Protein AF-0000000077863233 (afdb_homodimer)

Foldseek 3Di:
DPPPDDPQADDDFPQWDWDDFLNFTKIKHKDFAPPPDPPDDFDAAEEEEEAAFWFLCLAQPGPVPADRLQHQCVQLSPVGHIYMGMGGDFAAPGHHDDLQPLQQALLNVLQRSLVVLVVVCVVVVRPALEYEYEYAALRQLNQLSNLVNNVVVVHHDQEYEYQLYDHLDAPPDDDDPAWFADQSGFIDRVVVLVLVVVQQQVVCVVQPNDRRADSVCCRGPTGGTHNPNSNRHQWHGPPGGDIDGHPDHSCNRSVRVVLCSGHQYFYEFECDVSAVVRNPPVLVRRLVSNLVNVVVVQDPVLVVVCPPHCLVVVLVVLSVCCSVQRYYYQYGHSSQCGHNVSSNVVSVVVVVSVVSSVVSVVVNVVSD/DPPPDDPQADDDFPQWDWDDFLNFTKIKHKDFAPPPDPPDDFDAAEEEEEAAFWFLCLAQPGPVPADRLQHQCVQLSPVGHIYMGMGGQFAAPGHHDDLQPLQQALLNVLQRSLVVLVVVCVVVVRPALEYEYEYAALRQLNQLSNLVNNVVVVHHDQEYEYQLYDHLDAPPDDDDPAWFADQSGFIDRVVVLVLVVVQQQVVCVVQPNDHRADSVCCRGPTGGTHNPNSNRHQWHGPPGGDIDGHPDHSCNRSVRVVLCSGHQYFYEFECDVSAVVRNPPVLVRRLVSNLVNVVVVQDPVLVVVCPPHCLVVVLVVLSVCCSVQRYYYAYGHSSQCGHNVSSNVVSVVVVVSVVSSVVSVVVNVVSD

InterPro domains:
  IPR029058 Alpha/Beta hydrolase fold [SSF53474] (41-173)

Nearest PDB structures (foldseek):
  5hdf-assembly1_B  TM=5.251E-01  e=1.450E-06  Streptomyces albus
  5hdp-assembly6_F  TM=5.085E-01  e=5.646E-06  Streptomyces albus
  6fvj-assembly2_B  TM=5.022E-01  e=2.727E-03  Mycobacterium tuberculosis
  6fvj-assembly1_A  TM=4.806E-01  e=1.882E-03  Mycobacterium tuberculosis
  6fvj-assembly7_G  TM=5.075E-01  e=8.825E-03  Mycobacterium tuberculosis

Organism: Aspergillus terreus (NCBI:txid33178)

pLDDT: mean 93.37, std 10.96, range [22.31, 98.94]

Secondary structure (DSSP, 8-state):
--TT--TTSPPPPTTEEEEEETTEEEEEEEE------TTSPPPPEEEEE--TTB-THHHH--STT--GGGSHHHHHHHTT--EEEEE---B-SS-SS----TT--HHHHHHHHHHHHHHHHHHTT-S--EEEEEEEGGGGGGHHHHHHHHHHTT-EEEEEEEESPPPS-TTSSPPPS--EE-TTS-EE-HHHHHHHHHHHHHHHHHTTS--SS-HHHIIIIIB-BB-GGGSSSSEEE-SSS-EEE-SS-HHHHH-TT-GGGSPPEEEEEE--GGGHHHHHHHHHHHHHHHHHHHHHHS-HHHHHHHTTSHHHHHHHHHHHHHHHHHEEEESSSTTTT-SHHHHHHHHHHHHHHHHHHHHHHHHHHHH-/--TT--TTPPPPPTTEEEEEETTEEEEEEEE------TTSPPPPEEEEE--TTB-THHHH--STT--GGGSHHHHHHHTT--EEEEE---B-SS-SS----TT--HHHHHHHHHHHHHHHHHHTT-S--EEEEEEEGGGGGGHHHHHHHHHHTT-EEEEEEEESPPPS-TTSSPPPS--EE-TTS-EE-HHHHHHHHHHHHHHHHHTTS--SS-HHHIIIIIB-BB-GGGTSSSEEE-SSS-EEE-SS-HHHHH-TT-GGGSPPEEEEEE--GGGHHHHHHHHHHHHHHHHHHHHHHS-HHHHHHHTTSHHHHHHHHHHHHHHHHHEEEESSSTTTT-SHHHHHHHHHHHHHHHHHHHHHHHHHHHH-

Structure (mmCIF, N/CA/C/O backbone):
data_AF-0000000077863233-model_v1
#
loop_
_entity.id
_entity.type
_entity.pdbx_description
1 polymer 'Thioesterase domain protein'
#
loop_
_atom_site.group_PDB
_atom_site.id
_atom_site.type_symbol
_atom_site.label_atom_id
_atom_site.label_alt_id
_atom_site.label_comp_id
_atom_site.label_asym_id
_atom_site.label_entity_id
_atom_site.label_seq_id
_atom_site.pdbx_PDB_ins_code
_atom_site.Cartn_x
_atom_site.Cartn_y
_atom_site.Cartn_z
_atom_site.occupancy
_atom_site.B_iso_or_equiv
_atom_site.auth_seq_id
_atom_site.auth_comp_id
_atom_site.auth_asym_id
_atom_site.auth_atom_id
_atom_site.pdbx_PDB_model_num
ATOM 1 N N . MET A 1 1 ? -1.17 -41.438 -34.5 1 22.31 1 MET A N 1
ATOM 2 C CA . MET A 1 1 ? -0.092 -40.469 -34.375 1 22.31 1 MET A CA 1
ATOM 3 C C . MET A 1 1 ? -0.628 -39.031 -34.469 1 22.31 1 MET A C 1
ATOM 5 O O . MET A 1 1 ? -1.22 -38.656 -35.469 1 22.31 1 MET A O 1
ATOM 9 N N . ASP A 1 2 ? -1.14 -38.312 -33.438 1 28.92 2 ASP A N 1
ATOM 10 C CA . ASP A 1 2 ? -1.93 -37.094 -33.625 1 28.92 2 ASP A CA 1
ATOM 11 C C . ASP A 1 2 ? -1.118 -36.031 -34.344 1 28.92 2 ASP A C 1
ATOM 13 O O . ASP A 1 2 ? 0.023 -35.75 -34 1 28.92 2 ASP A O 1
ATOM 17 N N . PRO A 1 3 ? -1.259 -35.656 -35.594 1 36.41 3 PRO A N 1
ATOM 18 C CA . PRO A 1 3 ? -0.544 -34.906 -36.625 1 36.41 3 PRO A CA 1
ATOM 19 C C . PRO A 1 3 ? -0.089 -33.531 -36.156 1 36.41 3 PRO A C 1
ATOM 21 O O . PRO A 1 3 ? 0.496 -32.781 -36.906 1 36.41 3 PRO A O 1
ATOM 24 N N . ALA A 1 4 ? -0.637 -33.094 -35.094 1 38.16 4 ALA A N 1
ATOM 25 C CA . ALA A 1 4 ? -0.487 -31.641 -34.875 1 38.16 4 ALA A CA 1
ATOM 26 C C . ALA A 1 4 ? 0.959 -31.281 -34.562 1 38.16 4 ALA A C 1
ATOM 28 O O . ALA A 1 4 ? 1.26 -30.141 -34.219 1 38.16 4 ALA A O 1
ATOM 29 N N . HIS A 1 5 ? 1.879 -32.156 -33.906 1 43.25 5 HIS A N 1
ATOM 30 C CA . HIS A 1 5 ? 3.158 -31.625 -33.438 1 43.25 5 HIS A CA 1
ATOM 31 C C . HIS A 1 5 ? 4.148 -31.484 -34.594 1 43.25 5 HIS A C 1
ATOM 33 O O . HIS A 1 5 ? 4.453 -32.469 -35.281 1 43.25 5 HIS A O 1
ATOM 39 N N . ALA A 1 6 ? 4.359 -30.328 -35.094 1 42.66 6 ALA A N 1
ATOM 40 C CA . ALA A 1 6 ? 5.395 -30.109 -36.094 1 42.66 6 ALA A CA 1
ATOM 41 C C . ALA A 1 6 ? 6.746 -30.625 -35.625 1 42.66 6 ALA A C 1
ATOM 43 O O . ALA A 1 6 ? 7.008 -30.656 -34.406 1 42.66 6 ALA A O 1
ATOM 44 N N . PRO A 1 7 ? 7.648 -31.062 -36.312 1 43.84 7 PRO A N 1
ATOM 45 C CA . PRO A 1 7 ? 9.062 -31.375 -36.062 1 43.84 7 PRO A CA 1
ATOM 46 C C . PRO A 1 7 ? 9.852 -30.188 -35.531 1 43.84 7 PRO A C 1
ATOM 48 O O . PRO A 1 7 ? 9.719 -29.062 -36.031 1 43.84 7 PRO A O 1
ATOM 51 N N . GLY A 1 8 ? 10.375 -30.109 -34.094 1 52.66 8 GLY A N 1
ATOM 52 C CA . GLY A 1 8 ? 11.172 -29.109 -33.375 1 52.66 8 GLY A CA 1
ATOM 53 C C . GLY A 1 8 ? 10.477 -28.547 -32.156 1 52.66 8 GLY A C 1
ATOM 54 O O . GLY A 1 8 ? 10.977 -27.609 -31.531 1 52.66 8 GLY A O 1
ATOM 55 N N . THR A 1 9 ? 9.234 -28.828 -32.031 1 63.28 9 THR A N 1
ATOM 56 C CA . THR A 1 9 ? 8.461 -28.297 -30.906 1 63.28 9 THR A CA 1
ATOM 57 C C . THR A 1 9 ? 8.562 -29.219 -29.688 1 63.28 9 THR A C 1
ATOM 59 O O . THR A 1 9 ? 8.781 -30.422 -29.828 1 63.28 9 THR A O 1
ATOM 62 N N . THR A 1 10 ? 8.93 -28.656 -28.547 1 71.81 10 THR A N 1
ATOM 63 C CA . THR A 1 10 ? 8.891 -29.391 -27.281 1 71.81 10 THR A CA 1
ATOM 64 C C . THR A 1 10 ? 7.496 -29.969 -27.047 1 71.81 10 THR A C 1
ATOM 66 O O . THR A 1 10 ? 6.496 -29.266 -27.172 1 71.81 10 THR A O 1
ATOM 69 N N . PRO A 1 11 ? 7.531 -31.25 -26.906 1 84.88 11 PRO A N 1
ATOM 70 C CA . PRO A 1 11 ? 6.234 -31.891 -26.688 1 84.88 11 PRO A CA 1
ATOM 71 C C . PRO A 1 11 ? 5.516 -31.359 -25.453 1 84.88 11 PRO A C 1
ATOM 73 O O . PRO A 1 11 ? 6.16 -30.969 -24.469 1 84.88 11 PRO A O 1
ATOM 76 N N . LEU A 1 12 ? 4.254 -31.297 -25.609 1 95.31 12 LEU A N 1
ATOM 77 C CA . LEU A 1 12 ? 3.412 -31 -24.453 1 95.31 12 LEU A CA 1
ATOM 78 C C . LEU A 1 12 ? 3.477 -32.125 -23.422 1 95.31 12 LEU A C 1
ATOM 80 O O . LEU A 1 12 ? 3.609 -33.281 -23.781 1 95.31 12 LEU A O 1
ATOM 84 N N . TYR A 1 13 ? 3.523 -31.734 -22.172 1 96.31 13 TYR A N 1
ATOM 85 C CA . TYR A 1 13 ? 3.4 -32.75 -21.125 1 96.31 13 TYR A CA 1
ATOM 86 C C . TYR A 1 13 ? 2.01 -33.375 -21.125 1 96.31 13 TYR A C 1
ATOM 88 O O . TYR A 1 13 ? 1.064 -32.781 -21.672 1 96.31 13 TYR A O 1
ATOM 96 N N . ALA A 1 14 ? 1.953 -34.594 -20.562 1 94.56 14 ALA A N 1
ATOM 97 C CA . ALA A 1 14 ? 0.651 -35.219 -20.438 1 94.56 14 ALA A CA 1
ATOM 98 C C . ALA A 1 14 ? -0.347 -34.312 -19.734 1 94.56 14 ALA A C 1
ATOM 100 O O . ALA A 1 14 ? -0.046 -33.75 -18.672 1 94.56 14 ALA A O 1
ATOM 101 N N . GLY A 1 15 ? -1.576 -34.094 -20.344 1 95 15 GLY A N 1
ATOM 102 C CA . GLY A 1 15 ? -2.627 -33.281 -19.719 1 95 15 GLY A CA 1
ATOM 103 C C . GLY A 1 15 ? -2.576 -31.828 -20.125 1 95 15 GLY A C 1
ATOM 104 O O . GLY A 1 15 ? -3.51 -31.062 -19.844 1 95 15 GLY A O 1
ATOM 105 N N . GLU A 1 16 ? -1.533 -31.438 -20.781 1 97.94 16 GLU A N 1
ATOM 106 C CA . GLU A 1 16 ? -1.439 -30.062 -21.266 1 97.94 16 GLU A CA 1
ATOM 107 C C . GLU A 1 16 ? -2.291 -29.859 -22.516 1 97.94 16 GLU A C 1
ATOM 109 O O . GLU A 1 16 ? -2.412 -30.75 -23.344 1 97.94 16 GLU A O 1
ATOM 114 N N . VAL A 1 17 ? -2.822 -28.734 -22.594 1 98.06 17 VAL A N 1
ATOM 115 C CA . VAL A 1 17 ? -3.553 -28.312 -23.781 1 98.06 17 VAL A CA 1
ATOM 116 C C . VAL A 1 17 ? -2.986 -27 -24.297 1 98.06 17 VAL A C 1
ATOM 118 O O . VAL A 1 17 ? -2.916 -26.016 -23.562 1 98.06 17 VAL A O 1
ATOM 121 N N . LEU A 1 18 ? -2.498 -27.016 -25.484 1 97.81 18 LEU A N 1
ATOM 122 C CA . LEU A 1 18 ? -2.115 -25.797 -26.188 1 97.81 18 LEU A CA 1
ATOM 123 C C . LEU A 1 18 ? -3.252 -25.312 -27.078 1 97.81 18 LEU A C 1
ATOM 125 O O . LEU A 1 18 ? -3.771 -26.047 -27.906 1 97.81 18 LEU A O 1
ATOM 129 N N . THR A 1 19 ? -3.662 -24.141 -26.875 1 97.69 19 THR A N 1
ATOM 130 C CA . THR A 1 19 ? -4.754 -23.578 -27.656 1 97.69 19 THR A CA 1
ATOM 131 C C . THR A 1 19 ? -4.676 -22.062 -27.672 1 97.69 19 THR A C 1
ATOM 133 O O . THR A 1 19 ? -3.742 -21.469 -27.109 1 97.69 19 THR A O 1
ATOM 136 N N . THR A 1 20 ? -5.555 -21.453 -28.422 1 98.12 20 THR A N 1
ATOM 137 C CA . THR A 1 20 ? -5.699 -20 -28.453 1 98.12 20 THR A CA 1
ATOM 138 C C . THR A 1 20 ? -6.969 -19.562 -27.734 1 98.12 20 THR A C 1
ATOM 140 O O . THR A 1 20 ? -8.07 -20 -28.078 1 98.12 20 THR A O 1
ATOM 143 N N . ILE A 1 21 ? -6.801 -18.797 -26.719 1 98.31 21 ILE A N 1
ATOM 144 C CA . ILE A 1 21 ? -7.914 -18.25 -25.969 1 98.31 21 ILE A CA 1
ATOM 145 C C . ILE A 1 21 ? -7.754 -16.734 -25.859 1 98.31 21 ILE A C 1
ATOM 147 O O . ILE A 1 21 ? -6.664 -16.234 -25.578 1 98.31 21 ILE A O 1
ATOM 151 N N . ALA A 1 22 ? -8.844 -15.992 -26.078 1 97.44 22 ALA A N 1
ATOM 152 C CA . ALA A 1 22 ? -8.828 -14.531 -26.078 1 97.44 22 ALA A CA 1
ATOM 153 C C . ALA A 1 22 ? -7.754 -14 -27.031 1 97.44 22 ALA A C 1
ATOM 155 O O . ALA A 1 22 ? -7.004 -13.086 -26.672 1 97.44 22 ALA A O 1
ATOM 156 N N . SER A 1 23 ? -7.562 -14.672 -28.125 1 97.12 23 SER A N 1
ATOM 157 C CA . SER A 1 23 ? -6.754 -14.258 -29.266 1 97.12 23 SER A CA 1
ATOM 158 C C . SER A 1 23 ? -5.27 -14.484 -29 1 97.12 23 SER A C 1
ATOM 160 O O . SER A 1 23 ? -4.422 -14.031 -29.781 1 97.12 23 SER A O 1
ATOM 162 N N . PHE A 1 24 ? -4.914 -15.18 -27.891 1 98.5 24 PHE A N 1
ATOM 163 C CA . PHE A 1 24 ? -3.512 -15.414 -27.562 1 98.5 24 PHE A CA 1
ATOM 164 C C . PHE A 1 24 ? -3.266 -16.891 -27.266 1 98.5 24 PHE A C 1
ATOM 166 O O . PHE A 1 24 ? -4.148 -17.578 -26.75 1 98.5 24 PHE A O 1
ATOM 173 N N . PRO A 1 25 ? -2.053 -17.359 -27.609 1 98.06 25 PRO A N 1
ATOM 174 C CA . PRO A 1 25 ? -1.733 -18.75 -27.266 1 98.06 25 PRO A CA 1
ATOM 175 C C . PRO A 1 25 ? -1.62 -18.969 -25.75 1 98.06 25 PRO A C 1
ATOM 177 O O . PRO A 1 25 ? -1.208 -18.062 -25.031 1 98.06 25 PRO A O 1
ATOM 180 N N . THR A 1 26 ? -2.023 -20.078 -25.312 1 98.25 26 THR A N 1
ATOM 181 C CA . THR A 1 26 ? -1.911 -20.453 -23.906 1 98.25 26 THR A CA 1
ATOM 182 C C . THR A 1 26 ? -1.773 -21.969 -23.766 1 98.25 26 THR A C 1
ATOM 184 O O . THR A 1 26 ? -2.195 -22.719 -24.641 1 98.25 26 THR A O 1
ATOM 187 N N . ILE A 1 27 ? -1.046 -22.375 -22.781 1 98.25 27 ILE A N 1
ATOM 188 C CA . ILE A 1 27 ? -1.022 -23.766 -22.328 1 98.25 27 ILE A CA 1
ATOM 189 C C . ILE A 1 27 ? -1.672 -23.875 -20.953 1 98.25 27 ILE A C 1
ATOM 191 O O . ILE A 1 27 ? -1.398 -23.062 -20.062 1 98.25 27 ILE A O 1
ATOM 195 N N . TYR A 1 28 ? -2.586 -24.766 -20.812 1 98.69 28 TYR A N 1
ATOM 196 C CA . TYR A 1 28 ? -3.121 -25.016 -19.484 1 98.69 28 TYR A CA 1
ATOM 197 C C . TYR A 1 28 ? -3.121 -26.5 -19.172 1 98.69 28 TYR A C 1
ATOM 199 O O . TYR A 1 28 ? -3.023 -27.344 -20.078 1 98.69 28 TYR A O 1
ATOM 207 N N . HIS A 1 29 ? -3.047 -26.844 -17.953 1 98.75 29 HIS A N 1
ATOM 208 C CA . HIS A 1 29 ? -3.098 -28.188 -17.375 1 98.75 29 HIS A CA 1
ATOM 209 C C . HIS A 1 29 ? -4.141 -28.281 -16.266 1 98.75 29 HIS A C 1
ATOM 211 O O . HIS A 1 29 ? -4.16 -27.453 -15.359 1 98.75 29 HIS A O 1
ATOM 217 N N . TYR A 1 30 ? -5.055 -29.219 -16.391 1 98.62 30 TYR A N 1
ATOM 218 C CA . TYR A 1 30 ? -6.07 -29.438 -15.367 1 98.62 30 TYR A CA 1
ATOM 219 C C . TYR A 1 30 ? -5.883 -30.797 -14.695 1 98.62 30 TYR A C 1
ATOM 221 O O . TYR A 1 30 ? -5.773 -31.812 -15.375 1 98.62 30 TYR A O 1
ATOM 229 N N . GLN A 1 31 ? -5.73 -30.781 -13.422 1 97.94 31 GLN A N 1
ATOM 230 C CA . GLN A 1 31 ? -5.668 -32 -12.602 1 97.94 31 GLN A CA 1
ATOM 231 C C . GLN A 1 31 ? -6.906 -32.125 -11.719 1 97.94 31 GLN A C 1
ATOM 233 O O . GLN A 1 31 ? -7.109 -31.312 -10.805 1 97.94 31 GLN A O 1
ATOM 238 N N . PRO A 1 32 ? -7.727 -33.125 -11.969 1 95.88 32 PRO A N 1
ATOM 239 C CA . PRO A 1 32 ? -8.906 -33.312 -11.117 1 95.88 32 PRO A CA 1
ATOM 240 C C . PRO A 1 32 ? -8.547 -33.625 -9.672 1 95.88 32 PRO A C 1
ATOM 242 O O . PRO A 1 32 ? -7.504 -34.25 -9.406 1 95.88 32 PRO A O 1
ATOM 245 N N . GLY A 1 33 ? -9.422 -33.219 -8.781 1 94.38 33 GLY A N 1
ATOM 246 C CA . GLY A 1 33 ? -9.281 -33.625 -7.395 1 94.38 33 GLY A CA 1
ATOM 247 C C . GLY A 1 33 ? -9.602 -35.094 -7.168 1 94.38 33 GLY A C 1
ATOM 248 O O . GLY A 1 33 ? -10.484 -35.656 -7.82 1 94.38 33 GLY A O 1
ATOM 249 N N . ILE A 1 34 ? -8.82 -35.562 -6.391 1 86.94 34 ILE A N 1
ATOM 250 C CA . ILE A 1 34 ? -9.07 -36.969 -6.066 1 86.94 34 ILE A CA 1
ATOM 251 C C . ILE A 1 34 ? -10.031 -37.062 -4.883 1 86.94 34 ILE A C 1
ATOM 253 O O . ILE A 1 34 ? -9.695 -36.625 -3.771 1 86.94 34 ILE A O 1
ATOM 257 N N . ASN A 1 35 ? -11.305 -36.531 -5.148 1 69.25 35 ASN A N 1
ATOM 258 C CA . ASN A 1 35 ? -12.305 -36.531 -4.086 1 69.25 35 ASN A CA 1
ATOM 259 C C . ASN A 1 35 ? -12.688 -37.938 -3.658 1 69.25 35 ASN A C 1
ATOM 261 O O . ASN A 1 35 ? -13.25 -38.719 -4.449 1 69.25 35 ASN A O 1
ATOM 265 N N . LEU A 1 36 ? -12.07 -38.312 -2.549 1 58 36 LEU A N 1
ATOM 266 C CA . LEU A 1 36 ? -12.289 -39.656 -2.061 1 58 36 LEU A CA 1
ATOM 267 C C . LEU A 1 36 ? -13.68 -39.781 -1.448 1 58 36 LEU A C 1
ATOM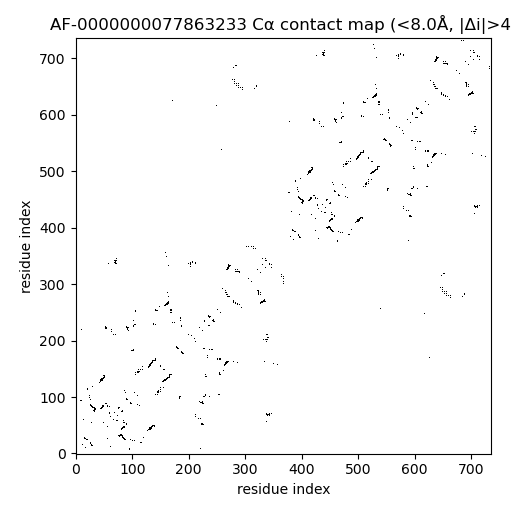 269 O O . LEU A 1 36 ? -14.164 -40.906 -1.245 1 58 36 LEU A O 1
ATOM 273 N N . ASP A 1 37 ? -14.281 -38.5 -1.048 1 59.69 37 ASP A N 1
ATOM 274 C CA . ASP A 1 37 ? -15.555 -38.594 -0.349 1 59.69 37 ASP A CA 1
ATOM 275 C C . ASP A 1 37 ? -16.656 -37.906 -1.131 1 59.69 37 ASP A C 1
ATOM 277 O O . ASP A 1 37 ? -16.641 -36.688 -1.298 1 59.69 37 ASP A O 1
ATOM 281 N N . THR A 1 38 ? -17.5 -38.656 -1.81 1 60.28 38 THR A N 1
ATOM 282 C CA . THR A 1 38 ? -18.594 -38.219 -2.666 1 60.28 38 THR A CA 1
ATOM 283 C C . THR A 1 38 ? -19.578 -37.344 -1.886 1 60.28 38 THR A C 1
ATOM 285 O O . THR A 1 38 ? -20.391 -36.625 -2.479 1 60.28 38 THR A O 1
ATOM 288 N N . ASN A 1 39 ? -19.562 -37.281 -0.569 1 58.56 39 ASN A N 1
ATOM 289 C CA . ASN A 1 39 ? -20.531 -36.562 0.227 1 58.56 39 ASN A CA 1
ATOM 290 C C . ASN A 1 39 ? -20.047 -35.156 0.567 1 58.56 39 ASN A C 1
ATOM 292 O O . ASN A 1 39 ? -20.781 -34.375 1.167 1 58.56 39 ASN A O 1
ATOM 296 N N . GLU A 1 40 ? -18.984 -34.75 0.132 1 67.25 40 GLU A N 1
ATOM 297 C CA . GLU A 1 40 ? -18.438 -33.438 0.494 1 67.25 40 GLU A CA 1
ATOM 298 C C . GLU A 1 40 ? -18.797 -32.375 -0.55 1 67.25 40 GLU A C 1
ATOM 300 O O . GLU A 1 40 ? -18.938 -32.688 -1.733 1 67.25 40 GLU A O 1
ATOM 305 N N . ALA A 1 41 ? -19.141 -31.266 0.039 1 72.19 41 ALA A N 1
ATOM 306 C CA . ALA A 1 41 ? -19.375 -30.125 -0.836 1 72.19 41 ALA A CA 1
ATOM 307 C C . ALA A 1 41 ? -18.234 -29.953 -1.829 1 72.19 41 ALA A C 1
ATOM 309 O O . ALA A 1 41 ? -17.062 -30.156 -1.484 1 72.19 41 ALA A O 1
ATOM 310 N N . ALA A 1 42 ? -18.688 -29.703 -2.996 1 84.25 42 ALA A N 1
ATOM 311 C CA . ALA A 1 42 ? -17.719 -29.516 -4.062 1 84.25 42 ALA A CA 1
ATOM 312 C C . ALA A 1 42 ? -16.719 -28.422 -3.699 1 84.25 42 ALA A C 1
ATOM 314 O O . ALA A 1 42 ? -17.094 -27.328 -3.262 1 84.25 42 ALA A O 1
ATOM 315 N N . LYS A 1 43 ? -15.492 -28.766 -3.725 1 93.12 43 LYS A N 1
ATOM 316 C CA . LYS A 1 43 ? -14.43 -27.812 -3.453 1 93.12 43 LYS A CA 1
ATOM 317 C C . LYS A 1 43 ? -14.25 -26.844 -4.625 1 93.12 43 LYS A C 1
ATOM 319 O O . LYS A 1 43 ? -14.5 -27.219 -5.777 1 93.12 43 LYS A O 1
ATOM 324 N N . PRO A 1 44 ? -13.906 -25.625 -4.293 1 96.44 44 PRO A N 1
ATOM 325 C CA . PRO A 1 44 ? -13.625 -24.703 -5.387 1 96.44 44 PRO A CA 1
ATOM 326 C C . PRO A 1 44 ? -12.461 -25.156 -6.262 1 96.44 44 PRO A C 1
ATOM 328 O O . PRO A 1 44 ? -11.57 -25.875 -5.793 1 96.44 44 PRO A O 1
ATOM 331 N N . LEU A 1 45 ? -12.539 -24.75 -7.508 1 98.19 45 LEU A N 1
ATOM 332 C CA . LEU A 1 45 ? -11.398 -24.953 -8.398 1 98.19 45 LEU A CA 1
ATOM 333 C C . LEU A 1 45 ? -10.25 -24.031 -8.016 1 98.19 45 LEU A C 1
ATOM 335 O O . LEU A 1 45 ? -10.453 -22.828 -7.789 1 98.19 45 LEU A O 1
ATOM 339 N N . ILE A 1 46 ? -9.086 -24.594 -7.871 1 98.81 46 ILE A N 1
ATOM 340 C CA . ILE A 1 46 ? -7.91 -23.766 -7.664 1 98.81 46 ILE A CA 1
ATOM 341 C C . ILE A 1 46 ? -7.27 -23.438 -9.008 1 98.81 46 ILE A C 1
ATOM 343 O O . ILE A 1 46 ? -6.98 -24.328 -9.805 1 98.81 46 ILE A O 1
ATOM 347 N N . VAL A 1 47 ? -7.102 -22.188 -9.297 1 98.94 47 VAL A N 1
ATOM 348 C CA . VAL A 1 47 ? -6.449 -21.703 -10.508 1 98.94 47 VAL A CA 1
ATOM 349 C C . VAL A 1 47 ? -5.07 -21.141 -10.164 1 98.94 47 VAL A C 1
ATOM 351 O O . VAL A 1 47 ? -4.961 -20.188 -9.383 1 98.94 47 VAL A O 1
ATOM 354 N N . CYS A 1 48 ? -4.02 -21.719 -10.734 1 98.94 48 CYS A N 1
ATOM 355 C CA . CYS A 1 48 ? -2.643 -21.297 -10.484 1 98.94 48 CYS A CA 1
ATOM 356 C C . CYS A 1 48 ? -2.076 -20.547 -11.688 1 98.94 48 CYS A C 1
ATOM 358 O O . CYS A 1 48 ? -2.121 -21.062 -12.812 1 98.94 48 CYS A O 1
ATOM 360 N N . VAL A 1 49 ? -1.542 -19.406 -11.453 1 98.88 49 VAL A N 1
ATOM 361 C CA . VAL A 1 49 ? -0.95 -18.578 -12.492 1 98.88 49 VAL A CA 1
ATOM 362 C C . VAL A 1 49 ? 0.497 -18.25 -12.133 1 98.88 49 VAL A C 1
ATOM 364 O O . VAL A 1 49 ? 0.771 -17.734 -11.047 1 98.88 49 VAL A O 1
ATOM 367 N N . PRO A 1 50 ? 1.456 -18.516 -12.992 1 98.31 50 PRO A N 1
ATOM 368 C CA . PRO A 1 50 ? 2.875 -18.328 -12.68 1 98.31 50 PRO A CA 1
ATOM 369 C C . PRO A 1 50 ? 3.332 -16.875 -12.828 1 98.31 50 PRO A C 1
ATOM 371 O O . PRO A 1 50 ? 2.537 -16.016 -13.211 1 98.31 50 PRO A O 1
ATOM 374 N N . GLY A 1 51 ? 4.633 -16.672 -12.484 1 94.62 51 GLY A N 1
ATOM 375 C CA . GLY A 1 51 ? 5.25 -15.352 -12.562 1 94.62 51 GLY A CA 1
ATOM 376 C C . GLY A 1 51 ? 6.133 -15.172 -13.781 1 94.62 51 GLY A C 1
ATOM 377 O O . GLY A 1 51 ? 5.988 -15.898 -14.766 1 94.62 51 GLY A O 1
ATOM 378 N N . GLY A 1 52 ? 6.977 -14.188 -13.719 1 91.81 52 GLY A N 1
ATOM 379 C CA . GLY A 1 52 ? 7.816 -13.812 -14.844 1 91.81 52 GLY A CA 1
ATOM 380 C C . GLY A 1 52 ? 8.688 -14.945 -15.344 1 91.81 52 GLY A C 1
ATOM 381 O O . GLY A 1 52 ? 9.336 -15.633 -14.555 1 91.81 52 GLY A O 1
ATOM 382 N N . MET A 1 53 ? 8.578 -15.227 -16.625 1 94.06 53 MET A N 1
ATOM 383 C CA . MET A 1 53 ? 9.469 -16.094 -17.391 1 94.06 53 MET A CA 1
ATOM 384 C C . MET A 1 53 ? 9.102 -17.562 -17.188 1 94.06 53 MET A C 1
ATOM 386 O O . MET A 1 53 ? 9.766 -18.453 -17.719 1 94.06 53 MET A O 1
ATOM 390 N N . HIS A 1 54 ? 8.062 -17.828 -16.406 1 96.94 54 HIS A N 1
ATOM 391 C CA . HIS A 1 54 ? 7.785 -19.219 -16.094 1 96.94 54 HIS A CA 1
ATOM 392 C C . HIS A 1 54 ? 6.488 -19.703 -16.734 1 96.94 54 HIS A C 1
ATOM 394 O O . HIS A 1 54 ? 5.523 -18.938 -16.844 1 96.94 54 HIS A O 1
ATOM 400 N N . LEU A 1 55 ? 6.527 -20.906 -17.109 1 97.75 55 LEU A N 1
ATOM 401 C CA . LEU A 1 55 ? 5.309 -21.625 -17.484 1 97.75 55 LEU A CA 1
ATOM 402 C C . LEU A 1 55 ? 4.617 -22.188 -16.234 1 97.75 55 LEU A C 1
ATOM 404 O O . LEU A 1 55 ? 5.258 -22.391 -15.203 1 97.75 55 LEU A O 1
ATOM 408 N N . GLY A 1 56 ? 3.293 -22.5 -16.453 1 98.56 56 GLY A N 1
ATOM 409 C CA . GLY A 1 56 ? 2.541 -23.125 -15.375 1 98.56 56 GLY A CA 1
ATOM 410 C C . GLY A 1 56 ? 3.121 -24.469 -14.938 1 98.56 56 GLY A C 1
ATOM 411 O O . GLY A 1 56 ? 2.779 -24.969 -13.867 1 98.56 56 GLY A O 1
ATOM 412 N N . ARG A 1 57 ? 4.109 -24.969 -15.664 1 98.56 57 ARG A N 1
ATOM 413 C CA . ARG A 1 57 ? 4.75 -26.25 -15.391 1 98.56 57 ARG A CA 1
ATOM 414 C C . ARG A 1 57 ? 5.398 -26.25 -14.008 1 98.56 57 ARG A C 1
ATOM 416 O O . ARG A 1 57 ? 5.582 -27.312 -13.406 1 98.56 57 ARG A O 1
ATOM 423 N N . ILE A 1 58 ? 5.652 -25.094 -13.508 1 98.69 58 ILE A N 1
ATOM 424 C CA . ILE A 1 58 ? 6.316 -24.969 -12.219 1 98.69 58 ILE A CA 1
ATOM 425 C C . ILE A 1 58 ? 5.391 -25.484 -11.117 1 98.69 58 ILE A C 1
ATOM 427 O O . ILE A 1 58 ? 5.852 -25.844 -10.031 1 98.69 58 ILE A O 1
ATOM 431 N N . PHE A 1 59 ? 4.102 -25.562 -11.359 1 98.88 59 PHE A N 1
ATOM 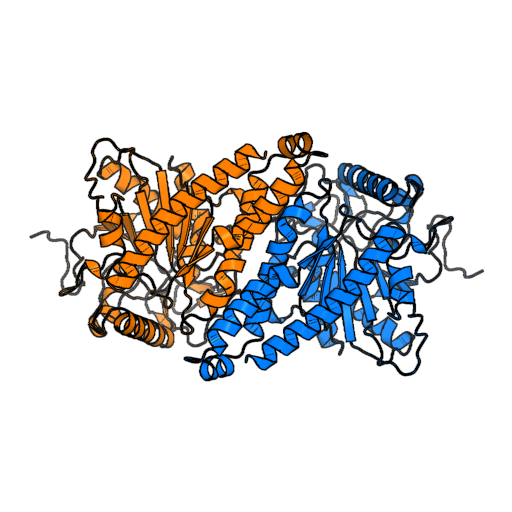432 C CA . PHE A 1 59 ? 3.141 -25.984 -10.344 1 98.88 59 PHE A CA 1
ATOM 433 C C . PHE A 1 59 ? 2.934 -27.5 -10.406 1 98.88 59 PHE A C 1
ATOM 435 O O . PHE A 1 59 ? 2.613 -28.125 -9.391 1 98.88 59 PHE A O 1
ATOM 442 N N . TYR A 1 60 ? 3.094 -28.094 -11.625 1 98.69 60 TYR A N 1
ATOM 443 C CA . TYR A 1 60 ? 2.627 -29.469 -11.742 1 98.69 60 TYR A CA 1
ATOM 444 C C . TYR A 1 60 ? 3.736 -30.375 -12.258 1 98.69 60 TYR A C 1
ATOM 446 O O . TYR A 1 60 ? 3.615 -31.609 -12.211 1 98.69 60 TYR A O 1
ATOM 454 N N . GLY A 1 61 ? 4.797 -29.844 -12.688 1 98.25 61 GLY A N 1
ATOM 455 C CA . GLY A 1 61 ? 5.84 -30.688 -13.258 1 98.25 61 GLY A CA 1
ATOM 456 C C . GLY A 1 61 ? 5.379 -31.469 -14.477 1 98.25 61 GLY A C 1
ATOM 457 O O . GLY A 1 61 ? 4.516 -31 -15.227 1 98.25 61 GLY A O 1
ATOM 458 N N . GLY A 1 62 ? 6.145 -32.562 -14.781 1 96.5 62 GLY A N 1
ATOM 459 C CA . GLY A 1 62 ? 5.715 -33.406 -15.875 1 96.5 62 GLY A CA 1
ATOM 460 C C . GLY A 1 62 ? 6.828 -33.719 -16.859 1 96.5 62 GLY A C 1
ATOM 461 O O . GLY A 1 62 ? 6.633 -34.5 -17.812 1 96.5 62 GLY A O 1
ATOM 462 N N . HIS A 1 63 ? 7.965 -33.125 -16.641 1 96.5 63 HIS A N 1
ATOM 463 C CA . HIS A 1 63 ? 9.078 -33.469 -17.516 1 96.5 63 HIS A CA 1
ATOM 464 C C . HIS A 1 63 ? 9.508 -34.906 -17.328 1 96.5 63 HIS A C 1
ATOM 466 O O . HIS A 1 63 ? 9.141 -35.562 -16.328 1 96.5 63 HIS A O 1
ATOM 472 N N . GLU A 1 64 ? 10.266 -35.406 -18.266 1 95.25 64 GLU A N 1
ATOM 473 C CA . GLU A 1 64 ? 10.734 -36.781 -18.188 1 95.25 64 GLU A CA 1
ATOM 474 C C . GLU A 1 64 ? 11.539 -37.031 -16.906 1 95.25 64 GLU A C 1
ATOM 476 O O . GLU A 1 64 ? 12.477 -36.281 -16.609 1 95.25 64 GLU A O 1
ATOM 481 N N . GLY A 1 65 ? 11.133 -37.938 -16.156 1 95 65 GLY A N 1
ATOM 482 C CA . GLY A 1 65 ? 11.844 -38.281 -14.938 1 95 65 GLY A CA 1
ATOM 483 C C . GLY A 1 65 ? 11.352 -37.5 -13.727 1 95 65 GLY A C 1
ATOM 484 O O . GLY A 1 65 ? 11.836 -37.719 -12.609 1 95 65 GLY A O 1
ATOM 485 N N . SER A 1 66 ? 10.359 -36.688 -13.969 1 96.94 66 SER A N 1
ATOM 486 C CA . SER A 1 66 ? 9.867 -35.875 -12.867 1 96.94 66 SER A CA 1
ATOM 487 C C . SER A 1 66 ? 9.133 -36.719 -11.836 1 96.94 66 SER A C 1
ATOM 489 O O . SER A 1 66 ? 8.5 -37.719 -12.18 1 96.94 66 SER A O 1
ATOM 491 N N . ASN A 1 67 ? 9.312 -36.375 -10.609 1 97.94 67 ASN A N 1
ATOM 492 C CA . ASN A 1 67 ? 8.5 -36.906 -9.508 1 97.94 67 ASN A CA 1
ATOM 493 C C . ASN A 1 67 ? 7.309 -36 -9.219 1 97.94 67 ASN A C 1
ATOM 495 O O . ASN A 1 67 ? 7.48 -34.875 -8.719 1 97.94 67 ASN A O 1
ATOM 499 N N . PRO A 1 68 ? 6.094 -36.469 -9.492 1 97.94 68 PRO A N 1
ATOM 500 C CA . PRO A 1 68 ? 4.922 -35.594 -9.281 1 97.94 68 PRO A CA 1
ATOM 501 C C . PRO A 1 68 ? 4.848 -35.062 -7.859 1 97.94 68 PRO A C 1
ATOM 503 O O . PRO A 1 68 ? 4.328 -33.969 -7.645 1 97.94 68 PRO A O 1
ATOM 506 N N . LYS A 1 69 ? 5.363 -35.719 -6.867 1 98.38 69 LYS A N 1
ATOM 507 C CA . LYS A 1 69 ? 5.273 -35.312 -5.469 1 98.38 69 LYS A CA 1
ATOM 508 C C . LYS A 1 69 ? 6.082 -34.031 -5.211 1 98.38 69 LYS A C 1
ATOM 510 O O . LYS A 1 69 ? 5.922 -33.406 -4.172 1 98.38 69 LYS A O 1
ATOM 515 N N . ASP A 1 70 ? 6.938 -33.688 -6.125 1 98.75 70 ASP A N 1
ATOM 516 C CA . ASP A 1 70 ? 7.773 -32.5 -5.961 1 98.75 70 ASP A CA 1
ATOM 517 C C . ASP A 1 70 ? 6.996 -31.234 -6.293 1 98.75 70 ASP A C 1
ATOM 519 O O . ASP A 1 70 ? 7.516 -30.125 -6.141 1 98.75 70 ASP A O 1
ATOM 523 N N . PHE A 1 71 ? 5.781 -31.406 -6.723 1 98.88 71 PHE A N 1
ATOM 524 C CA . PHE A 1 71 ? 5.055 -30.25 -7.246 1 98.88 71 PHE A CA 1
ATOM 525 C C . PHE A 1 71 ? 3.719 -30.078 -6.535 1 98.88 71 PHE A C 1
ATOM 527 O O . PHE A 1 71 ? 3.098 -31.062 -6.129 1 98.88 71 PHE A O 1
ATOM 534 N N . LEU A 1 72 ? 3.268 -28.875 -6.422 1 98.88 72 LEU A N 1
ATOM 535 C CA . LEU A 1 72 ? 2.139 -28.438 -5.609 1 98.88 72 LEU A CA 1
ATOM 536 C C . LEU A 1 72 ? 0.849 -29.125 -6.062 1 98.88 72 LEU A C 1
ATOM 538 O O . LEU A 1 72 ? 0.048 -29.562 -5.234 1 98.88 72 LEU A O 1
ATOM 542 N N . VAL A 1 73 ? 0.626 -29.234 -7.352 1 98.75 73 VAL A N 1
ATOM 543 C CA . VAL A 1 73 ? -0.627 -29.703 -7.938 1 98.75 73 VAL A CA 1
ATOM 544 C C . VAL A 1 73 ? -0.924 -31.109 -7.457 1 98.75 73 VAL A C 1
ATOM 546 O O . VAL A 1 73 ? -2.076 -31.453 -7.168 1 98.75 73 VAL A O 1
ATOM 549 N N . TYR A 1 74 ? 0.122 -31.938 -7.348 1 98.44 74 TYR A N 1
ATOM 550 C CA . TYR A 1 74 ? -0.038 -33.312 -6.859 1 98.44 74 TYR A CA 1
ATOM 551 C C . TYR A 1 74 ? -0.694 -33.312 -5.484 1 98.44 74 TYR A C 1
ATOM 553 O O . TYR A 1 74 ? -1.655 -34.062 -5.258 1 98.44 74 TYR A O 1
ATOM 561 N N . HIS A 1 75 ? -0.24 -32.531 -4.633 1 98.62 75 HIS A N 1
ATOM 562 C CA . HIS A 1 75 ? -0.686 -32.531 -3.244 1 98.62 75 HIS A CA 1
ATOM 563 C C . HIS A 1 75 ? -2.074 -31.922 -3.117 1 98.62 75 HIS A C 1
ATOM 565 O O . HIS A 1 75 ? -2.916 -32.406 -2.371 1 98.62 75 HIS A O 1
ATOM 571 N N . LEU A 1 76 ? -2.342 -30.828 -3.816 1 98.5 76 LEU A N 1
ATOM 572 C CA . LEU A 1 76 ? -3.652 -30.203 -3.764 1 98.5 76 LEU A CA 1
ATOM 573 C C . LEU A 1 76 ? -4.73 -31.125 -4.32 1 98.5 76 LEU A C 1
ATOM 575 O O . LEU A 1 76 ? -5.836 -31.188 -3.777 1 98.5 76 LEU A O 1
ATOM 579 N N . SER A 1 77 ? -4.359 -31.797 -5.395 1 97.5 77 SER A N 1
ATOM 580 C CA . SER A 1 77 ? -5.297 -32.75 -5.977 1 97.5 77 SER A CA 1
ATOM 581 C C . SER A 1 77 ? -5.645 -33.875 -4.98 1 97.5 77 SER A C 1
ATOM 583 O O . SER A 1 77 ? -6.809 -34.25 -4.875 1 97.5 77 SER A O 1
ATOM 585 N N . ARG A 1 78 ? -4.707 -34.312 -4.281 1 96.25 78 ARG A N 1
ATOM 586 C CA . ARG A 1 78 ? -4.902 -35.375 -3.307 1 96.25 78 ARG A CA 1
ATOM 587 C C . ARG A 1 78 ? -5.734 -34.906 -2.121 1 96.25 78 ARG A C 1
ATOM 589 O O . ARG A 1 78 ? -6.348 -35.688 -1.419 1 96.25 78 ARG A O 1
ATOM 596 N N . LEU A 1 79 ? -5.715 -33.625 -1.927 1 96.06 79 LEU A N 1
ATOM 597 C CA . LEU A 1 79 ? -6.535 -33.031 -0.877 1 96.06 79 LEU A CA 1
ATOM 598 C C . LEU A 1 79 ? -7.941 -32.75 -1.391 1 96.06 79 LEU A C 1
ATOM 600 O O . LEU A 1 79 ? -8.75 -32.156 -0.682 1 96.06 79 LEU A O 1
ATOM 604 N N . GLY A 1 80 ? -8.195 -33.094 -2.684 1 94.81 80 GLY A N 1
ATOM 605 C CA . GLY A 1 80 ? -9.555 -33.062 -3.217 1 94.81 80 GLY A CA 1
ATOM 606 C C . GLY A 1 80 ? -9.82 -31.875 -4.105 1 94.81 80 GLY A C 1
ATOM 607 O O . GLY A 1 80 ? -10.938 -31.703 -4.605 1 94.81 80 GLY A O 1
ATOM 608 N N . PHE A 1 81 ? -8.883 -31.047 -4.344 1 96.81 81 PHE A N 1
ATOM 609 C CA . PHE A 1 81 ? -9.086 -29.859 -5.164 1 96.81 81 PHE A CA 1
ATOM 610 C C . PHE A 1 81 ? -8.773 -30.156 -6.629 1 96.81 81 PHE A C 1
ATOM 612 O O . PHE A 1 81 ? -7.766 -30.781 -6.941 1 96.81 81 PHE A O 1
ATOM 619 N N . GLY A 1 82 ? -9.719 -29.797 -7.523 1 97.25 82 GLY A N 1
ATOM 620 C CA . GLY A 1 82 ? -9.266 -29.609 -8.891 1 97.25 82 GLY A CA 1
ATOM 621 C C . GLY A 1 82 ? -8.32 -28.422 -9.047 1 97.25 82 GLY A C 1
ATOM 622 O O . GLY A 1 82 ? -8.508 -27.391 -8.406 1 97.25 82 GLY A O 1
ATOM 623 N N . VAL A 1 83 ? -7.266 -28.641 -9.875 1 98.62 83 VAL A N 1
ATOM 624 C CA . VAL A 1 83 ? -6.277 -27.578 -10.016 1 98.62 83 VAL A CA 1
ATOM 625 C C . VAL A 1 83 ? -6.047 -27.281 -11.5 1 98.62 83 VAL A C 1
ATOM 627 O O . VAL A 1 83 ? -5.766 -28.188 -12.281 1 98.62 83 VAL A O 1
ATOM 630 N N . LEU A 1 84 ? -6.246 -26.047 -11.836 1 98.88 84 LEU A N 1
ATOM 631 C CA . LEU A 1 84 ? -5.953 -25.531 -13.172 1 98.88 84 LEU A CA 1
ATOM 632 C C . LEU A 1 84 ? -4.695 -24.672 -13.156 1 98.88 84 LEU A C 1
ATOM 634 O O . LEU A 1 84 ? -4.621 -23.672 -12.422 1 98.88 84 LEU A O 1
ATOM 638 N N . SER A 1 85 ? -3.684 -25.062 -13.898 1 98.88 85 SER A N 1
ATOM 639 C CA . SER A 1 85 ? -2.455 -24.297 -14.047 1 98.88 85 SER A CA 1
ATOM 640 C C . SER A 1 85 ? -2.371 -23.656 -15.43 1 98.88 85 SER A C 1
ATOM 642 O O . SER A 1 85 ? -2.529 -24.344 -16.453 1 98.88 85 SER A O 1
ATOM 644 N N . LEU A 1 86 ? -2.094 -22.406 -15.422 1 98.75 86 LEU A N 1
ATOM 645 C CA . LEU A 1 86 ? -2.154 -21.656 -16.672 1 98.75 86 L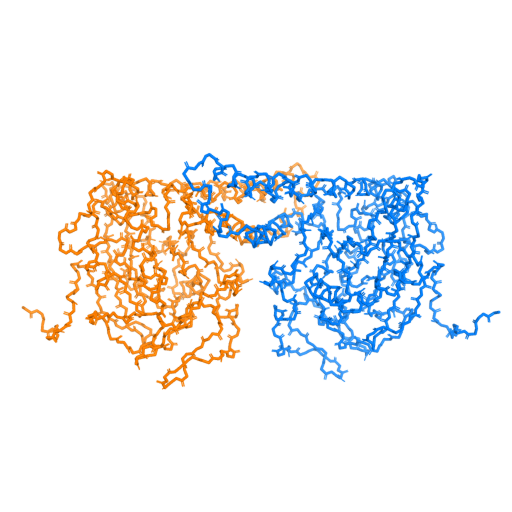EU A CA 1
ATOM 646 C C . LEU A 1 86 ? -0.785 -21.094 -17.031 1 98.75 86 LEU A C 1
ATOM 648 O O . LEU A 1 86 ? -0.047 -20.625 -16.156 1 98.75 86 LEU A O 1
ATOM 652 N N . SER A 1 87 ? -0.46 -21.125 -18.281 1 98.62 87 SER A N 1
ATOM 653 C CA . SER A 1 87 ? 0.707 -20.438 -18.828 1 98.62 87 SER A CA 1
ATOM 654 C C . SER A 1 87 ? 0.296 -19.328 -19.797 1 98.62 87 SER A C 1
ATOM 656 O O . SER A 1 87 ? -0.463 -19.562 -20.734 1 98.62 87 SER A O 1
ATOM 658 N N . TYR A 1 88 ? 0.754 -18.156 -19.5 1 98.19 88 TYR A N 1
ATOM 659 C CA . TYR A 1 88 ? 0.57 -17.062 -20.438 1 98.19 88 TYR A CA 1
ATOM 660 C C . TYR A 1 88 ? 1.538 -17.172 -21.609 1 98.19 88 TYR A C 1
ATOM 662 O O . TYR A 1 88 ? 2.432 -18.031 -21.609 1 98.19 88 TYR A O 1
ATOM 670 N N . PRO A 1 89 ? 1.323 -16.391 -22.656 1 97.81 89 PRO A N 1
ATOM 671 C CA . PRO A 1 89 ? 2.213 -16.516 -23.812 1 97.81 89 PRO A CA 1
ATOM 672 C C . PRO A 1 89 ? 3.684 -16.312 -23.453 1 97.81 89 PRO A C 1
ATOM 674 O O . PRO A 1 89 ? 4.055 -15.258 -22.938 1 97.81 89 PRO A O 1
ATOM 677 N N . THR A 1 90 ? 4.406 -17.312 -23.719 1 96.88 90 THR A N 1
ATOM 678 C CA . THR A 1 90 ? 5.82 -17.344 -23.375 1 96.88 90 THR A CA 1
ATOM 679 C C . THR A 1 90 ? 6.656 -17.844 -24.547 1 96.88 90 THR A C 1
ATOM 681 O O . THR A 1 90 ? 6.301 -18.828 -25.188 1 96.88 90 THR A O 1
ATOM 684 N N . GLU A 1 91 ? 7.754 -17.109 -24.797 1 96.56 91 GLU A N 1
ATOM 685 C CA . GLU A 1 91 ? 8.703 -17.562 -25.812 1 96.56 91 GLU A CA 1
ATOM 686 C C . GLU A 1 91 ? 9.797 -18.438 -25.188 1 96.56 91 GLU A C 1
ATOM 688 O O . GLU A 1 91 ? 10.602 -17.953 -24.391 1 96.56 91 GLU A O 1
ATOM 693 N N . THR A 1 92 ? 9.805 -19.672 -25.578 1 94.56 92 THR A N 1
ATOM 694 C CA . THR A 1 92 ? 10.82 -20.578 -25.062 1 94.56 92 THR A CA 1
ATOM 695 C C . THR A 1 92 ? 11.883 -20.859 -26.109 1 94.56 92 THR A C 1
ATOM 697 O O . THR A 1 92 ? 11.672 -20.594 -27.297 1 94.56 92 THR A O 1
ATOM 700 N N . ASP A 1 93 ? 13.055 -21.312 -25.625 1 89.56 93 ASP A N 1
ATOM 701 C CA . ASP A 1 93 ? 14.141 -21.609 -26.562 1 89.56 93 ASP A CA 1
ATOM 702 C C . ASP A 1 93 ? 13.703 -22.672 -27.578 1 89.56 93 ASP A C 1
ATOM 704 O O . ASP A 1 93 ? 13.938 -22.516 -28.766 1 89.56 93 ASP A O 1
ATOM 708 N N . THR A 1 94 ? 13.227 -23.734 -26.969 1 90.31 94 THR A N 1
ATOM 709 C CA . THR A 1 94 ? 12.516 -24.688 -27.812 1 90.31 94 THR A CA 1
ATOM 710 C C . THR A 1 94 ? 11.016 -24.406 -27.812 1 90.31 94 THR A C 1
ATOM 712 O O . THR A 1 94 ? 10.383 -24.359 -26.766 1 90.31 94 THR A O 1
ATOM 715 N N . GLU A 1 95 ? 10.547 -24.203 -28.938 1 93.81 95 GLU A N 1
ATOM 716 C CA . GLU A 1 95 ? 9.18 -23.688 -29.047 1 93.81 95 GLU A CA 1
ATOM 717 C C . GLU A 1 95 ? 8.172 -24.656 -28.438 1 93.81 95 GLU A C 1
ATOM 719 O O . GLU A 1 95 ? 8.094 -25.812 -28.844 1 93.81 95 GLU A O 1
ATOM 724 N N . ILE A 1 96 ? 7.449 -24.188 -27.5 1 95.19 96 ILE A N 1
ATOM 725 C CA . ILE A 1 96 ? 6.355 -24.922 -26.891 1 95.19 96 ILE A CA 1
ATOM 726 C C . ILE A 1 96 ? 5.02 -24.328 -27.328 1 95.19 96 ILE A C 1
ATOM 728 O O . ILE A 1 96 ? 4.039 -25.047 -27.531 1 95.19 96 ILE A O 1
ATOM 732 N N . MET A 1 97 ? 4.969 -23.047 -27.5 1 95.31 97 MET A N 1
ATOM 733 C CA . MET A 1 97 ? 3.832 -22.312 -28.047 1 95.31 97 MET A CA 1
ATOM 734 C C . MET A 1 97 ? 4.301 -21.203 -28.984 1 95.31 97 MET A C 1
ATOM 736 O O . MET A 1 97 ? 5.441 -20.75 -28.891 1 95.31 97 MET A O 1
ATOM 740 N N . PRO A 1 98 ? 3.453 -20.781 -29.906 1 95 98 PRO A N 1
ATOM 741 C CA . PRO A 1 98 ? 3.867 -19.75 -30.859 1 95 98 PRO A CA 1
ATOM 742 C C . PRO A 1 98 ? 4.246 -18.438 -30.172 1 95 98 PRO A C 1
ATOM 744 O O . PRO A 1 98 ? 3.561 -18 -29.25 1 95 98 PRO A O 1
ATOM 747 N N . ALA A 1 99 ? 5.332 -17.844 -30.609 1 94.94 99 ALA A N 1
ATOM 748 C CA . ALA A 1 99 ? 5.805 -16.578 -30.062 1 94.94 99 ALA A CA 1
ATOM 749 C C . ALA A 1 99 ? 5.191 -15.398 -30.812 1 94.94 99 ALA A C 1
ATOM 751 O O . ALA A 1 99 ? 5.906 -14.609 -31.422 1 94.94 99 ALA A O 1
ATOM 752 N N . THR A 1 100 ? 3.881 -15.172 -30.656 1 95.44 100 THR A N 1
ATOM 753 C CA . THR A 1 100 ? 3.156 -14.195 -31.453 1 95.44 100 THR A CA 1
ATOM 754 C C . THR A 1 100 ? 2.48 -13.156 -30.562 1 95.44 100 THR A C 1
ATOM 756 O O . THR A 1 100 ? 1.64 -12.383 -31.031 1 95.44 100 THR A O 1
ATOM 759 N N . ALA A 1 101 ? 2.818 -13.18 -29.281 1 97.56 101 ALA A N 1
ATOM 760 C CA . ALA A 1 101 ? 2.02 -12.391 -28.344 1 97.56 101 ALA A CA 1
ATOM 761 C C . ALA A 1 101 ? 2.893 -11.422 -27.562 1 97.56 101 ALA A C 1
ATOM 763 O O . ALA A 1 101 ? 2.713 -11.25 -26.359 1 97.56 101 ALA A O 1
ATOM 764 N N . SER A 1 102 ? 3.795 -10.766 -28.281 1 96.06 102 SER A N 1
ATOM 765 C CA . SER A 1 102 ? 4.688 -9.812 -27.641 1 96.06 102 SER A CA 1
ATOM 766 C C . SER A 1 102 ? 3.92 -8.617 -27.094 1 96.06 102 SER A C 1
ATOM 768 O O . SER A 1 102 ? 4.395 -7.918 -26.188 1 96.06 102 SER A O 1
ATOM 770 N N . GLY A 1 103 ? 2.709 -8.398 -27.609 1 95.56 103 GLY A N 1
ATOM 771 C CA . GLY A 1 103 ? 1.882 -7.277 -27.188 1 95.56 103 GLY A CA 1
ATOM 772 C C . GLY A 1 103 ? 0.885 -7.645 -26.094 1 95.56 103 GLY A C 1
ATOM 773 O O . GLY A 1 103 ? 0.013 -6.848 -25.75 1 95.56 103 GLY A O 1
ATOM 774 N N . PHE A 1 104 ? 1.004 -8.883 -25.531 1 97.5 104 PHE A N 1
ATOM 775 C CA . PHE A 1 104 ? 0.13 -9.375 -24.484 1 97.5 104 PHE A CA 1
ATOM 776 C C . PHE A 1 104 ? 0.239 -8.5 -23.234 1 97.5 104 PHE A C 1
ATOM 778 O O . PHE A 1 104 ? 1.343 -8.211 -22.766 1 97.5 104 PHE A O 1
ATOM 785 N N . ARG A 1 105 ? -0.962 -8.047 -22.75 1 97.06 105 ARG A N 1
ATOM 786 C CA . ARG A 1 105 ? -1.004 -7.102 -21.625 1 97.06 105 ARG A CA 1
ATOM 787 C C . ARG A 1 105 ? -1.629 -7.738 -20.391 1 97.06 105 ARG A C 1
ATOM 789 O O . ARG A 1 105 ? -2.168 -8.844 -20.469 1 97.06 105 ARG A O 1
ATOM 796 N N . ILE A 1 106 ? -1.581 -7.004 -19.328 1 97.25 106 ILE A N 1
ATOM 797 C CA . ILE A 1 106 ? -2.057 -7.516 -18.047 1 97.25 106 ILE A CA 1
ATOM 798 C C . ILE A 1 106 ? -3.566 -7.742 -18.109 1 97.25 106 ILE A C 1
ATOM 800 O O . ILE A 1 106 ? -4.078 -8.727 -17.578 1 97.25 106 ILE A O 1
ATOM 804 N N . GLN A 1 107 ? -4.289 -6.883 -18.766 1 97.31 107 GLN A N 1
ATOM 805 C CA . GLN A 1 107 ? -5.727 -7.066 -18.938 1 97.31 107 GLN A CA 1
ATOM 806 C C . GLN A 1 107 ? -6.027 -8.32 -19.75 1 97.31 107 GLN A C 1
ATOM 808 O O . GLN A 1 107 ? -6.953 -9.07 -19.422 1 97.31 107 GLN A O 1
ATOM 813 N N . ASP A 1 108 ? -5.227 -8.539 -20.797 1 98.31 108 ASP A N 1
ATOM 814 C CA . ASP A 1 108 ? -5.355 -9.766 -21.578 1 98.31 108 ASP A CA 1
ATOM 815 C C . ASP A 1 108 ? -5.094 -11 -20.719 1 98.31 108 ASP A C 1
ATOM 817 O O . ASP A 1 108 ? -5.785 -12.008 -20.844 1 98.31 108 ASP A O 1
ATOM 821 N N . TRP A 1 109 ? -4.105 -10.859 -19.891 1 98.56 109 TRP A N 1
ATOM 822 C CA . TRP A 1 109 ? -3.695 -11.938 -19 1 98.56 109 TRP A CA 1
ATOM 823 C C . TRP A 1 109 ? -4.848 -12.383 -18.109 1 98.56 109 TRP A C 1
ATOM 825 O O . TRP A 1 109 ? -5.191 -13.562 -18.047 1 98.56 109 TRP A O 1
ATOM 835 N N . GLY A 1 110 ? -5.496 -11.375 -17.422 1 98.69 110 GLY A N 1
ATOM 836 C CA . GLY A 1 110 ? -6.648 -11.664 -16.594 1 98.69 110 GLY A CA 1
ATOM 837 C C . GLY A 1 110 ? -7.812 -12.258 -17.359 1 98.69 110 GLY A C 1
ATOM 838 O O . GLY A 1 110 ? -8.422 -13.234 -16.906 1 98.69 110 GLY A O 1
ATOM 839 N N . GLN A 1 111 ? -8.023 -11.703 -18.5 1 98.69 111 GLN A N 1
ATOM 840 C CA . GLN A 1 111 ? -9.148 -12.156 -19.328 1 98.69 111 GLN A CA 1
ATOM 841 C C . GLN A 1 111 ? -8.922 -13.578 -19.828 1 98.69 111 GLN A C 1
ATOM 843 O O . GLN A 1 111 ? -9.805 -14.43 -19.734 1 98.69 111 GLN A O 1
ATOM 848 N N . GLN A 1 112 ? -7.746 -13.812 -20.344 1 98.88 112 GLN A N 1
ATOM 849 C CA . GLN A 1 112 ? -7.441 -15.148 -20.859 1 98.88 112 GLN A CA 1
ATOM 850 C C . GLN A 1 112 ? -7.551 -16.203 -19.75 1 98.88 112 GLN A C 1
ATOM 852 O O . GLN A 1 112 ? -8.117 -17.266 -19.969 1 98.88 112 GLN A O 1
ATOM 857 N N . ALA A 1 113 ? -7.031 -15.867 -18.609 1 98.88 113 ALA A N 1
ATOM 858 C CA . ALA A 1 113 ? -7.082 -16.797 -17.484 1 98.88 113 ALA A CA 1
ATOM 859 C C . ALA A 1 113 ? -8.523 -17.094 -17.094 1 98.88 113 ALA A C 1
ATOM 861 O O . ALA A 1 113 ? -8.875 -18.25 -16.828 1 98.88 113 ALA A O 1
ATOM 862 N N . ALA A 1 114 ? -9.367 -16.062 -17.062 1 98.94 114 ALA A N 1
ATOM 863 C CA . ALA A 1 114 ? -10.758 -16.234 -16.672 1 98.94 114 ALA A CA 1
ATOM 864 C C . ALA A 1 114 ? -11.523 -17.078 -17.688 1 98.94 114 ALA A C 1
ATOM 866 O O . ALA A 1 114 ? -12.266 -17.984 -17.328 1 98.94 114 ALA A O 1
ATOM 867 N N . ILE A 1 115 ? -11.312 -16.766 -18.953 1 98.88 115 ILE A N 1
ATOM 868 C CA . ILE A 1 115 ? -12 -17.5 -20.016 1 98.88 115 ILE A CA 1
ATOM 869 C C . ILE A 1 115 ? -11.547 -18.953 -20 1 98.88 115 ILE A C 1
ATOM 871 O O . ILE A 1 115 ? -12.367 -19.859 -20.156 1 98.88 115 ILE A O 1
ATOM 875 N N . THR A 1 116 ? -10.258 -19.172 -19.828 1 98.88 116 THR A N 1
ATOM 876 C CA . THR A 1 116 ? -9.742 -20.531 -19.75 1 98.88 116 THR A CA 1
ATOM 877 C C . THR A 1 116 ? -10.367 -21.266 -18.578 1 98.88 116 THR A C 1
ATOM 879 O O . THR A 1 116 ? -10.727 -22.438 -18.688 1 98.88 116 THR A O 1
ATOM 882 N N . THR A 1 117 ? -10.461 -20.594 -17.453 1 98.88 117 THR A N 1
ATOM 883 C CA . THR A 1 117 ? -11.062 -21.172 -16.266 1 98.88 117 THR A CA 1
ATOM 884 C C . THR A 1 117 ? -12.492 -21.609 -16.531 1 98.88 117 THR A C 1
ATOM 886 O O . THR A 1 117 ? -12.867 -22.75 -16.219 1 98.88 117 THR A O 1
ATOM 889 N N . LYS A 1 118 ? -13.227 -20.75 -17.094 1 98.75 118 LYS A N 1
ATOM 890 C CA . LYS A 1 118 ? -14.609 -21.094 -17.422 1 98.75 118 LYS A CA 1
ATOM 891 C C . LYS A 1 118 ? -14.672 -22.297 -18.344 1 98.75 118 LYS A C 1
ATOM 893 O O . LYS A 1 118 ? -15.469 -23.219 -18.141 1 98.75 118 LYS A O 1
ATOM 898 N N . LYS A 1 119 ? -13.852 -22.297 -19.359 1 98.56 119 LYS A N 1
ATOM 899 C CA . LYS A 1 119 ? -13.797 -23.391 -20.312 1 98.56 119 LYS A CA 1
ATOM 900 C C . LYS A 1 119 ? -13.547 -24.719 -19.594 1 98.56 119 LYS A C 1
ATOM 902 O O . LYS A 1 119 ? -14.219 -25.719 -19.875 1 98.56 119 LYS A O 1
ATOM 907 N N . VAL A 1 120 ? -12.609 -24.734 -18.719 1 98.5 120 VAL A N 1
ATOM 908 C CA . VAL A 1 120 ? -12.234 -25.969 -18.016 1 98.5 120 VAL A CA 1
ATOM 909 C C . VAL A 1 120 ? -13.398 -26.422 -17.141 1 98.5 120 VAL A C 1
ATOM 911 O O . VAL A 1 120 ? -13.688 -27.625 -17.062 1 98.5 120 VAL A O 1
ATOM 914 N N . ILE A 1 121 ? -14.039 -25.469 -16.453 1 98 121 ILE A N 1
ATOM 915 C CA . ILE A 1 121 ? -15.18 -25.797 -15.609 1 98 121 ILE A CA 1
ATOM 916 C C . ILE A 1 121 ? -16.266 -26.453 -16.453 1 98 121 ILE A C 1
ATOM 918 O O . ILE A 1 121 ? -16.828 -27.484 -16.062 1 98 121 ILE A O 1
ATOM 922 N N . GLU A 1 122 ? -16.531 -25.938 -17.594 1 97.81 122 GLU A N 1
ATOM 923 C CA . GLU A 1 122 ? -17.594 -26.453 -18.469 1 97.81 122 GLU A CA 1
ATOM 924 C C . GLU A 1 122 ? -17.188 -27.766 -19.109 1 97.81 122 GLU A C 1
ATOM 926 O O . GLU A 1 122 ? -17.969 -28.719 -19.141 1 97.81 122 GLU A O 1
ATOM 931 N N . ASP A 1 123 ? -15.969 -27.797 -19.625 1 97.62 123 ASP A N 1
ATOM 932 C CA . ASP A 1 123 ? -15.492 -29 -20.297 1 97.62 123 ASP A CA 1
ATOM 933 C C . ASP A 1 123 ? -15.469 -30.188 -19.359 1 97.62 123 ASP A C 1
ATOM 935 O O . ASP A 1 123 ? -15.641 -31.328 -19.797 1 97.62 123 ASP A O 1
ATOM 939 N N . ASN A 1 124 ? -15.289 -30 -18.094 1 96 124 ASN A N 1
ATOM 940 C CA . ASN A 1 124 ? -15.164 -31.094 -17.141 1 96 124 ASN A CA 1
ATOM 941 C C . ASN A 1 124 ? -16.406 -31.219 -16.25 1 96 124 ASN A C 1
ATOM 943 O O . ASN A 1 124 ? -16.406 -31.969 -15.281 1 96 124 ASN A O 1
ATOM 947 N N . ASN A 1 125 ? -17.391 -30.453 -16.516 1 94.81 125 ASN A N 1
ATOM 948 C CA . ASN A 1 125 ? -18.656 -30.469 -15.797 1 94.81 125 ASN A CA 1
ATOM 949 C C . ASN A 1 125 ? -18.438 -30.344 -14.289 1 94.81 125 ASN A C 1
ATOM 951 O O . ASN A 1 125 ? -18.969 -31.141 -13.516 1 94.81 125 ASN A O 1
ATOM 955 N N . LEU A 1 126 ? -17.578 -29.406 -13.977 1 94.5 126 LEU A N 1
ATOM 956 C CA . LEU A 1 126 ? -17.344 -29.203 -12.555 1 94.5 126 LEU A CA 1
ATOM 957 C C . LEU A 1 126 ? -18.578 -28.656 -11.859 1 94.5 126 LEU A C 1
ATOM 959 O O . LEU A 1 126 ? -19.281 -27.797 -12.406 1 94.5 126 LEU A O 1
ATOM 963 N N . PRO A 1 127 ? -18.875 -29.109 -10.711 1 89.12 127 PRO A N 1
ATOM 964 C CA . PRO A 1 127 ? -20.125 -28.766 -10.031 1 89.12 127 PRO A CA 1
ATOM 965 C C . PRO A 1 127 ? -20.109 -27.344 -9.461 1 89.12 127 PRO A C 1
ATOM 967 O O . PRO A 1 127 ? -21.172 -26.766 -9.211 1 89.12 127 PRO A O 1
ATOM 970 N N . SER A 1 128 ? -19.016 -26.875 -9.188 1 89.12 128 SER A N 1
ATOM 971 C CA . SER A 1 128 ? -18.906 -25.562 -8.57 1 89.12 128 SER A CA 1
ATOM 972 C C . SER A 1 128 ? -18.281 -24.547 -9.531 1 89.12 128 SER A C 1
ATOM 974 O O . SER A 1 128 ? -17.438 -24.906 -10.359 1 89.12 128 SER A O 1
ATOM 976 N N . ARG A 1 129 ? -18.75 -23.281 -9.398 1 93.69 129 ARG A N 1
ATOM 977 C CA . ARG A 1 129 ? -18.188 -22.172 -10.164 1 93.69 129 ARG A CA 1
ATOM 978 C C . ARG A 1 129 ? -17.328 -21.281 -9.273 1 93.69 129 ARG A C 1
ATOM 980 O O . ARG A 1 129 ? -16.969 -20.172 -9.672 1 93.69 129 ARG A O 1
ATOM 987 N N . SER A 1 130 ? -17.078 -21.781 -8.055 1 96.12 130 SER A N 1
ATOM 988 C CA . SER A 1 130 ? -16.234 -21.078 -7.102 1 96.12 130 SER A CA 1
ATOM 989 C C . SER A 1 130 ? -14.75 -21.344 -7.371 1 96.12 130 SER A C 1
ATOM 991 O O . SER A 1 130 ? -14.359 -22.484 -7.645 1 96.12 130 SER A O 1
ATOM 993 N N . ILE A 1 131 ? -14.008 -20.25 -7.312 1 98.12 131 ILE A N 1
ATOM 994 C CA . ILE A 1 131 ? -12.602 -20.297 -7.691 1 98.12 131 ILE A CA 1
ATOM 995 C C . ILE A 1 131 ? -11.742 -19.781 -6.543 1 98.12 131 ILE A C 1
ATOM 997 O O . ILE A 1 131 ? -12.094 -18.797 -5.891 1 98.12 131 ILE A O 1
ATOM 1001 N N . ILE A 1 132 ? -10.688 -20.469 -6.285 1 98.88 132 ILE A N 1
ATOM 1002 C CA . ILE A 1 132 ? -9.562 -19.906 -5.539 1 98.88 132 ILE A CA 1
ATOM 1003 C C . ILE A 1 132 ? -8.398 -19.625 -6.488 1 98.88 132 ILE A C 1
ATOM 1005 O O . ILE A 1 132 ? -7.91 -20.531 -7.172 1 98.88 132 ILE A O 1
ATOM 1009 N N . LEU A 1 133 ? -8.023 -18.359 -6.57 1 98.94 133 LEU A N 1
ATOM 1010 C CA . LEU A 1 133 ? -6.926 -17.938 -7.445 1 98.94 133 LEU A CA 1
ATOM 1011 C C . LEU A 1 133 ? -5.602 -17.922 -6.688 1 98.94 133 LEU A C 1
ATOM 1013 O O . LEU A 1 133 ? -5.496 -17.312 -5.625 1 98.94 133 LEU A O 1
ATOM 1017 N N . ILE A 1 134 ? -4.633 -18.641 -7.148 1 98.94 134 ILE A N 1
ATOM 1018 C CA . ILE A 1 134 ? -3.256 -18.578 -6.664 1 98.94 134 ILE A CA 1
ATOM 1019 C C . ILE A 1 134 ? -2.354 -17.984 -7.742 1 98.94 134 ILE A C 1
ATOM 1021 O O . ILE A 1 134 ? -2.311 -18.484 -8.867 1 98.94 134 ILE A O 1
ATOM 1025 N N . THR A 1 135 ? -1.714 -16.922 -7.441 1 98.88 135 THR A N 1
ATOM 1026 C CA . THR A 1 135 ? -0.712 -16.375 -8.352 1 98.88 135 THR A CA 1
ATOM 1027 C C . THR A 1 135 ? 0.663 -16.344 -7.695 1 98.88 135 THR A C 1
ATOM 1029 O O . THR A 1 135 ? 0.77 -16.141 -6.484 1 98.88 135 THR A O 1
ATOM 1032 N N . TRP A 1 136 ? 1.649 -16.594 -8.477 1 98.75 136 TRP A N 1
ATOM 1033 C CA . TRP A 1 136 ? 3.033 -16.609 -8.016 1 98.75 136 TRP A CA 1
ATOM 1034 C C . TRP A 1 136 ? 3.826 -15.469 -8.656 1 98.75 136 TRP A C 1
ATOM 1036 O O . TRP A 1 136 ? 3.697 -15.211 -9.852 1 98.75 136 TRP A O 1
ATOM 1046 N N . SER A 1 137 ? 4.641 -14.695 -7.828 1 96.38 137 SER A N 1
ATOM 1047 C CA . SER A 1 137 ? 5.582 -13.695 -8.32 1 96.38 137 SER A CA 1
ATOM 1048 C C . SER A 1 137 ? 4.867 -12.625 -9.133 1 96.38 137 SER A C 1
ATOM 1050 O O . SER A 1 137 ? 3.896 -12.023 -8.672 1 96.38 137 SER A O 1
ATOM 1052 N N . MET A 1 138 ? 5.191 -12.398 -10.367 1 94.25 138 MET A N 1
ATOM 1053 C CA . MET A 1 138 ? 4.645 -11.375 -11.258 1 94.25 138 MET A CA 1
ATOM 1054 C C . MET A 1 138 ? 3.152 -11.602 -11.484 1 94.25 138 MET A C 1
ATOM 1056 O O . MET A 1 138 ? 2.428 -10.664 -11.836 1 94.25 138 MET A O 1
ATOM 1060 N N . GLY A 1 139 ? 2.662 -12.812 -11.211 1 97.19 139 GLY A N 1
ATOM 1061 C CA . GLY A 1 139 ? 1.269 -13.148 -11.453 1 97.19 139 GLY A CA 1
ATOM 1062 C C . GLY A 1 139 ? 0.3 -12.336 -10.617 1 97.19 139 GLY A C 1
ATOM 1063 O O . GLY A 1 139 ? -0.882 -12.234 -10.953 1 97.19 139 GLY A O 1
ATOM 1064 N N . GLY A 1 140 ? 0.791 -11.742 -9.555 1 97.62 140 GLY A N 1
ATOM 1065 C CA . GLY A 1 140 ? -0.049 -10.914 -8.703 1 97.62 140 GLY A CA 1
ATOM 1066 C C . GLY A 1 140 ? -0.607 -9.695 -9.414 1 97.62 140 GLY A C 1
ATOM 1067 O O . GLY A 1 140 ? -1.591 -9.102 -8.969 1 97.62 140 GLY A O 1
ATOM 1068 N N . ARG A 1 141 ? -0.089 -9.359 -10.555 1 96.88 141 ARG A N 1
ATOM 1069 C CA . ARG A 1 141 ? -0.453 -8.141 -11.266 1 96.88 141 ARG A CA 1
ATOM 1070 C C . ARG A 1 141 ? -1.784 -8.312 -11.992 1 96.88 141 ARG A C 1
ATOM 1072 O O . ARG A 1 141 ? -2.424 -7.328 -12.367 1 96.88 141 ARG A O 1
ATOM 1079 N N . MET A 1 142 ? -2.223 -9.516 -12.148 1 97.94 142 MET A N 1
ATOM 1080 C CA . MET A 1 142 ? -3.406 -9.719 -12.977 1 97.94 142 MET A CA 1
ATOM 1081 C C . MET A 1 142 ? -4.617 -10.078 -12.117 1 97.94 142 MET A C 1
ATOM 1083 O O . MET A 1 142 ? -5.664 -10.461 -12.648 1 97.94 142 MET A O 1
ATOM 1087 N N . VAL A 1 143 ? -4.539 -9.945 -10.797 1 98.69 143 VAL A N 1
ATOM 1088 C CA . VAL A 1 143 ? -5.578 -10.43 -9.898 1 98.69 143 VAL A CA 1
ATOM 1089 C C . VAL A 1 143 ? -6.887 -9.688 -10.172 1 98.69 143 VAL A C 1
ATOM 1091 O O . VAL A 1 143 ? -7.938 -10.312 -10.336 1 98.69 143 VAL A O 1
ATOM 1094 N N . VAL A 1 144 ? -6.84 -8.375 -10.266 1 98.44 144 VAL A N 1
ATOM 1095 C CA . VAL A 1 144 ? -8.062 -7.586 -10.414 1 98.44 144 VAL A CA 1
ATOM 1096 C C . VAL A 1 144 ? -8.641 -7.793 -11.812 1 98.44 144 VAL A C 1
ATOM 1098 O O . VAL A 1 144 ? -9.828 -8.102 -11.953 1 98.44 144 VAL A O 1
ATOM 1101 N N . PRO A 1 145 ? -7.828 -7.73 -12.836 1 98.56 145 PRO A N 1
ATOM 1102 C CA . PRO A 1 145 ? -8.367 -8.031 -14.164 1 98.56 145 PRO A CA 1
ATOM 1103 C C . PRO A 1 145 ? -8.984 -9.43 -14.25 1 98.56 145 PRO A C 1
ATOM 1105 O O . PRO A 1 145 ? -10.023 -9.609 -14.883 1 98.56 145 PRO A O 1
ATOM 1108 N N . PHE A 1 146 ? -8.352 -10.398 -13.648 1 98.88 146 PHE A N 1
ATOM 1109 C CA . PHE A 1 146 ? -8.906 -11.742 -13.609 1 98.88 146 PHE A CA 1
ATOM 1110 C C . PHE A 1 146 ? -10.266 -11.75 -12.922 1 98.88 146 PHE A C 1
ATOM 1112 O O . PHE A 1 146 ? -11.234 -12.32 -13.438 1 98.88 146 PHE A O 1
ATOM 1119 N N . SER A 1 147 ? -10.344 -11.109 -11.773 1 98.81 147 SER A N 1
ATOM 1120 C CA . SER A 1 147 ? -11.562 -11.102 -10.961 1 98.81 147 SER A CA 1
ATOM 1121 C C . SER A 1 147 ? -12.719 -10.445 -11.711 1 98.81 147 SER A C 1
ATOM 1123 O O . SER A 1 147 ? -13.844 -10.945 -11.688 1 98.81 147 SER A O 1
ATOM 1125 N N . ILE A 1 148 ? -12.438 -9.344 -12.336 1 98.56 148 ILE A N 1
ATOM 1126 C CA . ILE A 1 148 ? -13.453 -8.641 -13.102 1 98.56 148 ILE A CA 1
ATOM 1127 C C . ILE A 1 148 ? -13.969 -9.539 -14.227 1 98.56 148 ILE A C 1
ATOM 1129 O O . ILE A 1 148 ? -15.18 -9.711 -14.391 1 98.56 148 ILE A O 1
ATOM 1133 N N . SER A 1 149 ? -13.039 -10.117 -14.938 1 98.75 149 SER A N 1
ATOM 1134 C CA . SER A 1 149 ? -13.406 -10.984 -16.047 1 98.75 149 SER A CA 1
ATOM 1135 C C . SER A 1 149 ? -14.172 -12.211 -15.57 1 98.75 149 SER A C 1
ATOM 1137 O O . SER A 1 149 ? -15.156 -12.625 -16.188 1 98.75 149 SER A O 1
ATOM 1139 N N . ALA A 1 150 ? -13.68 -12.805 -14.5 1 98.81 150 ALA A N 1
ATOM 1140 C CA . ALA A 1 150 ? -14.352 -13.969 -13.922 1 98.81 150 ALA A CA 1
ATOM 1141 C C . ALA A 1 150 ? -15.805 -13.641 -13.57 1 98.81 150 ALA A C 1
ATOM 1143 O O . ALA A 1 150 ? -16.719 -14.414 -13.883 1 98.81 150 ALA A O 1
ATOM 1144 N N . LYS A 1 151 ? -15.992 -12.531 -12.945 1 98.25 151 LYS A N 1
ATOM 1145 C CA . LYS A 1 151 ? -17.328 -12.094 -12.57 1 98.25 151 LYS A CA 1
ATOM 1146 C C . LYS A 1 151 ? -18.234 -11.945 -13.797 1 98.25 151 LYS A C 1
ATOM 1148 O O . LYS A 1 151 ? -19.375 -12.383 -13.789 1 98.25 151 LYS A O 1
ATOM 1153 N N . GLU A 1 152 ? -17.719 -11.367 -14.789 1 98.25 152 GLU A N 1
ATOM 1154 C CA . GLU A 1 152 ? -18.453 -11.18 -16.031 1 98.25 152 GLU A CA 1
ATOM 1155 C C . GLU A 1 152 ? -18.844 -12.516 -16.656 1 98.25 152 GLU A C 1
ATOM 1157 O O . GLU A 1 152 ? -19.844 -12.602 -17.359 1 98.25 152 GLU A O 1
ATOM 1162 N N . LEU A 1 153 ? -18.094 -13.508 -16.359 1 98.5 153 LEU A N 1
ATOM 1163 C CA . LEU A 1 153 ? -18.297 -14.828 -16.938 1 98.5 153 LEU A CA 1
ATOM 1164 C C . LEU A 1 153 ? -19.141 -15.703 -16 1 98.5 153 LEU A C 1
ATOM 1166 O O . LEU A 1 153 ? -19.328 -16.891 -16.266 1 98.5 153 LEU A O 1
ATOM 1170 N N . GLY A 1 154 ? -19.578 -15.133 -14.93 1 97.88 154 GLY A N 1
ATOM 1171 C CA . GLY A 1 154 ? -20.438 -15.859 -14 1 97.88 154 GLY A CA 1
ATOM 1172 C C . GLY A 1 154 ? -19.656 -16.719 -13.016 1 97.88 154 GLY A C 1
ATOM 1173 O O . GLY A 1 154 ? -20.203 -17.656 -12.43 1 97.88 154 GLY A O 1
ATOM 1174 N N . LEU A 1 155 ? -18.359 -16.5 -12.914 1 98.44 155 LEU A N 1
ATOM 1175 C CA . LEU A 1 155 ? -17.531 -17.219 -11.953 1 98.44 155 LEU A CA 1
ATOM 1176 C C . LEU A 1 155 ? -17.375 -16.406 -10.664 1 98.44 155 LEU A C 1
ATOM 1178 O O . LEU A 1 155 ? -17.484 -15.18 -10.68 1 98.44 155 LEU A O 1
ATOM 1182 N N . GLU A 1 156 ? -17.141 -17.109 -9.594 1 97.44 156 GLU A N 1
ATOM 1183 C CA . GLU A 1 156 ? -16.938 -16.469 -8.297 1 97.44 156 GLU A CA 1
ATOM 1184 C C . GLU A 1 156 ? -15.523 -16.734 -7.77 1 97.44 156 GLU A C 1
ATOM 1186 O O . GLU A 1 156 ? -15.195 -17.875 -7.406 1 97.44 156 GLU A O 1
ATOM 1191 N N . VAL A 1 157 ? -14.789 -15.711 -7.73 1 98.56 157 VAL A N 1
ATOM 1192 C CA . VAL A 1 157 ? -13.477 -15.844 -7.102 1 98.56 157 VAL A CA 1
ATOM 1193 C C . VAL A 1 157 ? -13.602 -15.594 -5.602 1 98.56 157 VAL A C 1
ATOM 1195 O O . VAL A 1 157 ? -13.57 -14.445 -5.152 1 98.56 157 VAL A O 1
ATOM 1198 N N . CYS A 1 158 ? -13.594 -16.625 -4.828 1 97.38 158 CYS A N 1
ATOM 1199 C CA . CYS A 1 158 ? -13.93 -16.484 -3.416 1 97.38 158 CYS A CA 1
ATOM 1200 C C . CYS A 1 158 ? -12.695 -16.141 -2.594 1 97.38 158 CYS A C 1
ATOM 1202 O O . CYS A 1 158 ? -12.805 -15.617 -1.483 1 97.38 158 CYS A O 1
ATOM 1204 N N . GLN A 1 159 ? -11.562 -16.453 -3.154 1 98.75 159 GLN A N 1
ATOM 1205 C CA . GLN A 1 159 ? -10.336 -16.188 -2.416 1 98.75 159 GLN A CA 1
ATOM 1206 C C . GLN A 1 159 ? -9.141 -16.062 -3.359 1 98.75 159 GLN A C 1
ATOM 1208 O O . GLN A 1 159 ? -9.094 -16.734 -4.395 1 98.75 159 GLN A O 1
ATOM 1213 N N . TYR A 1 160 ? -8.328 -15.172 -3.049 1 98.94 160 TYR A N 1
ATOM 1214 C CA . TYR A 1 160 ? -7.016 -15.031 -3.668 1 98.94 160 TYR A CA 1
ATOM 1215 C C . TYR A 1 160 ? -5.91 -15.391 -2.682 1 98.94 160 TYR A C 1
ATOM 1217 O O . TYR A 1 160 ? -5.906 -14.914 -1.546 1 98.94 160 TYR A O 1
ATOM 1225 N N . ILE A 1 161 ? -4.977 -16.203 -3.125 1 98.94 161 ILE A N 1
ATOM 1226 C CA . ILE A 1 161 ? -3.809 -16.562 -2.322 1 98.94 161 ILE A CA 1
ATOM 1227 C C . ILE A 1 161 ? -2.535 -16.156 -3.061 1 98.94 161 ILE A C 1
ATOM 1229 O O . ILE A 1 161 ? -2.217 -16.719 -4.109 1 98.94 161 ILE A O 1
ATOM 1233 N N . SER A 1 162 ? -1.783 -15.227 -2.492 1 98.94 162 SER A N 1
ATOM 1234 C CA . SER A 1 162 ? -0.5 -14.797 -3.037 1 98.94 162 SER A CA 1
ATOM 1235 C C . SER A 1 162 ? 0.605 -15.797 -2.707 1 98.94 162 SER A C 1
ATOM 1237 O O . SER A 1 162 ? 0.811 -16.141 -1.54 1 98.94 162 SER A O 1
ATOM 1239 N N . PHE A 1 163 ? 1.276 -16.281 -3.734 1 98.88 163 PHE A N 1
ATOM 1240 C CA . PHE A 1 163 ? 2.537 -17 -3.588 1 98.88 163 PHE A CA 1
ATOM 1241 C C . PHE A 1 163 ? 3.715 -16.094 -3.945 1 98.88 163 PHE A C 1
ATOM 1243 O O . PHE A 1 163 ? 4.098 -16 -5.113 1 98.88 163 PHE A O 1
ATOM 1250 N N . ALA A 1 164 ? 4.305 -15.461 -2.912 1 98.38 164 ALA A N 1
ATOM 1251 C CA . ALA A 1 164 ? 5.363 -14.5 -3.207 1 98.38 164 ALA A CA 1
ATOM 1252 C C . ALA A 1 164 ? 5.012 -13.648 -4.426 1 98.38 164 ALA A C 1
ATOM 1254 O O . ALA A 1 164 ? 5.836 -13.477 -5.324 1 98.38 164 ALA A O 1
ATOM 1255 N N . ALA A 1 165 ? 3.775 -13.18 -4.496 1 97.75 165 ALA A N 1
ATOM 1256 C CA . ALA A 1 165 ? 3.305 -12.469 -5.68 1 97.75 165 ALA A CA 1
ATOM 1257 C C . ALA A 1 165 ? 3.508 -10.961 -5.527 1 97.75 165 ALA A C 1
ATOM 1259 O O . ALA A 1 165 ? 3.438 -10.43 -4.418 1 97.75 165 ALA A O 1
ATOM 1260 N N . THR A 1 166 ? 3.736 -10.297 -6.574 1 94.88 166 THR A N 1
ATOM 1261 C CA . THR A 1 166 ? 3.879 -8.852 -6.625 1 94.88 166 THR A CA 1
ATOM 1262 C C . THR A 1 166 ? 2.568 -8.188 -7.051 1 94.88 166 THR A C 1
ATOM 1264 O O . THR A 1 166 ? 2.033 -8.5 -8.117 1 94.88 166 THR A O 1
ATOM 1267 N N . PRO A 1 167 ? 2.059 -7.355 -6.195 1 95.06 167 PRO A N 1
ATOM 1268 C CA . PRO A 1 167 ? 0.835 -6.668 -6.613 1 95.06 167 PRO A CA 1
ATOM 1269 C C . PRO A 1 167 ? 1.052 -5.77 -7.828 1 95.06 167 PRO A C 1
ATOM 1271 O O . PRO A 1 167 ? 2.195 -5.477 -8.188 1 95.06 167 PRO A O 1
ATOM 1274 N N . GLY A 1 168 ? -0.019 -5.414 -8.484 1 93.81 168 GLY A N 1
ATOM 1275 C CA . GLY A 1 168 ? 0.029 -4.629 -9.711 1 93.81 168 GLY A CA 1
ATOM 1276 C C . GLY A 1 168 ? 0.399 -3.178 -9.469 1 93.81 168 GLY A C 1
ATOM 1277 O O . GLY A 1 168 ? -0.257 -2.271 -9.992 1 93.81 168 GLY A O 1
ATOM 1278 N N . ILE A 1 169 ? 1.387 -2.906 -8.633 1 91.12 169 ILE A N 1
ATOM 1279 C CA . ILE A 1 169 ? 1.895 -1.571 -8.344 1 91.12 169 ILE A CA 1
ATOM 1280 C C . ILE A 1 169 ? 3.199 -1.337 -9.102 1 91.12 169 ILE A C 1
ATOM 1282 O O . ILE A 1 169 ? 4.125 -2.148 -9.023 1 91.12 169 ILE A O 1
ATOM 1286 N N . SER A 1 170 ? 3.266 -0.252 -9.82 1 83.5 170 SER A N 1
ATOM 1287 C CA . SER A 1 170 ? 4.402 0.031 -10.688 1 83.5 170 SER A CA 1
ATOM 1288 C C . SER A 1 170 ? 5.652 0.352 -9.875 1 83.5 170 SER A C 1
ATOM 1290 O O . SER A 1 170 ? 5.566 0.959 -8.805 1 83.5 170 SER A O 1
ATOM 1292 N N . SER A 1 171 ? 6.777 0.025 -10.484 1 68.94 171 SER A N 1
ATOM 1293 C CA . SER A 1 171 ? 8.133 0.423 -10.109 1 68.94 171 SER A CA 1
ATOM 1294 C C . SER A 1 171 ? 8.375 0.219 -8.617 1 68.94 171 SER A C 1
ATOM 1296 O O . SER A 1 171 ? 9.25 0.867 -8.031 1 68.94 171 SER A O 1
ATOM 1298 N N . ILE A 1 172 ? 7.523 -0.524 -8.055 1 66.94 172 ILE A N 1
ATOM 1299 C CA . ILE A 1 172 ? 7.812 -0.701 -6.633 1 66.94 172 ILE A CA 1
ATOM 1300 C C . ILE A 1 172 ? 9.125 -1.466 -6.469 1 66.94 172 ILE A C 1
ATOM 1302 O O . ILE A 1 172 ? 9.844 -1.263 -5.488 1 66.94 172 ILE A O 1
ATOM 1306 N N . ARG A 1 173 ? 9.5 -2.184 -7.543 1 65 173 ARG A N 1
ATOM 1307 C CA . ARG A 1 173 ? 10.781 -2.873 -7.66 1 65 173 ARG A CA 1
ATOM 1308 C C . ARG A 1 173 ? 11.414 -2.633 -9.031 1 65 173 ARG A C 1
ATOM 1310 O O . ARG A 1 173 ? 10.914 -3.131 -10.039 1 65 173 ARG A O 1
ATOM 1317 N N . PRO A 1 174 ? 12.469 -1.756 -9 1 63.03 174 PRO A N 1
ATOM 1318 C CA . PRO A 1 174 ? 13.094 -1.509 -10.305 1 63.03 174 PRO A CA 1
ATOM 1319 C C . PRO A 1 174 ? 13.711 -2.766 -10.906 1 63.03 174 PRO A C 1
ATOM 1321 O O . PRO A 1 174 ? 14.156 -3.654 -10.18 1 63.03 174 PRO A O 1
ATOM 1324 N N . LEU A 1 175 ? 13.523 -2.893 -12.195 1 65.5 175 LEU A N 1
ATOM 1325 C CA . LEU A 1 175 ? 14.164 -4.02 -12.867 1 65.5 175 LEU A CA 1
ATOM 1326 C C . LEU A 1 175 ? 15.68 -3.84 -12.914 1 65.5 175 LEU A C 1
ATOM 1328 O O . LEU A 1 175 ? 16.172 -2.717 -13.039 1 65.5 175 LEU A O 1
ATOM 1332 N N . PRO A 1 176 ? 16.219 -4.984 -12.797 1 66.44 176 PRO A N 1
ATOM 1333 C CA . PRO A 1 176 ? 17.672 -4.949 -12.961 1 66.44 176 PRO A CA 1
ATOM 1334 C C . PRO A 1 176 ? 18.094 -4.543 -14.375 1 66.44 176 PRO A C 1
ATOM 1336 O O . PRO A 1 176 ? 17.328 -4.711 -15.328 1 66.44 176 PRO A O 1
ATOM 1339 N N . PRO A 1 177 ? 19.234 -4.094 -14.43 1 76.12 177 PRO A N 1
ATOM 1340 C CA . PRO A 1 177 ? 19.766 -3.783 -15.758 1 76.12 177 PRO A CA 1
ATOM 1341 C C . PRO A 1 177 ? 19.922 -5.023 -16.625 1 76.12 177 PRO A C 1
ATOM 1343 O O . PRO A 1 177 ? 19.875 -6.148 -16.125 1 76.12 177 PRO A O 1
ATOM 1346 N N . GLY A 1 178 ? 19.953 -4.891 -17.953 1 82.81 178 GLY A N 1
ATOM 1347 C CA . GLY A 1 178 ? 20.266 -5.98 -18.859 1 82.81 178 GLY A CA 1
ATOM 1348 C C . GLY A 1 178 ? 19.031 -6.578 -19.531 1 82.81 178 GLY A C 1
ATOM 1349 O O . GLY A 1 178 ? 18.953 -7.793 -19.734 1 82.81 178 GLY A O 1
ATOM 1350 N N . ILE A 1 179 ? 18.141 -5.781 -19.75 1 86.62 179 ILE A N 1
ATOM 1351 C CA . ILE A 1 179 ? 16.938 -6.219 -20.438 1 86.62 179 ILE A CA 1
ATOM 1352 C C . ILE A 1 179 ? 17.234 -6.426 -21.922 1 86.62 179 ILE A C 1
ATOM 1354 O O . ILE A 1 179 ? 17.859 -5.578 -22.562 1 86.62 179 ILE A O 1
ATOM 1358 N N . VAL A 1 180 ? 16.828 -7.535 -22.375 1 90.75 180 VAL A N 1
ATOM 1359 C CA . VAL A 1 180 ? 17.031 -7.84 -23.797 1 90.75 180 VAL A CA 1
ATOM 1360 C C . VAL A 1 180 ? 15.68 -8.086 -24.469 1 90.75 180 VAL A C 1
ATOM 1362 O O . VAL A 1 180 ? 14.766 -8.641 -23.844 1 90.75 180 VAL A O 1
ATOM 1365 N N . CYS A 1 181 ? 15.633 -7.656 -25.719 1 94.75 181 CYS A N 1
ATOM 1366 C CA . CYS A 1 181 ? 14.469 -7.879 -26.578 1 94.75 181 CYS A CA 1
ATOM 1367 C C . CYS A 1 181 ? 14.742 -8.977 -27.594 1 94.75 181 CYS A C 1
ATOM 1369 O O . CYS A 1 181 ? 15.703 -8.898 -28.359 1 94.75 181 CYS A O 1
ATOM 1371 N N . SER A 1 182 ? 13.938 -10.039 -27.578 1 95.19 182 SER A N 1
ATOM 1372 C CA . SER A 1 182 ? 14.109 -11.109 -28.547 1 95.19 182 SER A CA 1
ATOM 1373 C C . SER A 1 182 ? 13.633 -10.672 -29.938 1 95.19 182 SER A C 1
ATOM 1375 O O . SER A 1 182 ? 13.031 -9.609 -30.078 1 95.19 182 SER A O 1
ATOM 1377 N N . ARG A 1 183 ? 13.898 -11.484 -30.859 1 94.19 183 ARG A N 1
ATOM 1378 C CA . ARG A 1 183 ? 13.469 -11.195 -32.219 1 94.19 183 ARG A CA 1
ATOM 1379 C C . ARG A 1 183 ? 11.945 -11.117 -32.312 1 94.19 183 ARG A C 1
ATOM 1381 O O . ARG A 1 183 ? 11.406 -10.336 -33.094 1 94.19 183 ARG A O 1
ATOM 1388 N N . ALA A 1 184 ? 11.258 -11.922 -31.484 1 95.81 184 ALA A N 1
ATOM 1389 C CA . ALA A 1 184 ? 9.797 -11.961 -31.516 1 95.81 184 ALA A CA 1
ATOM 1390 C C . ALA A 1 184 ? 9.211 -10.875 -30.609 1 95.81 184 ALA A C 1
ATOM 1392 O O . ALA A 1 184 ? 7.984 -10.758 -30.5 1 95.81 184 ALA A O 1
ATOM 1393 N N . GLY A 1 185 ? 10.047 -10.078 -29.891 1 96.94 185 GLY A N 1
ATOM 1394 C CA . GLY A 1 185 ? 9.578 -8.93 -29.125 1 96.94 185 GLY A CA 1
ATOM 1395 C C . GLY A 1 185 ? 9.375 -9.234 -27.656 1 96.94 185 GLY A C 1
ATOM 1396 O O . GLY A 1 185 ? 8.742 -8.453 -26.938 1 96.94 185 GLY A O 1
ATOM 1397 N N . TYR A 1 186 ? 9.875 -10.359 -27.203 1 96.56 186 TYR A N 1
ATOM 1398 C CA . TYR A 1 186 ? 9.75 -10.727 -25.797 1 96.56 186 TYR A CA 1
ATOM 1399 C C . TYR A 1 186 ? 10.977 -10.289 -25.016 1 96.56 186 TYR A C 1
ATOM 1401 O O . TYR A 1 186 ? 12.062 -10.125 -25.578 1 96.56 186 TYR A O 1
ATOM 1409 N N . PHE A 1 187 ? 10.703 -10.117 -23.75 1 92.25 187 PHE A N 1
ATOM 1410 C CA . PHE A 1 187 ? 11.789 -9.625 -22.906 1 92.25 187 PHE A CA 1
ATOM 1411 C C . PHE A 1 187 ? 12.438 -10.766 -22.141 1 92.25 187 PHE A C 1
ATOM 1413 O O . PHE A 1 187 ? 11.773 -11.758 -21.812 1 92.25 187 PHE A O 1
ATOM 1420 N N . LEU A 1 188 ? 13.703 -10.594 -21.906 1 86.25 188 LEU A N 1
ATOM 1421 C CA . LEU A 1 188 ? 14.43 -11.508 -21.031 1 86.25 188 LEU A CA 1
ATOM 1422 C C . LEU A 1 188 ? 15.523 -10.766 -20.266 1 86.25 188 LEU A C 1
ATOM 1424 O O . LEU A 1 188 ? 16 -9.727 -20.703 1 86.25 188 LEU A O 1
ATOM 1428 N N . VAL A 1 189 ? 15.711 -11.219 -19.047 1 83.25 189 VAL A N 1
ATOM 1429 C CA . VAL A 1 189 ? 16.906 -10.836 -18.281 1 83.25 189 VAL A CA 1
ATOM 1430 C C . VAL A 1 189 ? 17.75 -12.078 -18 1 83.25 189 VAL A C 1
ATOM 1432 O O . VAL A 1 189 ? 17.484 -12.812 -17.047 1 83.25 189 VAL A O 1
ATOM 1435 N N . PRO A 1 190 ? 18.844 -12.219 -18.688 1 79.88 190 PRO A N 1
ATOM 1436 C CA . PRO A 1 190 ? 19.594 -13.469 -18.594 1 79.88 190 PRO A CA 1
ATOM 1437 C C . PRO A 1 190 ? 20.109 -13.75 -17.172 1 79.88 190 PRO A C 1
ATOM 1439 O O . PRO A 1 190 ? 20.031 -14.883 -16.703 1 79.88 190 PRO A O 1
ATOM 1442 N N . SER A 1 191 ? 20.531 -12.727 -16.5 1 81.06 191 SER A N 1
ATOM 1443 C CA . SER A 1 191 ? 21.078 -12.906 -15.164 1 81.06 191 SER A CA 1
ATOM 1444 C C . SER A 1 191 ? 20.016 -13.406 -14.188 1 81.06 191 SER A C 1
ATOM 1446 O O . SER A 1 191 ? 20.344 -14.031 -13.18 1 81.06 191 SER A O 1
ATOM 1448 N N . ARG A 1 192 ? 18.859 -13.203 -14.477 1 84.38 192 ARG A N 1
ATOM 1449 C CA . ARG A 1 192 ? 17.766 -13.625 -13.602 1 84.38 192 ARG A CA 1
ATOM 1450 C C . ARG A 1 192 ? 17.516 -15.125 -13.719 1 84.38 192 ARG A C 1
ATOM 1452 O O . ARG A 1 192 ? 17.094 -15.766 -12.758 1 84.38 192 ARG A O 1
ATOM 1459 N N . LEU A 1 193 ? 17.875 -15.641 -14.82 1 85.31 193 LEU A N 1
ATOM 1460 C CA . LEU A 1 193 ? 17.672 -17.078 -15.039 1 85.31 193 LEU A CA 1
ATOM 1461 C C . LEU A 1 193 ? 18.578 -17.891 -14.133 1 85.31 193 LEU A C 1
ATOM 1463 O O . LEU A 1 193 ? 18.141 -18.875 -13.523 1 85.31 193 LEU A O 1
ATOM 1467 N N . ASP A 1 194 ? 19.766 -17.438 -14.016 1 87.19 194 ASP A N 1
ATOM 1468 C CA . ASP A 1 194 ? 20.719 -18.109 -13.141 1 87.19 194 ASP A CA 1
ATOM 1469 C C . ASP A 1 194 ? 20.312 -17.969 -11.672 1 87.19 194 ASP A C 1
ATOM 1471 O O . ASP A 1 194 ? 20.453 -18.922 -10.891 1 87.19 194 ASP A O 1
ATOM 1475 N N . ALA A 1 195 ? 19.828 -16.875 -11.406 1 89.94 195 ALA A N 1
ATOM 1476 C CA . ALA A 1 195 ? 19.406 -16.625 -10.031 1 89.94 195 ALA A CA 1
ATOM 1477 C C . ALA A 1 195 ? 18.219 -17.5 -9.656 1 89.94 195 ALA A C 1
ATOM 1479 O O . ALA A 1 195 ? 18.141 -18.016 -8.539 1 89.94 195 ALA A O 1
ATOM 1480 N N . PHE A 1 196 ? 17.312 -17.703 -10.555 1 94.25 196 PHE A N 1
ATOM 1481 C CA . PHE A 1 196 ? 16.156 -18.547 -10.312 1 94.25 196 PHE A CA 1
ATOM 1482 C C . PHE A 1 196 ? 16.594 -20 -10.102 1 94.25 196 PHE A C 1
ATOM 1484 O O . PHE A 1 196 ? 16.109 -20.672 -9.18 1 94.25 196 PHE A O 1
ATOM 1491 N N . TYR A 1 197 ? 17.5 -20.406 -10.906 1 95.31 197 TYR A N 1
ATOM 1492 C CA . TYR A 1 197 ? 17.891 -21.812 -10.781 1 95.31 197 TYR A CA 1
ATOM 1493 C C . TYR A 1 197 ? 18.656 -22.047 -9.484 1 95.31 197 TYR A C 1
ATOM 1495 O O . TYR A 1 197 ? 18.516 -23.109 -8.867 1 95.31 197 TYR A O 1
ATOM 1503 N N . ARG A 1 198 ? 19.422 -21.094 -9.078 1 94.81 198 ARG A N 1
ATOM 1504 C CA . ARG A 1 198 ? 20.078 -21.203 -7.781 1 94.81 198 ARG A CA 1
ATOM 1505 C C . ARG A 1 198 ? 19.047 -21.422 -6.672 1 94.81 198 ARG A C 1
ATOM 1507 O O . ARG A 1 198 ? 19.297 -22.172 -5.723 1 94.81 198 ARG A O 1
ATOM 1514 N N . GLN A 1 199 ? 17.938 -20.828 -6.828 1 97.06 199 GLN A N 1
ATOM 1515 C CA . GLN A 1 199 ? 16.891 -20.984 -5.832 1 97.06 199 GLN A CA 1
ATOM 1516 C C . GLN A 1 199 ? 16.25 -22.375 -5.914 1 97.06 199 GLN A C 1
ATOM 1518 O O . GLN A 1 199 ? 15.898 -22.969 -4.887 1 97.06 199 GLN A O 1
ATOM 1523 N N . ILE A 1 200 ? 16.141 -22.906 -7.078 1 97.81 200 ILE A N 1
ATOM 1524 C CA . ILE A 1 200 ? 15.656 -24.281 -7.23 1 97.81 200 ILE A CA 1
ATOM 1525 C C . ILE A 1 200 ? 16.641 -25.25 -6.57 1 97.81 200 ILE A C 1
ATOM 1527 O O . ILE A 1 200 ? 16.234 -26.172 -5.867 1 97.81 200 ILE A O 1
ATOM 1531 N N . GLN A 1 201 ? 17.906 -24.969 -6.715 1 97.06 201 GLN A N 1
ATOM 1532 C CA . GLN A 1 201 ? 18.938 -25.797 -6.102 1 97.06 201 GLN A CA 1
ATOM 1533 C C . GLN A 1 201 ? 18.844 -25.766 -4.578 1 97.06 201 GLN A C 1
ATOM 1535 O O . GLN A 1 201 ? 18.984 -26.781 -3.912 1 97.06 201 GLN A O 1
ATOM 1540 N N . GLU A 1 202 ? 18.609 -24.594 -4.121 1 96.81 202 GLU A N 1
ATOM 1541 C CA . GLU A 1 202 ? 18.438 -24.484 -2.676 1 96.81 202 GLU A CA 1
ATOM 1542 C C . GLU A 1 202 ? 17.234 -25.281 -2.191 1 96.81 202 GLU A C 1
ATOM 1544 O O . GLU A 1 202 ? 17.281 -25.906 -1.128 1 96.81 202 GLU A O 1
ATOM 1549 N N . MET A 1 203 ? 16.141 -25.281 -2.932 1 98.12 203 MET A N 1
ATOM 1550 C CA . MET A 1 203 ? 14.953 -26.078 -2.576 1 98.12 203 MET A CA 1
ATOM 1551 C C . MET A 1 203 ? 15.266 -27.562 -2.598 1 98.12 203 MET A C 1
ATOM 1553 O O . MET A 1 203 ? 14.734 -28.328 -1.788 1 98.12 203 MET A O 1
ATOM 1557 N N . GLU A 1 204 ? 16.156 -27.922 -3.562 1 97.75 204 GLU A N 1
ATOM 1558 C CA . GLU A 1 204 ? 16.594 -29.312 -3.58 1 97.75 204 GLU A CA 1
ATOM 1559 C C . GLU A 1 204 ? 17.266 -29.703 -2.262 1 97.75 204 GLU A C 1
ATOM 1561 O O . GLU A 1 204 ? 16.984 -30.766 -1.702 1 97.75 204 GLU A O 1
ATOM 1566 N N . GLY A 1 205 ? 18.047 -28.828 -1.781 1 96.56 205 GLY A N 1
ATOM 1567 C CA . GLY A 1 205 ? 18.688 -29.047 -0.5 1 96.56 205 GLY A CA 1
ATOM 1568 C C . GLY A 1 205 ? 17.719 -29.156 0.653 1 96.56 205 GLY A C 1
ATOM 1569 O O . GLY A 1 205 ? 17.844 -30.047 1.502 1 96.56 205 GLY A O 1
ATOM 1570 N N . LEU A 1 206 ? 16.656 -28.344 0.652 1 95.69 206 LEU A N 1
ATOM 1571 C CA . LEU A 1 206 ? 15.656 -28.312 1.713 1 95.69 206 LEU A CA 1
ATOM 1572 C C . LEU A 1 206 ? 14.742 -29.531 1.635 1 95.69 206 LEU A C 1
ATOM 1574 O O . LEU A 1 206 ? 14.016 -29.844 2.586 1 95.69 206 LEU A O 1
ATOM 1578 N N . ASN A 1 207 ? 14.781 -30.219 0.502 1 97.56 207 ASN A N 1
ATOM 1579 C CA . ASN A 1 207 ? 13.898 -31.359 0.286 1 97.56 207 ASN A CA 1
ATOM 1580 C C . ASN A 1 207 ? 14.68 -32.656 0.155 1 97.56 207 ASN A C 1
ATOM 1582 O O . ASN A 1 207 ? 14.312 -33.531 -0.626 1 97.56 207 ASN A O 1
ATOM 1586 N N . GLY A 1 208 ? 15.82 -32.812 0.836 1 95.12 208 GLY A N 1
ATOM 1587 C CA . GLY A 1 208 ? 16.547 -34.062 0.931 1 95.12 208 GLY A CA 1
ATOM 1588 C C . GLY A 1 208 ? 17.703 -34.156 -0.045 1 95.12 208 GLY A C 1
ATOM 1589 O O . GLY A 1 208 ? 18.375 -35.188 -0.109 1 95.12 208 GLY A O 1
ATOM 1590 N N . GLY A 1 209 ? 17.891 -33.188 -0.903 1 94.75 209 GLY A N 1
ATOM 1591 C CA . GLY A 1 209 ? 19.109 -33.094 -1.699 1 94.75 209 GLY A CA 1
ATOM 1592 C C . GLY A 1 209 ? 18.953 -33.719 -3.082 1 94.75 209 GLY A C 1
ATOM 1593 O O . GLY A 1 209 ? 19.859 -33.594 -3.916 1 94.75 209 GLY A O 1
ATOM 1594 N N . ARG A 1 210 ? 17.891 -34.344 -3.316 1 94.25 210 ARG A N 1
ATOM 1595 C CA . ARG A 1 210 ? 17.688 -34.906 -4.641 1 94.25 210 ARG A CA 1
ATOM 1596 C C . ARG A 1 210 ? 17.312 -33.844 -5.656 1 94.25 210 ARG A C 1
ATOM 1598 O O . ARG A 1 210 ? 16.594 -32.875 -5.324 1 94.25 210 ARG A O 1
ATOM 1605 N N . GLY A 1 211 ? 17.734 -34.094 -6.922 1 96.44 211 GLY A N 1
ATOM 1606 C CA . GLY A 1 211 ? 17.359 -33.188 -8 1 96.44 211 GLY A CA 1
ATOM 1607 C C . GLY A 1 211 ? 15.875 -33.188 -8.273 1 96.44 211 GLY A C 1
ATOM 1608 O O . GLY A 1 211 ? 15.234 -34.25 -8.32 1 96.44 211 GLY A O 1
ATOM 1609 N N . ILE A 1 212 ? 15.32 -32 -8.453 1 98.06 212 ILE A N 1
ATOM 1610 C CA . ILE A 1 212 ? 13.891 -31.859 -8.703 1 98.06 212 ILE A CA 1
ATOM 1611 C C . ILE A 1 212 ? 13.656 -31.594 -10.188 1 98.06 212 ILE A C 1
ATOM 1613 O O . ILE A 1 212 ? 12.883 -32.281 -10.844 1 98.06 212 ILE A O 1
ATOM 1617 N N . ILE A 1 213 ? 14.336 -30.578 -10.719 1 98 213 ILE A N 1
ATOM 1618 C CA . ILE A 1 213 ? 14.32 -30.219 -12.133 1 98 213 ILE A CA 1
ATOM 1619 C C . ILE A 1 213 ? 15.75 -30.094 -12.656 1 98 213 ILE A C 1
ATOM 1621 O O . ILE A 1 213 ? 16.484 -29.203 -12.227 1 98 213 ILE A O 1
ATOM 1625 N N . PRO A 1 214 ? 16.188 -30.922 -13.586 1 96.88 214 PRO A N 1
ATOM 1626 C CA . PRO A 1 214 ? 17.531 -30.766 -14.133 1 96.88 214 PRO A CA 1
ATOM 1627 C C . PRO A 1 214 ? 17.734 -29.406 -14.812 1 96.88 214 PRO A C 1
ATOM 1629 O O . PRO A 1 214 ? 16.812 -28.891 -15.461 1 96.88 214 PRO A O 1
ATOM 1632 N N . PRO A 1 215 ? 18.922 -28.844 -14.68 1 95.12 215 PRO A N 1
ATOM 1633 C CA . PRO A 1 215 ? 19.172 -27.484 -15.18 1 95.12 215 PRO A CA 1
ATOM 1634 C C . PRO A 1 215 ? 18.812 -27.328 -16.656 1 95.12 215 PRO A C 1
ATOM 1636 O O . PRO A 1 215 ? 18.234 -26.328 -17.047 1 95.12 215 PRO A O 1
ATOM 1639 N N . GLY A 1 216 ? 19.219 -28.312 -17.406 1 94.06 216 GLY A N 1
ATOM 1640 C CA . GLY A 1 216 ? 18.906 -28.234 -18.828 1 94.06 216 GLY A CA 1
ATOM 1641 C C . GLY A 1 216 ? 17.422 -28.266 -19.125 1 94.06 216 GLY A C 1
ATOM 1642 O O . GLY A 1 216 ? 16.938 -27.547 -20 1 94.06 216 GLY A O 1
ATOM 1643 N N . VAL A 1 217 ? 16.688 -29.109 -18.438 1 95.5 217 VAL A N 1
ATOM 1644 C CA . VAL A 1 217 ? 15.25 -29.219 -18.578 1 95.5 217 VAL A CA 1
ATOM 1645 C C . VAL A 1 217 ? 14.578 -27.922 -18.109 1 95.5 217 VAL A C 1
ATOM 1647 O O . VAL A 1 217 ? 13.672 -27.422 -18.781 1 95.5 217 VAL A O 1
ATOM 1650 N N . TYR A 1 218 ? 15.078 -27.359 -17.047 1 96.25 218 TYR A N 1
ATOM 1651 C CA . TYR A 1 218 ? 14.547 -26.109 -16.516 1 96.25 218 TYR A CA 1
ATOM 1652 C C . TYR A 1 218 ? 14.609 -25 -17.547 1 96.25 218 TYR A C 1
ATOM 1654 O O . TYR A 1 218 ? 13.609 -24.312 -17.812 1 96.25 218 TYR A O 1
ATOM 1662 N N . ARG A 1 219 ? 15.656 -24.844 -18.203 1 93.62 219 ARG A N 1
ATOM 1663 C CA . ARG A 1 219 ? 15.891 -23.781 -19.172 1 93.62 219 ARG A CA 1
ATOM 1664 C C . ARG A 1 219 ? 15.047 -23.984 -20.422 1 93.62 219 ARG A C 1
ATOM 1666 O O . ARG A 1 219 ? 14.555 -23.031 -21.016 1 93.62 219 ARG A O 1
ATOM 1673 N N . ARG A 1 220 ? 14.812 -25.219 -20.719 1 93.69 220 ARG A N 1
ATOM 1674 C CA . ARG A 1 220 ? 14.18 -25.531 -22 1 93.69 220 ARG A CA 1
ATOM 1675 C C . ARG A 1 220 ? 12.664 -25.594 -21.859 1 93.69 220 ARG A C 1
ATOM 1677 O O . ARG A 1 220 ? 11.922 -25.281 -22.781 1 93.69 220 ARG A O 1
ATOM 1684 N N . GLU A 1 221 ? 12.242 -26 -20.641 1 96.06 221 GLU A N 1
ATOM 1685 C CA . GLU A 1 221 ? 10.859 -26.469 -20.609 1 96.06 221 GLU A CA 1
ATOM 1686 C C . GLU A 1 221 ? 10.055 -25.734 -19.547 1 96.06 221 GLU A C 1
ATOM 1688 O O . GLU A 1 221 ? 8.828 -25.828 -19.5 1 96.06 221 GLU A O 1
ATOM 1693 N N . TYR A 1 222 ? 10.695 -24.953 -18.672 1 96.62 222 TYR A N 1
ATOM 1694 C CA . TYR A 1 222 ? 9.969 -24.344 -17.578 1 96.62 222 TYR A CA 1
ATOM 1695 C C . TYR A 1 222 ? 9.969 -22.828 -17.703 1 96.62 222 TYR A C 1
ATOM 1697 O O . TYR A 1 222 ? 9.117 -22.141 -17.125 1 96.62 222 TYR A O 1
ATOM 1705 N N . ILE A 1 223 ? 10.992 -22.281 -18.359 1 95.19 223 ILE A N 1
ATOM 1706 C CA . ILE A 1 223 ? 11.141 -20.828 -18.391 1 95.19 223 ILE A CA 1
ATOM 1707 C C . ILE A 1 223 ? 11.227 -20.344 -19.844 1 95.19 223 ILE A C 1
ATOM 1709 O O . ILE A 1 223 ? 11.523 -21.125 -20.75 1 95.19 223 ILE A O 1
ATOM 1713 N N . GLY A 1 224 ? 10.906 -19.125 -20.047 1 94.19 224 GLY A N 1
ATOM 1714 C CA . GLY A 1 224 ? 10.984 -18.469 -21.344 1 94.19 224 GLY A CA 1
ATOM 1715 C C . GLY A 1 224 ? 10.914 -16.953 -21.25 1 94.19 224 GLY A C 1
ATOM 1716 O O . GLY A 1 224 ? 11.031 -16.391 -20.156 1 94.19 224 GLY A O 1
ATOM 1717 N N . ARG A 1 225 ? 10.859 -16.375 -22.391 1 95.69 225 ARG A N 1
ATOM 1718 C CA . ARG A 1 225 ? 10.781 -14.93 -22.484 1 95.69 225 ARG A CA 1
ATOM 1719 C C . ARG A 1 225 ? 9.344 -14.438 -22.328 1 95.69 225 ARG A C 1
ATOM 1721 O O . ARG A 1 225 ? 8.406 -15.117 -22.766 1 95.69 225 ARG A O 1
ATOM 1728 N N . THR A 1 226 ? 9.18 -13.273 -21.719 1 95.75 226 THR A N 1
ATOM 1729 C CA . THR A 1 226 ? 7.883 -12.781 -21.266 1 95.75 226 THR A CA 1
ATOM 1730 C C . THR A 1 226 ? 7.512 -11.484 -21.984 1 95.75 226 THR A C 1
ATOM 1732 O O . THR A 1 226 ? 8.375 -10.648 -22.234 1 95.75 226 THR A O 1
ATOM 1735 N N . PRO A 1 227 ? 6.254 -11.383 -22.359 1 96.31 227 PRO A N 1
ATOM 1736 C CA . PRO A 1 227 ? 5.863 -10.062 -22.859 1 96.31 227 PRO A CA 1
ATOM 1737 C C . PRO A 1 227 ? 6.203 -8.945 -21.875 1 96.31 227 PRO A C 1
ATOM 1739 O O . PRO A 1 227 ? 5.863 -9.031 -20.688 1 96.31 227 PRO A O 1
ATOM 1742 N N . ILE A 1 228 ? 6.742 -7.867 -22.375 1 93.69 228 ILE A N 1
ATOM 1743 C CA . ILE A 1 228 ? 7.328 -6.836 -21.531 1 93.69 228 ILE A CA 1
ATOM 1744 C C . ILE A 1 228 ? 6.219 -6.086 -20.781 1 93.69 228 ILE A C 1
ATOM 1746 O O . ILE A 1 228 ? 6.434 -5.578 -19.688 1 93.69 228 ILE A O 1
ATOM 1750 N N . ASN A 1 229 ? 5.008 -6.086 -21.297 1 93.75 229 ASN A N 1
ATOM 1751 C CA . ASN A 1 229 ? 3.883 -5.383 -20.688 1 93.75 229 ASN A CA 1
ATOM 1752 C C . ASN A 1 229 ? 3.512 -5.98 -19.328 1 93.75 229 ASN A C 1
ATOM 1754 O O . ASN A 1 229 ? 2.855 -5.328 -18.516 1 93.75 229 ASN A O 1
ATOM 1758 N N . LEU A 1 230 ? 3.959 -7.18 -19.047 1 93.81 230 LEU A N 1
ATOM 1759 C CA . LEU A 1 230 ? 3.529 -7.883 -17.844 1 93.81 230 LEU A CA 1
ATOM 1760 C C . LEU A 1 230 ? 4.41 -7.512 -16.656 1 93.81 230 LEU A C 1
ATOM 1762 O O . LEU A 1 230 ? 4.059 -7.789 -15.508 1 93.81 230 LEU A O 1
ATOM 1766 N N . ILE A 1 231 ? 5.523 -6.887 -16.922 1 87.31 231 ILE A N 1
ATOM 1767 C CA . ILE A 1 231 ? 6.551 -6.75 -15.898 1 87.31 231 ILE A CA 1
ATOM 1768 C C . ILE A 1 231 ? 6.285 -5.504 -15.062 1 87.31 231 ILE A C 1
ATOM 1770 O O . ILE A 1 231 ? 6.758 -5.398 -13.93 1 87.31 231 ILE A O 1
ATOM 1774 N N . GLY A 1 232 ? 5.547 -4.539 -15.555 1 82.31 232 GLY A N 1
ATOM 1775 C CA . GLY A 1 232 ? 5.176 -3.391 -14.742 1 82.31 232 GLY A CA 1
ATOM 1776 C C . GLY A 1 232 ? 6.191 -2.266 -14.797 1 82.31 232 GLY A C 1
ATOM 1777 O O . GLY A 1 232 ? 6.316 -1.486 -13.852 1 82.31 232 GLY A O 1
ATOM 1778 N N . MET A 1 233 ? 6.934 -2.119 -15.852 1 82.06 233 MET A N 1
ATOM 1779 C CA . MET A 1 233 ? 7.961 -1.089 -15.977 1 82.06 233 MET A CA 1
ATOM 1780 C C . MET A 1 233 ? 7.484 0.05 -16.875 1 82.06 233 MET A C 1
ATOM 1782 O O . MET A 1 233 ? 8.258 0.938 -17.219 1 82.06 233 MET A O 1
ATOM 1786 N N . GLY A 1 234 ? 6.262 -0.08 -17.297 1 83.56 234 GLY A N 1
ATOM 1787 C CA . GLY A 1 234 ? 5.746 0.955 -18.188 1 83.56 234 GLY A CA 1
ATOM 1788 C C . GLY A 1 234 ? 6.344 0.9 -19.578 1 83.56 234 GLY A C 1
ATOM 1789 O O . GLY A 1 234 ? 6.531 1.936 -20.219 1 83.56 234 GLY A O 1
ATOM 1790 N N . LEU A 1 235 ? 6.734 -0.264 -19.953 1 89.44 235 LEU A N 1
ATOM 1791 C CA . LEU A 1 235 ? 7.32 -0.443 -21.281 1 89.44 235 LEU A CA 1
ATOM 1792 C C . LEU A 1 235 ? 6.426 -1.309 -22.156 1 89.44 235 LEU A C 1
ATOM 1794 O O . LEU A 1 235 ? 5.629 -2.102 -21.641 1 89.44 235 LEU A O 1
ATOM 1798 N N . LYS A 1 236 ? 6.586 -1.076 -23.438 1 94 236 LYS A N 1
ATOM 1799 C CA . LYS A 1 236 ? 5.926 -1.914 -24.438 1 94 236 LYS A CA 1
ATOM 1800 C C . LYS A 1 236 ? 6.852 -2.203 -25.609 1 94 236 LYS A C 1
ATOM 1802 O O . LYS A 1 236 ? 7.832 -1.485 -25.828 1 94 236 LYS A O 1
ATOM 1807 N N . TYR A 1 237 ? 6.574 -3.26 -26.25 1 95.75 237 TYR A N 1
ATOM 1808 C CA . TYR A 1 237 ? 7.289 -3.582 -27.484 1 95.75 237 TYR A CA 1
ATOM 1809 C C . TYR A 1 237 ? 6.969 -2.572 -28.578 1 95.75 237 TYR A C 1
ATOM 1811 O O . TYR A 1 237 ? 5.812 -2.18 -28.75 1 95.75 237 TYR A O 1
ATOM 1819 N N . ASP A 1 238 ? 7.996 -2.096 -29.312 1 94.75 238 ASP A N 1
ATOM 1820 C CA . ASP A 1 238 ? 7.82 -1.032 -30.297 1 94.75 238 ASP A CA 1
ATOM 1821 C C . ASP A 1 238 ? 7.355 -1.598 -31.641 1 94.75 238 ASP A C 1
ATOM 1823 O O . ASP A 1 238 ? 7.125 -0.847 -32.594 1 94.75 238 ASP A O 1
ATOM 1827 N N . GLY A 1 239 ? 7.27 -2.896 -31.766 1 92.75 239 GLY A N 1
ATOM 1828 C CA . GLY A 1 239 ? 6.867 -3.531 -33 1 92.75 239 GLY A CA 1
ATOM 1829 C C . GLY A 1 239 ? 8.039 -3.881 -33.906 1 92.75 239 GLY A C 1
ATOM 1830 O O . GLY A 1 239 ? 7.855 -4.453 -35 1 92.75 239 GLY A O 1
ATOM 1831 N N . LYS A 1 240 ? 9.219 -3.609 -33.438 1 91.94 240 LYS A N 1
ATOM 1832 C CA . LYS A 1 240 ? 10.391 -3.824 -34.281 1 91.94 240 LYS A CA 1
ATOM 1833 C C . LYS A 1 240 ? 11.477 -4.578 -33.531 1 91.94 240 LYS A C 1
ATOM 1835 O O . LYS A 1 240 ? 11.641 -5.789 -33.688 1 91.94 240 LYS A O 1
ATOM 1840 N N . SER A 1 241 ? 12.203 -3.885 -32.719 1 91 241 SER A N 1
ATOM 1841 C CA . SER A 1 241 ? 13.336 -4.598 -32.125 1 91 241 SER A CA 1
ATOM 1842 C C . SER A 1 241 ? 13.656 -4.062 -30.719 1 91 241 SER A C 1
ATOM 1844 O O . SER A 1 241 ? 14.695 -4.398 -30.141 1 91 241 SER A O 1
ATOM 1846 N N . SER A 1 242 ? 12.719 -3.219 -30.203 1 93.56 242 SER A N 1
ATOM 1847 C CA . SER A 1 242 ? 13.07 -2.605 -28.922 1 93.56 242 SER A CA 1
ATOM 1848 C C . SER A 1 242 ? 11.828 -2.328 -28.078 1 93.56 242 SER A C 1
ATOM 1850 O O . SER A 1 242 ? 10.719 -2.674 -28.484 1 93.56 242 SER A O 1
ATOM 1852 N N . PHE A 1 243 ? 12.133 -1.867 -26.844 1 93.44 243 PHE A N 1
ATOM 1853 C CA . PHE A 1 243 ? 11.078 -1.461 -25.938 1 93.44 243 PHE A CA 1
ATOM 1854 C C . PHE A 1 243 ? 11.031 0.056 -25.797 1 93.44 243 PHE A C 1
ATOM 1856 O O . PHE A 1 243 ? 12.078 0.712 -25.781 1 93.44 243 PHE A O 1
ATOM 1863 N N . VAL A 1 244 ? 9.859 0.578 -25.75 1 93.38 244 VAL A N 1
ATOM 1864 C CA . VAL A 1 244 ? 9.664 2.014 -25.594 1 93.38 244 VAL A CA 1
ATOM 1865 C C . VAL A 1 244 ? 8.695 2.271 -24.438 1 93.38 244 VAL A C 1
ATOM 1867 O O . VAL A 1 244 ? 8.031 1.35 -23.953 1 93.38 244 VAL A O 1
ATOM 1870 N N . GLN A 1 245 ? 8.633 3.477 -23.984 1 89.88 245 GLN A N 1
ATOM 1871 C CA . GLN A 1 245 ? 7.703 3.84 -22.922 1 89.88 245 GLN A CA 1
ATOM 1872 C C . GLN A 1 245 ? 6.258 3.609 -23.344 1 89.88 245 GLN A C 1
ATOM 1874 O O . GLN A 1 245 ? 5.879 3.926 -24.469 1 89.88 245 GLN A O 1
ATOM 1879 N N . ASP A 1 246 ? 5.578 3.018 -22.438 1 90.56 246 ASP A N 1
ATOM 1880 C CA . ASP A 1 246 ? 4.16 2.773 -22.672 1 90.56 246 ASP A CA 1
ATOM 1881 C C . ASP A 1 246 ? 3.32 3.99 -22.281 1 90.56 246 ASP A C 1
ATOM 1883 O O . ASP A 1 246 ? 3.537 4.594 -21.234 1 90.56 246 ASP A O 1
ATOM 1887 N N . GLU A 1 247 ? 2.334 4.328 -23.031 1 87.5 247 GLU A N 1
ATOM 1888 C CA . GLU A 1 247 ? 1.451 5.461 -22.766 1 87.5 247 GLU A CA 1
ATOM 1889 C C . GLU A 1 247 ? 0.389 5.098 -21.734 1 87.5 247 GLU A C 1
ATOM 1891 O O . GLU A 1 247 ? -0.175 5.98 -21.078 1 87.5 247 GLU A O 1
ATOM 1896 N N . VAL A 1 248 ? 0.116 3.85 -21.594 1 87.62 248 VAL A N 1
ATOM 1897 C CA . VAL A 1 248 ? -0.885 3.402 -20.625 1 87.62 248 VAL A CA 1
ATOM 1898 C C . VAL A 1 248 ? -0.237 3.209 -19.266 1 87.62 248 VAL A C 1
ATOM 1900 O O . VAL A 1 248 ? 0.655 2.373 -19.109 1 87.62 248 VAL A O 1
ATOM 1903 N N . PRO A 1 249 ? -0.743 3.965 -18.266 1 86.5 249 PRO A N 1
ATOM 1904 C CA . PRO A 1 249 ? -0.18 3.791 -16.922 1 86.5 249 PRO A CA 1
ATOM 1905 C C . PRO A 1 249 ? -0.377 2.377 -16.391 1 86.5 249 PRO A C 1
ATOM 1907 O O . PRO A 1 249 ? -1.426 1.767 -16.609 1 86.5 249 PRO A O 1
ATOM 1910 N N . HIS A 1 250 ? 0.586 1.909 -15.742 1 89.06 250 HIS A N 1
ATOM 1911 C CA . HIS A 1 250 ? 0.606 0.544 -15.227 1 89.06 250 HIS A CA 1
ATOM 1912 C C . HIS A 1 250 ? -0.587 0.28 -14.312 1 89.06 250 HIS A C 1
ATOM 1914 O O . HIS A 1 250 ? -1.245 -0.756 -14.43 1 89.06 250 HIS A O 1
ATOM 1920 N N . GLU A 1 251 ? -0.92 1.254 -13.43 1 89.75 251 GLU A N 1
ATOM 1921 C CA . GLU A 1 251 ? -1.988 1.061 -12.453 1 89.75 251 GLU A CA 1
ATOM 1922 C C . GLU A 1 251 ? -3.357 1.061 -13.125 1 89.75 251 GLU A C 1
ATOM 1924 O O . GLU A 1 251 ? -4.301 0.447 -12.625 1 89.75 251 GLU A O 1
ATOM 1929 N N . GLU A 1 252 ? -3.4 1.698 -14.25 1 88.5 252 GLU A N 1
ATOM 1930 C CA . GLU A 1 252 ? -4.633 1.64 -15.023 1 88.5 252 GLU A CA 1
ATOM 1931 C C . GLU A 1 252 ? -4.836 0.258 -15.641 1 88.5 252 GLU A C 1
ATOM 1933 O O . GLU A 1 252 ? -5.961 -0.237 -15.711 1 88.5 252 GLU A O 1
ATOM 1938 N N . GLU A 1 253 ? -3.748 -0.335 -16.031 1 92.06 253 GLU A N 1
ATOM 1939 C CA . GLU A 1 253 ? -3.795 -1.663 -16.641 1 92.06 253 GLU A CA 1
ATOM 1940 C C . GLU A 1 253 ? -4.113 -2.732 -15.594 1 92.06 253 GLU A C 1
ATOM 1942 O O . GLU A 1 253 ? -4.918 -3.631 -15.844 1 92.06 253 GLU A O 1
ATOM 1947 N N . THR A 1 254 ? -3.494 -2.619 -14.477 1 95.31 254 THR A N 1
ATOM 1948 C CA . THR A 1 254 ? -3.611 -3.66 -13.461 1 95.31 254 THR A CA 1
ATOM 1949 C C . THR A 1 254 ? -4.879 -3.467 -12.633 1 95.31 254 THR A C 1
ATOM 1951 O O . THR A 1 254 ? -5.348 -4.402 -11.977 1 95.31 254 THR A O 1
ATOM 1954 N N . LYS A 1 255 ? -5.332 -2.18 -12.531 1 93.69 255 LYS A N 1
ATOM 1955 C CA . LYS A 1 255 ? -6.477 -1.801 -11.719 1 93.69 255 LYS A CA 1
ATOM 1956 C C . LYS A 1 255 ? -6.25 -2.158 -10.25 1 93.69 255 LYS A C 1
ATOM 1958 O O . LYS A 1 255 ? -7.191 -2.502 -9.531 1 93.69 255 LYS A O 1
ATOM 1963 N N . VAL A 1 256 ? -5.004 -2.117 -9.852 1 94.62 256 VAL A N 1
ATOM 1964 C CA . VAL A 1 256 ? -4.59 -2.594 -8.539 1 94.62 256 VAL A CA 1
ATOM 1965 C C . VAL A 1 256 ? -5.312 -1.8 -7.449 1 94.62 256 VAL A C 1
ATOM 1967 O O . VAL A 1 256 ? -5.539 -2.307 -6.348 1 94.62 256 VAL A O 1
ATOM 1970 N N . PHE A 1 257 ? -5.828 -0.613 -7.68 1 91.56 257 PHE A N 1
ATOM 1971 C CA . PHE A 1 257 ? -6.438 0.199 -6.633 1 91.56 257 PHE A CA 1
ATOM 1972 C C . PHE A 1 257 ? -7.957 0.138 -6.719 1 91.56 257 PHE A C 1
ATOM 1974 O O . PHE A 1 257 ? -8.656 0.839 -5.98 1 91.56 257 PHE A O 1
ATOM 1981 N N . ASP A 1 258 ? -8.445 -0.667 -7.637 1 92.5 258 ASP A N 1
ATOM 1982 C CA . ASP A 1 258 ? -9.852 -1.055 -7.59 1 92.5 258 ASP A CA 1
ATOM 1983 C C . ASP A 1 258 ? -10.078 -2.164 -6.566 1 92.5 258 ASP A C 1
ATOM 1985 O O . ASP A 1 258 ? -10.43 -3.289 -6.93 1 92.5 258 ASP A O 1
ATOM 1989 N N . VAL A 1 259 ? -9.969 -1.809 -5.348 1 93.19 259 VAL A N 1
ATOM 1990 C CA . VAL A 1 259 ? -9.859 -2.754 -4.238 1 93.19 259 VAL A CA 1
ATOM 1991 C C . VAL A 1 259 ? -11.172 -3.525 -4.094 1 93.19 259 VAL A C 1
ATOM 1993 O O . VAL A 1 259 ? -11.18 -4.656 -3.604 1 93.19 259 VAL A O 1
ATOM 1996 N N . ALA A 1 260 ? -12.234 -2.93 -4.504 1 92.88 260 ALA A N 1
ATOM 1997 C CA . ALA A 1 260 ? -13.531 -3.604 -4.41 1 92.88 260 ALA A CA 1
ATOM 1998 C C . ALA A 1 260 ? -13.547 -4.871 -5.262 1 92.88 260 ALA A C 1
ATOM 2000 O O . ALA A 1 260 ? -14.25 -5.832 -4.938 1 92.88 260 ALA A O 1
ATOM 2001 N N . ASN A 1 261 ? -12.695 -4.91 -6.266 1 95.62 261 ASN A N 1
ATOM 2002 C CA . ASN A 1 261 ? -12.727 -6.035 -7.191 1 95.62 261 ASN A CA 1
ATOM 2003 C C . ASN A 1 261 ? -11.664 -7.07 -6.852 1 95.62 261 ASN A C 1
ATOM 2005 O O . ASN A 1 261 ? -11.547 -8.094 -7.527 1 95.62 261 ASN A O 1
ATOM 2009 N N . PHE A 1 262 ? -10.945 -6.883 -5.809 1 97.44 262 PHE A N 1
ATOM 2010 C CA . PHE A 1 262 ? -10.125 -7.973 -5.289 1 97.44 262 PHE A CA 1
ATOM 2011 C C . PHE A 1 262 ? -11 -9.055 -4.664 1 97.44 262 PHE A C 1
ATOM 2013 O O . PHE A 1 262 ? -11.977 -8.75 -3.977 1 97.44 262 PHE A O 1
ATOM 2020 N N . PRO A 1 263 ? -10.688 -10.32 -4.922 1 98.25 263 PRO A N 1
ATOM 2021 C CA . PRO A 1 263 ? -11.219 -11.328 -4 1 98.25 263 PRO A CA 1
ATOM 2022 C C . PRO A 1 263 ? -10.656 -11.188 -2.588 1 98.25 263 PRO A C 1
ATOM 2024 O O . PRO A 1 263 ? -9.828 -10.312 -2.334 1 98.25 263 PRO A O 1
ATOM 2027 N N . PHE A 1 264 ? -11.211 -11.992 -1.688 1 98.69 264 PHE A N 1
ATOM 2028 C CA . PHE A 1 264 ? -10.641 -12 -0.348 1 98.69 264 PHE A CA 1
ATOM 2029 C C . PHE A 1 264 ? -9.18 -12.453 -0.386 1 98.69 264 PHE A C 1
ATOM 2031 O O . PHE A 1 264 ? -8.867 -13.508 -0.938 1 98.69 264 PHE A O 1
ATOM 2038 N N . ILE A 1 265 ? -8.297 -11.68 0.183 1 98.88 265 ILE A N 1
ATOM 2039 C CA . ILE A 1 265 ? -6.863 -11.82 -0.044 1 98.88 265 ILE A CA 1
ATOM 2040 C C . ILE A 1 265 ? -6.234 -12.594 1.113 1 98.88 265 ILE A C 1
ATOM 2042 O O . ILE A 1 265 ? -6.453 -12.258 2.281 1 98.88 265 ILE A O 1
ATOM 2046 N N . THR A 1 266 ? -5.477 -13.578 0.846 1 98.88 266 THR A N 1
ATOM 2047 C CA . THR A 1 266 ? -4.527 -14.242 1.733 1 98.88 266 THR A CA 1
ATOM 2048 C C . THR A 1 266 ? -3.172 -14.406 1.05 1 98.88 266 THR A C 1
ATOM 2050 O O . THR A 1 266 ? -3.053 -14.203 -0.161 1 98.88 266 THR A O 1
ATOM 2053 N N . ALA A 1 267 ? -2.145 -14.719 1.894 1 98.88 267 ALA A N 1
ATOM 2054 C CA . ALA A 1 267 ? -0.826 -14.734 1.268 1 98.88 267 ALA A CA 1
ATOM 2055 C C . ALA A 1 267 ? 0.103 -15.719 1.971 1 98.88 267 ALA A C 1
ATOM 2057 O O . ALA A 1 267 ? 0.017 -15.898 3.188 1 98.88 267 ALA A O 1
ATOM 2058 N N . LEU A 1 268 ? 0.913 -16.359 1.167 1 98.94 268 LEU A N 1
ATOM 2059 C CA . LEU A 1 268 ? 2.119 -17.047 1.617 1 98.94 268 LEU A CA 1
ATOM 2060 C C . LEU A 1 268 ? 3.369 -16.297 1.178 1 98.94 268 LEU A C 1
ATOM 2062 O O . LEU A 1 268 ? 3.51 -15.945 0.003 1 98.94 268 LEU A O 1
ATOM 2066 N N . TYR A 1 269 ? 4.219 -15.984 2.109 1 98.69 269 TYR A N 1
ATOM 2067 C CA . TYR A 1 269 ? 5.477 -15.336 1.759 1 98.69 269 TYR A CA 1
ATOM 2068 C C . TYR A 1 269 ? 6.668 -16.188 2.191 1 98.69 269 TYR A C 1
ATOM 2070 O O . TYR A 1 269 ? 6.602 -16.891 3.201 1 98.69 269 TYR A O 1
ATOM 2078 N N . PRO A 1 270 ? 7.727 -16.156 1.391 1 98.62 270 PRO A N 1
ATOM 2079 C CA . PRO A 1 270 ? 8.906 -16.953 1.714 1 98.62 270 PRO A CA 1
ATOM 2080 C C . PRO A 1 270 ? 9.703 -16.391 2.893 1 98.62 270 PRO A C 1
ATOM 2082 O O . PRO A 1 270 ? 9.57 -15.211 3.219 1 98.62 270 PRO A O 1
ATOM 2085 N N . THR A 1 271 ? 10.492 -17.234 3.518 1 97.69 271 THR A N 1
ATOM 2086 C CA . THR A 1 271 ? 11.32 -16.766 4.625 1 97.69 271 THR A CA 1
ATOM 2087 C C . THR A 1 271 ? 12.797 -16.844 4.258 1 97.69 271 THR A C 1
ATOM 2089 O O . THR A 1 271 ? 13.656 -16.391 5.016 1 97.69 271 THR A O 1
ATOM 2092 N N . GLY A 1 272 ? 13.086 -17.438 3.094 1 97.06 272 GLY A N 1
ATOM 2093 C CA . GLY A 1 272 ? 14.469 -17.578 2.682 1 97.06 272 GLY A CA 1
ATOM 2094 C C . GLY A 1 272 ? 15.094 -16.266 2.234 1 97.06 272 GLY A C 1
ATOM 2095 O O . GLY A 1 272 ? 14.438 -15.453 1.581 1 97.06 272 GLY A O 1
ATOM 2096 N N . ILE A 1 273 ? 16.391 -16.109 2.49 1 96.38 273 ILE A N 1
ATOM 2097 C CA . ILE A 1 273 ? 17.094 -14.859 2.256 1 96.38 273 ILE A CA 1
ATOM 2098 C C . ILE A 1 273 ? 17.328 -14.664 0.759 1 96.38 273 ILE A C 1
ATOM 2100 O O . ILE A 1 273 ? 17.531 -13.547 0.292 1 96.38 273 ILE A O 1
ATOM 2104 N N . LEU A 1 274 ? 17.281 -15.781 -0.048 1 95.12 274 LEU A N 1
ATOM 2105 C CA . LEU A 1 274 ? 17.469 -15.672 -1.49 1 95.12 274 LEU A CA 1
ATOM 2106 C C . LEU A 1 274 ? 16.281 -14.977 -2.146 1 95.12 274 LEU A C 1
ATOM 2108 O O . LEU A 1 274 ? 16.359 -14.562 -3.305 1 95.12 274 LEU A O 1
ATOM 2112 N N . ASP A 1 275 ? 15.219 -14.883 -1.415 1 96.19 275 ASP A N 1
ATOM 2113 C CA . ASP A 1 275 ? 14.062 -14.086 -1.818 1 96.19 275 ASP A CA 1
ATOM 2114 C C . ASP A 1 275 ? 13.75 -13.008 -0.779 1 96.19 275 ASP A C 1
ATOM 2116 O O . ASP A 1 275 ? 12.594 -12.859 -0.369 1 96.19 275 ASP A O 1
ATOM 2120 N N . ALA A 1 276 ? 14.789 -12.312 -0.401 1 96.31 276 ALA A N 1
ATOM 2121 C CA . ALA A 1 276 ? 14.719 -11.344 0.69 1 96.31 276 ALA A CA 1
ATOM 2122 C C . ALA A 1 276 ? 13.633 -10.305 0.435 1 96.31 276 ALA A C 1
ATOM 2124 O O . ALA A 1 276 ? 12.922 -9.906 1.356 1 96.31 276 ALA A O 1
ATOM 2125 N N . SER A 1 277 ? 13.508 -9.898 -0.79 1 95.06 277 SER A N 1
ATOM 2126 C CA . SER A 1 277 ? 12.539 -8.852 -1.097 1 95.06 277 SER A CA 1
ATOM 2127 C C . SER A 1 277 ? 11.125 -9.289 -0.725 1 95.06 277 SER A C 1
ATOM 2129 O O . SER A 1 277 ? 10.43 -8.586 0.012 1 95.06 277 SER A O 1
ATOM 2131 N N . HIS A 1 278 ? 10.719 -10.461 -1.188 1 96.94 278 HIS A N 1
ATOM 2132 C CA . HIS A 1 278 ? 9.383 -10.953 -0.862 1 96.94 278 HIS A CA 1
ATOM 2133 C C . HIS A 1 278 ? 9.266 -11.281 0.623 1 96.94 278 HIS A C 1
ATOM 2135 O O . HIS A 1 278 ? 8.219 -11.031 1.236 1 96.94 278 HIS A O 1
ATOM 2141 N N . ALA A 1 279 ? 10.305 -11.82 1.152 1 98.19 279 ALA A N 1
ATOM 2142 C CA . ALA A 1 279 ? 10.289 -12.156 2.574 1 98.19 279 ALA A CA 1
ATOM 2143 C C . ALA A 1 279 ? 10.023 -10.914 3.424 1 98.19 279 ALA A C 1
ATOM 2145 O O . ALA A 1 279 ? 9.297 -10.984 4.418 1 98.19 279 ALA A O 1
ATOM 2146 N N . LEU A 1 280 ? 10.539 -9.852 2.994 1 97.56 280 LEU A N 1
ATOM 2147 C CA . LEU A 1 280 ? 10.477 -8.633 3.793 1 97.56 280 LEU A CA 1
ATOM 2148 C C . LEU A 1 280 ? 9.156 -7.902 3.564 1 97.56 280 LEU A C 1
ATOM 2150 O O . LEU A 1 280 ? 8.562 -7.367 4.504 1 97.56 280 LEU A O 1
ATOM 2154 N N . VAL A 1 281 ? 8.594 -7.965 2.334 1 97.31 281 VAL A N 1
ATOM 2155 C CA . VAL A 1 281 ? 7.637 -6.898 2.043 1 97.31 281 VAL A CA 1
ATOM 2156 C C . VAL A 1 281 ? 6.254 -7.496 1.799 1 97.31 281 VAL A C 1
ATOM 2158 O O . VAL A 1 281 ? 5.25 -6.781 1.828 1 97.31 281 VAL A O 1
ATOM 2161 N N . ASP A 1 282 ? 6.098 -8.758 1.577 1 97.94 282 ASP A N 1
ATOM 2162 C CA . ASP A 1 282 ? 4.844 -9.312 1.078 1 97.94 282 ASP A CA 1
ATOM 2163 C C . ASP A 1 282 ? 3.719 -9.133 2.096 1 97.94 282 ASP A C 1
ATOM 2165 O O . ASP A 1 282 ? 2.582 -8.828 1.728 1 97.94 282 ASP A O 1
ATOM 2169 N N . GLN A 1 283 ? 4.031 -9.375 3.346 1 98.25 283 GLN A N 1
ATOM 2170 C CA . GLN A 1 283 ? 2.996 -9.227 4.363 1 98.25 283 GLN A CA 1
ATOM 2171 C C . GLN A 1 283 ? 2.418 -7.812 4.359 1 98.25 283 GLN A C 1
ATOM 2173 O O . GLN A 1 283 ? 1.201 -7.633 4.441 1 98.25 283 GLN A O 1
ATOM 2178 N N . ALA A 1 284 ? 3.289 -6.848 4.207 1 97.69 284 ALA A N 1
ATOM 2179 C CA . ALA A 1 284 ? 2.846 -5.457 4.191 1 97.69 284 ALA A CA 1
ATOM 2180 C C . ALA A 1 284 ? 2.102 -5.133 2.896 1 97.69 284 ALA A C 1
ATOM 2182 O O . ALA A 1 284 ? 1.086 -4.434 2.916 1 97.69 284 ALA A O 1
ATOM 2183 N N . SER A 1 285 ? 2.605 -5.641 1.774 1 97.06 285 SER A N 1
ATOM 2184 C CA . SER A 1 285 ? 2.012 -5.348 0.473 1 97.06 285 SER A CA 1
ATOM 2185 C C . SER A 1 285 ? 0.585 -5.879 0.387 1 97.06 285 SER A C 1
ATOM 2187 O O . SER A 1 285 ? -0.343 -5.129 0.075 1 97.06 285 SER A O 1
ATOM 2189 N N . TRP A 1 286 ? 0.453 -7.074 0.664 1 98.38 286 TRP A N 1
ATOM 2190 C CA . TRP A 1 286 ? -0.863 -7.691 0.543 1 98.38 286 TRP A CA 1
ATOM 2191 C C . TRP A 1 286 ? -1.746 -7.328 1.732 1 98.38 286 TRP A C 1
ATOM 2193 O O . TRP A 1 286 ? -2.973 -7.285 1.612 1 98.38 286 TRP A O 1
ATOM 2203 N N . GLY A 1 287 ? -1.093 -7.07 2.93 1 98.31 287 GLY A N 1
ATOM 2204 C CA . GLY A 1 287 ? -1.837 -6.535 4.059 1 98.31 287 GLY A CA 1
ATOM 2205 C C . GLY A 1 287 ? -2.49 -5.199 3.766 1 98.31 287 GLY A C 1
ATOM 2206 O O . GLY A 1 287 ? -3.621 -4.949 4.188 1 98.31 287 GLY A O 1
ATOM 2207 N N . PHE A 1 288 ? -1.771 -4.387 3.072 1 97.88 288 PHE A N 1
ATOM 2208 C CA . PHE A 1 288 ? -2.277 -3.09 2.641 1 97.88 288 PHE A CA 1
ATOM 2209 C C . PHE A 1 288 ? -3.523 -3.256 1.776 1 97.88 288 PHE A C 1
ATOM 2211 O O . PHE A 1 288 ? -4.578 -2.693 2.082 1 97.88 288 PHE A O 1
ATOM 2218 N N . LEU A 1 289 ? -3.492 -4.066 0.787 1 97.62 289 LEU A N 1
ATOM 2219 C CA . LEU A 1 289 ? -4.605 -4.273 -0.133 1 97.62 289 LEU A CA 1
ATOM 2220 C C . LEU A 1 289 ? -5.758 -4.992 0.562 1 97.62 289 LEU A C 1
ATOM 2222 O O . LEU A 1 289 ? -6.926 -4.656 0.344 1 97.62 289 LEU A O 1
ATOM 2226 N N . LEU A 1 290 ? -5.43 -5.922 1.442 1 98.5 290 LEU A N 1
ATOM 2227 C CA . LEU A 1 290 ? -6.445 -6.637 2.207 1 98.5 290 LEU A CA 1
ATOM 2228 C C . LEU A 1 290 ? -7.227 -5.68 3.1 1 98.5 290 LEU A C 1
ATOM 2230 O O . LEU A 1 290 ? -8.453 -5.758 3.178 1 98.5 290 LEU A O 1
ATOM 2234 N N . THR A 1 291 ? -6.547 -4.801 3.74 1 97.88 291 THR A N 1
ATOM 2235 C CA . THR A 1 291 ? -7.191 -3.875 4.664 1 97.88 291 THR A CA 1
ATOM 2236 C C . THR A 1 291 ? -8.188 -2.984 3.928 1 97.88 291 THR A C 1
ATOM 2238 O O . THR A 1 291 ? -9.305 -2.775 4.402 1 97.88 291 THR A O 1
ATOM 2241 N N . TYR A 1 292 ? -7.805 -2.521 2.785 1 96.5 292 TYR A N 1
ATOM 2242 C CA . TYR A 1 292 ? -8.734 -1.704 2.01 1 96.5 292 TYR A CA 1
ATOM 2243 C C . TYR A 1 292 ? -9.891 -2.541 1.487 1 96.5 292 TYR A C 1
ATOM 2245 O O . TYR A 1 292 ? -11.023 -2.059 1.399 1 96.5 292 TYR A O 1
ATOM 2253 N N . LYS A 1 293 ? -9.602 -3.771 1.095 1 96.62 293 LYS A N 1
ATOM 2254 C CA . LYS A 1 293 ? -10.695 -4.672 0.729 1 96.62 293 LYS A CA 1
ATOM 2255 C C . LYS A 1 293 ? -11.688 -4.824 1.875 1 96.62 293 LYS A C 1
ATOM 2257 O O . LYS A 1 293 ? -12.898 -4.738 1.668 1 96.62 293 LYS A O 1
ATOM 2262 N N . LEU A 1 294 ? -11.18 -5.008 3.072 1 97.5 294 LEU A N 1
ATOM 2263 C CA . LEU A 1 294 ? -12.031 -5.133 4.254 1 97.5 294 LEU A CA 1
ATOM 2264 C C . LEU A 1 294 ? -12.867 -3.875 4.457 1 97.5 294 LEU A C 1
ATOM 2266 O O . LEU A 1 294 ? -14.055 -3.959 4.781 1 97.5 294 LEU A O 1
ATOM 2270 N N . GLU A 1 295 ? -12.242 -2.752 4.293 1 95.62 295 GLU A N 1
ATOM 2271 C CA . GLU A 1 295 ? -12.977 -1.501 4.445 1 95.62 295 GLU A CA 1
ATOM 2272 C C . GLU A 1 295 ? -14.188 -1.454 3.51 1 95.62 295 GLU A C 1
ATOM 2274 O O . GLU A 1 295 ? -15.266 -1.008 3.904 1 95.62 295 GLU A O 1
ATOM 2279 N N . THR A 1 296 ? -13.984 -1.95 2.258 1 93.69 296 THR A N 1
ATOM 2280 C CA . THR A 1 296 ? -15.078 -1.934 1.292 1 93.69 296 THR A CA 1
ATOM 2281 C C . THR A 1 296 ? -16.188 -2.881 1.723 1 93.69 296 THR A C 1
ATOM 2283 O O . THR A 1 296 ? -17.344 -2.727 1.303 1 93.69 296 THR A O 1
ATOM 2286 N N . MET A 1 297 ? -15.844 -3.852 2.502 1 94.56 297 MET A N 1
ATOM 2287 C CA . MET A 1 297 ? -16.812 -4.852 2.932 1 94.56 297 MET A CA 1
ATOM 2288 C C . MET A 1 297 ? -17.641 -4.34 4.102 1 94.56 297 MET A C 1
ATOM 2290 O O . MET A 1 297 ? -18.688 -4.918 4.434 1 94.56 297 MET A O 1
ATOM 2294 N N . ILE A 1 298 ? -17.156 -3.305 4.75 1 95.44 298 ILE A N 1
ATOM 2295 C CA . ILE A 1 298 ? -17.844 -2.744 5.91 1 95.44 298 ILE A CA 1
ATOM 2296 C C . ILE A 1 298 ? -18.781 -1.619 5.469 1 95.44 298 ILE A C 1
ATOM 2298 O O . ILE A 1 298 ? -18.312 -0.545 5.07 1 95.44 298 ILE A O 1
ATOM 2302 N N . GLN A 1 299 ? -20.031 -1.782 5.613 1 89.31 299 GLN A N 1
ATOM 2303 C CA . GLN A 1 299 ? -21.047 -0.815 5.191 1 89.31 299 GLN A CA 1
ATOM 2304 C C . GLN A 1 299 ? -21.156 0.333 6.188 1 89.31 299 GLN A C 1
ATOM 2306 O O . GLN A 1 299 ? -20.984 0.134 7.395 1 89.31 299 GLN A O 1
ATOM 2311 N N . LYS A 1 300 ? -21.5 1.472 5.707 1 88.44 300 LYS A N 1
ATOM 2312 C CA . LYS A 1 300 ? -21.656 2.652 6.551 1 88.44 300 LYS A CA 1
ATOM 2313 C C . LYS A 1 300 ? -22.766 2.439 7.594 1 88.44 300 LYS A C 1
ATOM 2315 O O . LYS A 1 300 ? -22.641 2.889 8.734 1 88.44 300 LYS A O 1
ATOM 2320 N N . GLU A 1 301 ? -23.797 1.783 7.188 1 92.25 301 GLU A N 1
ATOM 2321 C CA . GLU A 1 301 ? -24.906 1.505 8.094 1 92.25 301 GLU A CA 1
ATOM 2322 C C . GLU A 1 301 ? -24.453 0.63 9.266 1 92.25 301 GLU A C 1
ATOM 2324 O O . GLU A 1 301 ? -24.906 0.817 10.398 1 92.25 301 GLU A O 1
ATOM 2329 N N . ALA A 1 302 ? -23.656 -0.276 8.891 1 92.81 302 ALA A N 1
ATOM 2330 C CA . ALA A 1 302 ? -23.125 -1.152 9.938 1 92.81 302 ALA A CA 1
ATOM 2331 C C . ALA A 1 302 ? -22.312 -0.365 10.953 1 92.81 302 ALA A C 1
ATOM 2333 O O . ALA A 1 302 ? -22.391 -0.615 12.156 1 92.81 302 ALA A O 1
ATOM 2334 N N . LEU A 1 303 ? -21.547 0.576 10.5 1 94.19 303 LEU A N 1
ATOM 2335 C CA . LEU A 1 303 ? -20.734 1.401 11.383 1 94.19 303 LEU A CA 1
ATOM 2336 C C . LEU A 1 303 ? -21.609 2.24 12.305 1 94.19 303 LEU A C 1
ATOM 2338 O O . LEU A 1 303 ? -21.297 2.387 13.492 1 94.19 303 LEU A O 1
ATOM 2342 N N . SER A 1 304 ? -22.625 2.742 11.773 1 93.38 304 SER A N 1
ATOM 2343 C CA . SER A 1 304 ? -23.562 3.533 12.57 1 93.38 304 SER A CA 1
ATOM 2344 C C . SER A 1 304 ? -24.156 2.703 13.703 1 93.38 304 SER A C 1
ATOM 2346 O O . SER A 1 304 ? -24.344 3.205 14.812 1 93.38 304 SER A O 1
ATOM 2348 N N . LYS A 1 305 ? -24.406 1.468 13.398 1 94 305 LYS A N 1
ATOM 2349 C CA . LYS A 1 305 ? -25.047 0.581 14.359 1 94 305 LYS A CA 1
ATOM 2350 C C . LYS A 1 305 ? -24.109 0.228 15.5 1 94 305 LYS A C 1
ATOM 2352 O O . LYS A 1 305 ? -24.547 -0.01 16.625 1 94 305 LYS A O 1
ATOM 2357 N N . ILE A 1 306 ? -22.844 0.274 15.211 1 94.88 306 ILE A N 1
ATOM 2358 C CA . ILE A 1 306 ? -21.938 -0.203 16.25 1 94.88 306 ILE A CA 1
ATOM 2359 C C . ILE A 1 306 ? -21.266 0.986 16.938 1 94.88 306 ILE A C 1
ATOM 2361 O O . ILE A 1 306 ? -20.484 0.809 17.859 1 94.88 306 ILE A O 1
ATOM 2365 N N . GLN A 1 307 ? -21.547 2.143 16.547 1 92.38 307 GLN A N 1
ATOM 2366 C CA . GLN A 1 307 ? -21.031 3.35 17.188 1 92.38 307 GLN A CA 1
ATOM 2367 C C . GLN A 1 307 ? -21.391 3.395 18.672 1 92.38 307 GLN A C 1
ATOM 2369 O O . GLN A 1 307 ? -22.562 3.17 19.031 1 92.38 307 GLN A O 1
ATOM 2374 N N . GLY A 1 308 ? -20.391 3.641 19.5 1 91.19 308 GLY A N 1
ATOM 2375 C CA . GLY A 1 308 ? -20.625 3.752 20.938 1 91.19 308 GLY A CA 1
ATOM 2376 C C . GLY A 1 308 ? -20.703 2.408 21.625 1 91.19 308 GLY A C 1
ATOM 2377 O O . GLY A 1 308 ? -20.922 2.344 22.844 1 91.19 308 GLY A O 1
ATOM 2378 N N . THR A 1 309 ? -20.562 1.318 20.828 1 94.88 309 THR A N 1
ATOM 2379 C CA . THR A 1 309 ? -20.578 -0.017 21.422 1 94.88 309 THR A CA 1
ATOM 2380 C C . THR A 1 309 ? -19.188 -0.63 21.438 1 94.88 309 THR A C 1
ATOM 2382 O O . THR A 1 309 ? -18.281 -0.151 20.734 1 94.88 309 THR A O 1
ATOM 2385 N N . PRO A 1 310 ? -19 -1.653 22.203 1 95.62 310 PRO A N 1
ATOM 2386 C CA . PRO A 1 310 ? -17.703 -2.326 22.234 1 95.62 310 PRO A CA 1
ATOM 2387 C C . PRO A 1 310 ? -17.328 -2.969 20.906 1 95.62 310 PRO A C 1
ATOM 2389 O O . PRO A 1 310 ? -16.172 -3.34 20.688 1 95.62 310 PRO A O 1
ATOM 2392 N N . LYS A 1 311 ? -18.312 -3.074 20.016 1 97.38 311 LYS A N 1
ATOM 2393 C CA . LYS A 1 311 ? -18.078 -3.73 18.734 1 97.38 311 LYS A CA 1
ATOM 2394 C C . LYS A 1 311 ? -17.156 -2.9 17.859 1 97.38 311 LYS A C 1
ATOM 2396 O O . LYS A 1 311 ? -16.453 -3.441 17 1 97.38 311 LYS A O 1
ATOM 2401 N N . TRP A 1 312 ? -17.078 -1.618 18.062 1 97.62 312 TRP A N 1
ATOM 2402 C CA . TRP A 1 312 ? -16.156 -0.789 17.297 1 97.62 312 TRP A CA 1
ATOM 2403 C C . TRP A 1 312 ? -14.711 -1.17 17.578 1 97.62 312 TRP A C 1
ATOM 2405 O O . TRP A 1 312 ? -13.922 -1.391 16.656 1 97.62 312 TRP A O 1
ATOM 2415 N N . GLU A 1 313 ? -14.406 -1.316 18.828 1 97.44 313 GLU A N 1
ATOM 2416 C CA . GLU A 1 313 ? -13.055 -1.717 19.203 1 97.44 313 GLU A CA 1
ATOM 2417 C C . GLU A 1 313 ? -12.734 -3.117 18.688 1 97.44 313 GLU A C 1
ATOM 2419 O O . GLU A 1 313 ? -11.602 -3.389 18.266 1 97.44 313 GLU A O 1
ATOM 2424 N N . GLN A 1 314 ? -13.719 -3.963 18.734 1 98.12 314 GLN A N 1
ATOM 2425 C CA . GLN A 1 314 ? -13.555 -5.312 18.203 1 98.12 314 GLN A CA 1
ATOM 2426 C C . GLN A 1 314 ? -13.266 -5.285 16.703 1 98.12 314 GLN A C 1
ATOM 2428 O O . GLN A 1 314 ? -12.406 -6.02 16.219 1 98.12 314 GLN A O 1
ATOM 2433 N N . LEU A 1 315 ? -14.016 -4.391 16.031 1 98.44 315 LEU A N 1
ATOM 2434 C CA . LEU A 1 315 ? -13.828 -4.258 14.594 1 98.44 315 LEU A CA 1
ATOM 2435 C C . LEU A 1 315 ? -12.43 -3.752 14.273 1 98.44 315 LEU A C 1
ATOM 2437 O O . LEU A 1 315 ? -11.758 -4.297 13.398 1 98.44 315 LEU A O 1
ATOM 2441 N N . LEU A 1 316 ? -11.945 -2.74 15.008 1 97.94 316 LEU A N 1
ATOM 2442 C CA . LEU A 1 316 ? -10.609 -2.193 14.812 1 97.94 316 LEU A CA 1
ATOM 2443 C C . LEU A 1 316 ? -9.547 -3.275 14.984 1 97.94 316 LEU A C 1
ATOM 2445 O O . LEU A 1 316 ? -8.68 -3.438 14.125 1 97.94 316 LEU A O 1
ATOM 2449 N N . HIS A 1 317 ? -9.672 -4.004 16.016 1 97.94 317 HIS A N 1
ATOM 2450 C CA . HIS A 1 317 ? -8.703 -5.062 16.312 1 97.94 317 HIS A CA 1
ATOM 2451 C C . HIS A 1 317 ? -8.727 -6.133 15.219 1 97.94 317 HIS A C 1
ATOM 2453 O O . HIS A 1 317 ? -7.676 -6.602 14.781 1 97.94 317 HIS A O 1
ATOM 2459 N N . HIS A 1 318 ? -9.977 -6.477 14.828 1 98.44 318 HIS A N 1
ATOM 2460 C CA . HIS A 1 318 ? -10.156 -7.504 13.812 1 98.44 318 HIS A CA 1
ATOM 2461 C C . HIS A 1 318 ? -9.5 -7.098 12.492 1 98.44 318 HIS A C 1
ATOM 2463 O O . HIS A 1 318 ? -8.719 -7.863 11.922 1 98.44 318 HIS A O 1
ATOM 2469 N N . VAL A 1 319 ? -9.719 -5.871 12.086 1 98.5 319 VAL A N 1
ATOM 2470 C CA . VAL A 1 319 ? -9.172 -5.371 10.828 1 98.5 319 VAL A CA 1
ATOM 2471 C C . VAL A 1 319 ? -7.66 -5.227 10.938 1 98.5 319 VAL A C 1
ATOM 2473 O O . VAL A 1 319 ? -6.922 -5.625 10.031 1 98.5 319 VAL A O 1
ATOM 2476 N N . HIS A 1 320 ? -7.094 -4.777 12.055 1 98.19 320 HIS A N 1
ATOM 2477 C CA . HIS A 1 320 ? -5.664 -4.547 12.234 1 98.19 320 HIS A CA 1
ATOM 2478 C C . HIS A 1 320 ? -4.898 -5.863 12.312 1 98.19 320 HIS A C 1
ATOM 2480 O O . HIS A 1 320 ? -3.705 -5.91 12.016 1 98.19 320 HIS A O 1
ATOM 2486 N N . SER A 1 321 ? -5.562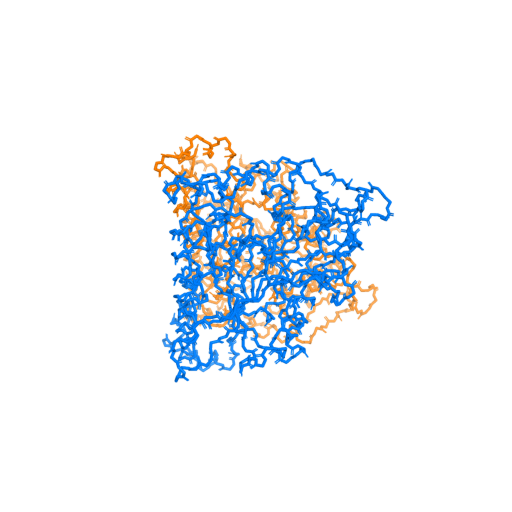 -6.922 12.672 1 97.94 321 SER A N 1
ATOM 2487 C CA . SER A 1 321 ? -4.902 -8.211 12.82 1 97.94 321 SER A CA 1
ATOM 2488 C C . SER A 1 321 ? -4.828 -8.953 11.492 1 97.94 321 SER A C 1
ATOM 2490 O O . SER A 1 321 ? -4.09 -9.938 11.359 1 97.94 321 SER A O 1
ATOM 2492 N N . ALA A 1 322 ? -5.617 -8.516 10.516 1 98.5 322 ALA A N 1
ATOM 2493 C CA . ALA A 1 322 ? -5.84 -9.266 9.281 1 98.5 322 ALA A CA 1
ATOM 2494 C C . ALA A 1 322 ? -4.523 -9.531 8.555 1 98.5 322 ALA A C 1
ATOM 2496 O O . ALA A 1 322 ? -4.242 -10.664 8.156 1 98.5 322 ALA A O 1
ATOM 2497 N N . PRO A 1 323 ? -3.613 -8.5 8.422 1 97.94 323 PRO A N 1
ATOM 2498 C CA . PRO A 1 323 ? -2.379 -8.742 7.676 1 97.94 323 PRO A CA 1
ATOM 2499 C C . PRO A 1 323 ? -1.524 -9.852 8.281 1 97.94 323 PRO A C 1
ATOM 2501 O O . PRO A 1 323 ? -0.953 -10.664 7.551 1 97.94 323 PRO A O 1
ATOM 2504 N N . THR A 1 324 ? -1.501 -9.922 9.586 1 96.94 324 THR A N 1
ATOM 2505 C CA . THR A 1 324 ? -0.687 -10.93 10.266 1 96.94 324 THR A CA 1
ATOM 2506 C C . THR A 1 324 ? -1.387 -12.281 10.258 1 96.94 324 THR A C 1
ATOM 2508 O O . THR A 1 324 ? -0.747 -13.312 10.055 1 96.94 324 THR A O 1
ATOM 2511 N N . ARG A 1 325 ? -2.67 -12.273 10.375 1 97.75 325 ARG A N 1
ATOM 2512 C CA . ARG A 1 325 ? -3.441 -13.508 10.492 1 97.75 325 ARG A CA 1
ATOM 2513 C C . ARG A 1 325 ? -3.566 -14.195 9.133 1 97.75 325 ARG A C 1
ATOM 2515 O O . ARG A 1 325 ? -3.654 -15.43 9.062 1 97.75 325 ARG A O 1
ATOM 2522 N N . LEU A 1 326 ? -3.584 -13.406 8.047 1 98.75 326 LEU A N 1
ATOM 2523 C CA . LEU A 1 326 ? -3.979 -13.953 6.758 1 98.75 326 LEU A CA 1
ATOM 2524 C C . LEU A 1 326 ? -2.803 -13.961 5.785 1 98.75 326 LEU A C 1
ATOM 2526 O O . LEU A 1 326 ? -2.953 -14.344 4.625 1 98.75 326 LEU A O 1
ATOM 2530 N N . SER A 1 327 ? -1.649 -13.5 6.18 1 98.19 327 SER A N 1
ATOM 2531 C CA . SER A 1 327 ? -0.375 -13.648 5.484 1 98.19 327 SER A CA 1
ATOM 2532 C C . SER A 1 327 ? 0.618 -14.453 6.316 1 98.19 327 SER A C 1
ATOM 2534 O O . SER A 1 327 ? 1.115 -13.977 7.336 1 98.19 327 SER A O 1
ATOM 2536 N N . VAL A 1 328 ? 0.96 -15.648 5.828 1 97.94 328 VAL A N 1
ATOM 2537 C CA . VAL A 1 328 ? 1.729 -16.547 6.684 1 97.94 328 VAL A CA 1
ATOM 2538 C C . VAL A 1 328 ? 3.027 -16.938 5.984 1 97.94 328 VAL A C 1
ATOM 2540 O O . VAL A 1 328 ? 3.096 -16.953 4.754 1 97.94 328 VAL A O 1
ATOM 2543 N N . PRO A 1 329 ? 4.043 -17.219 6.73 1 98.44 329 PRO A N 1
ATOM 2544 C CA . PRO A 1 329 ? 5.348 -17.562 6.16 1 98.44 329 PRO A CA 1
ATOM 2545 C C . PRO A 1 329 ? 5.383 -18.984 5.578 1 98.44 329 PRO A C 1
ATOM 2547 O O . PRO A 1 329 ? 4.695 -19.875 6.078 1 98.44 329 PRO A O 1
ATOM 2550 N N . ALA A 1 330 ? 6.035 -19.172 4.555 1 98.62 330 ALA A N 1
ATOM 2551 C CA . ALA A 1 330 ? 6.41 -20.453 3.973 1 98.62 330 ALA A CA 1
ATOM 2552 C C . ALA A 1 330 ? 7.926 -20.625 3.961 1 98.62 330 ALA A C 1
ATOM 2554 O O . ALA A 1 330 ? 8.656 -19.766 3.479 1 98.62 330 ALA A O 1
ATOM 2555 N N . SER A 1 331 ? 8.352 -21.734 4.496 1 97.5 331 SER A N 1
ATOM 2556 C CA . SER A 1 331 ? 9.781 -22.016 4.531 1 97.5 331 SER A CA 1
ATOM 2557 C C . SER A 1 331 ? 10.352 -22.172 3.121 1 97.5 331 SER A C 1
ATOM 2559 O O . SER A 1 331 ? 9.781 -22.875 2.291 1 97.5 331 SER A O 1
ATOM 2561 N N . GLY A 1 332 ? 11.414 -21.484 2.928 1 97.88 332 GLY A N 1
ATOM 2562 C CA . GLY A 1 332 ? 12.062 -21.562 1.627 1 97.88 332 GLY A CA 1
ATOM 2563 C C . GLY A 1 332 ? 12.156 -20.219 0.927 1 97.88 332 GLY A C 1
ATOM 2564 O O . GLY A 1 332 ? 11.977 -19.172 1.555 1 97.88 332 GLY A O 1
ATOM 2565 N N . ASN A 1 333 ? 12.547 -20.328 -0.339 1 98.19 333 ASN A N 1
ATOM 2566 C CA . ASN A 1 333 ? 12.758 -19.125 -1.142 1 98.19 333 ASN A CA 1
ATOM 2567 C C . ASN A 1 333 ? 11.617 -18.906 -2.131 1 98.19 333 ASN A C 1
ATOM 2569 O O . ASN A 1 333 ? 10.461 -19.172 -1.816 1 98.19 333 ASN A O 1
ATOM 2573 N N . HIS A 1 334 ? 11.852 -18.281 -3.244 1 98.19 334 HIS A N 1
ATOM 2574 C CA . HIS A 1 334 ? 10.836 -17.891 -4.219 1 98.19 334 HIS A CA 1
ATOM 2575 C C . HIS A 1 334 ? 10.086 -19.109 -4.746 1 98.19 334 HIS A C 1
ATOM 2577 O O . HIS A 1 334 ? 9.016 -18.984 -5.348 1 98.19 334 HIS A O 1
ATOM 2583 N N . PHE A 1 335 ? 10.664 -20.328 -4.543 1 98.75 335 PHE A N 1
ATOM 2584 C CA . PHE A 1 335 ? 10.109 -21.594 -5.012 1 98.75 335 PHE A CA 1
ATOM 2585 C C . PHE A 1 335 ? 9.688 -22.469 -3.84 1 98.75 335 PHE A C 1
ATOM 2587 O O . PHE A 1 335 ? 9.812 -23.703 -3.895 1 98.75 335 PHE A O 1
ATOM 2594 N N . PHE A 1 336 ? 9.172 -21.875 -2.801 1 98.88 336 PHE A N 1
ATOM 2595 C CA . PHE A 1 336 ? 8.898 -22.562 -1.544 1 98.88 336 PHE A CA 1
ATOM 2596 C C . PHE A 1 336 ? 7.844 -23.656 -1.733 1 98.88 336 PHE A C 1
ATOM 2598 O O . PHE A 1 336 ? 7.594 -24.453 -0.827 1 98.88 336 PHE A O 1
ATOM 2605 N N . PHE A 1 337 ? 7.223 -23.797 -2.906 1 98.88 337 PHE A N 1
ATOM 2606 C CA . PHE A 1 337 ? 6.184 -24.766 -3.188 1 98.88 337 PHE A CA 1
ATOM 2607 C C . PHE A 1 337 ? 6.707 -25.875 -4.094 1 98.88 337 PHE A C 1
ATOM 2609 O O . PHE A 1 337 ? 5.93 -26.672 -4.637 1 98.88 337 PHE A O 1
ATOM 2616 N N . VAL A 1 338 ? 8.023 -25.938 -4.344 1 98.81 338 VAL A N 1
ATOM 2617 C CA . VAL A 1 338 ? 8.688 -26.953 -5.164 1 98.81 338 VAL A CA 1
ATOM 2618 C C . VAL A 1 338 ? 9.523 -27.875 -4.273 1 98.81 338 VAL A C 1
ATOM 2620 O O . VAL A 1 338 ? 10.289 -27.406 -3.43 1 98.81 338 VAL A O 1
ATOM 2623 N N . GLY A 1 339 ? 9.445 -29.141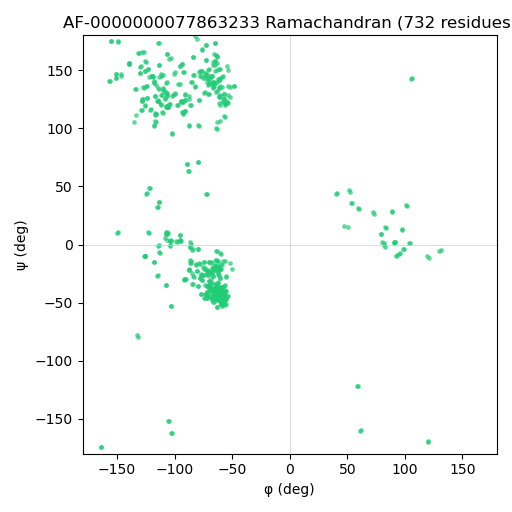 -4.469 1 98.75 339 GLY A N 1
ATOM 2624 C CA . GLY A 1 339 ? 10.023 -30.188 -3.631 1 98.75 339 GLY A CA 1
ATOM 2625 C C . GLY A 1 339 ? 8.992 -30.922 -2.795 1 98.75 339 GLY A C 1
ATOM 2626 O O . GLY A 1 339 ? 8.039 -30.312 -2.293 1 98.75 339 GLY A O 1
ATOM 2627 N N . GLU A 1 340 ? 9.195 -32.125 -2.662 1 98.44 340 GLU A N 1
ATOM 2628 C CA . GLU A 1 340 ? 8.172 -33 -2.082 1 98.44 340 GLU A CA 1
ATOM 2629 C C . GLU A 1 340 ? 7.734 -32.5 -0.714 1 98.44 340 GLU A C 1
ATOM 2631 O O . GLU A 1 340 ? 6.539 -32.312 -0.47 1 98.44 340 GLU A O 1
ATOM 2636 N N . ARG A 1 341 ? 8.617 -32.25 0.132 1 98.25 341 ARG A N 1
ATOM 2637 C CA . ARG A 1 341 ? 8.289 -31.781 1.473 1 98.25 341 ARG A CA 1
ATOM 2638 C C . ARG A 1 341 ? 7.672 -30.391 1.424 1 98.25 341 ARG A C 1
ATOM 2640 O O . ARG A 1 341 ? 6.629 -30.156 2.033 1 98.25 341 ARG A O 1
ATOM 2647 N N . SER A 1 342 ? 8.32 -29.516 0.718 1 98.62 342 SER A N 1
ATOM 2648 C CA . SER A 1 342 ? 7.875 -28.141 0.611 1 98.62 342 SER A CA 1
ATOM 2649 C C . SER A 1 342 ? 6.504 -28.047 -0.045 1 98.62 342 SER A C 1
ATOM 2651 O O . SER A 1 342 ? 5.617 -27.344 0.451 1 98.62 342 SER A O 1
ATOM 2653 N N . ALA A 1 343 ? 6.328 -28.75 -1.097 1 98.88 343 ALA A N 1
ATOM 2654 C CA . ALA A 1 343 ? 5.055 -28.75 -1.806 1 98.88 343 ALA A CA 1
ATOM 2655 C C . ALA A 1 343 ? 3.93 -29.266 -0.915 1 98.88 343 ALA A C 1
ATOM 2657 O O . ALA A 1 343 ? 2.828 -28.719 -0.903 1 98.88 343 ALA A O 1
ATOM 2658 N N . GLY A 1 344 ? 4.223 -30.344 -0.226 1 98.69 344 GLY A N 1
ATOM 2659 C CA . GLY A 1 344 ? 3.248 -30.891 0.704 1 98.69 344 GLY A CA 1
ATOM 2660 C C . GLY A 1 344 ? 2.871 -29.922 1.81 1 98.69 344 GLY A C 1
ATOM 2661 O O . GLY A 1 344 ? 1.689 -29.75 2.115 1 98.69 344 GLY A O 1
ATOM 2662 N N . GLU A 1 345 ? 3.844 -29.266 2.385 1 98.69 345 GLU A N 1
ATOM 2663 C CA . GLU A 1 345 ? 3.609 -28.297 3.449 1 98.69 345 GLU A CA 1
ATOM 2664 C C . GLU A 1 345 ? 2.793 -27.109 2.945 1 98.69 345 GLU A C 1
ATOM 2666 O O . GLU A 1 345 ? 1.878 -26.641 3.629 1 98.69 345 GLU A O 1
ATOM 2671 N N . VAL A 1 346 ? 3.145 -26.641 1.804 1 98.88 346 VAL A N 1
ATOM 2672 C CA . VAL A 1 346 ? 2.451 -25.484 1.23 1 98.88 346 VAL A CA 1
ATOM 2673 C C . VAL A 1 346 ? 1.001 -25.859 0.925 1 98.88 346 VAL A C 1
ATOM 2675 O O . VAL A 1 346 ? 0.089 -25.062 1.153 1 98.88 346 VAL A O 1
ATOM 2678 N N . ALA A 1 347 ? 0.77 -27.078 0.417 1 98.81 347 ALA A N 1
ATOM 2679 C CA . ALA A 1 347 ? -0.6 -27.531 0.171 1 98.81 347 ALA A CA 1
ATOM 2680 C C . ALA A 1 347 ? -1.429 -27.484 1.452 1 98.81 347 ALA A C 1
ATOM 2682 O O . ALA A 1 347 ? -2.57 -27.016 1.445 1 98.81 347 ALA A O 1
ATOM 2683 N N . GLN A 1 348 ? -0.829 -27.922 2.502 1 98.69 348 GLN A N 1
ATOM 2684 C CA . GLN A 1 348 ? -1.519 -27.875 3.787 1 98.69 348 GLN A CA 1
ATOM 2685 C C . GLN A 1 348 ? -1.781 -26.438 4.227 1 98.69 348 GLN A C 1
ATOM 2687 O O . GLN A 1 348 ? -2.834 -26.141 4.793 1 98.69 348 GLN A O 1
ATOM 2692 N N . LYS A 1 349 ? -0.846 -25.594 4 1 98.81 349 LYS A N 1
ATOM 2693 C CA . LYS A 1 349 ? -1.021 -24.188 4.348 1 98.81 349 LYS A CA 1
ATOM 2694 C C . LYS A 1 349 ? -2.135 -23.547 3.518 1 98.81 349 LYS A C 1
ATOM 2696 O O . LYS A 1 349 ? -2.861 -22.688 4.008 1 98.81 349 LYS A O 1
ATOM 2701 N N . VAL A 1 350 ? -2.236 -23.953 2.279 1 98.88 350 VAL A N 1
ATOM 2702 C CA . VAL A 1 350 ? -3.316 -23.469 1.427 1 98.88 350 VAL A CA 1
ATOM 2703 C C . VAL A 1 350 ? -4.664 -23.844 2.041 1 98.88 350 VAL A C 1
ATOM 2705 O O . VAL A 1 350 ? -5.551 -23 2.17 1 98.88 350 VAL A O 1
ATOM 2708 N N . VAL A 1 351 ? -4.77 -25.078 2.459 1 98.44 351 VAL A N 1
ATOM 2709 C CA . VAL A 1 351 ? -6.016 -25.531 3.068 1 98.44 351 VAL A CA 1
ATOM 2710 C C .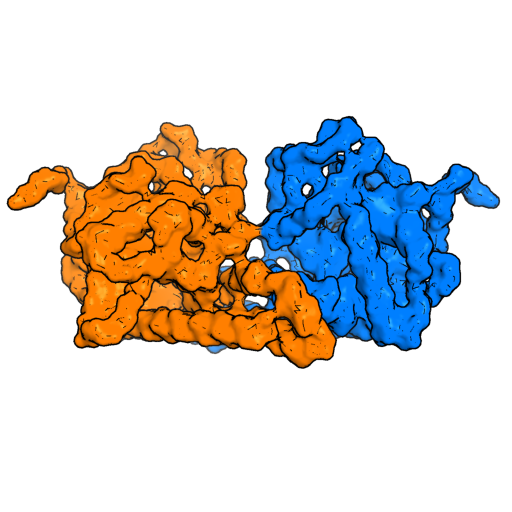 VAL A 1 351 ? -6.301 -24.734 4.332 1 98.44 351 VAL A C 1
ATOM 2712 O O . VAL A 1 351 ? -7.434 -24.297 4.555 1 98.44 351 VAL A O 1
ATOM 2715 N N . ARG A 1 352 ? -5.262 -24.5 5.082 1 98.56 352 ARG A N 1
ATOM 2716 C CA . ARG A 1 352 ? -5.422 -23.719 6.312 1 98.56 352 ARG A CA 1
ATOM 2717 C C . ARG A 1 352 ? -5.832 -22.281 6.012 1 98.56 352 ARG A C 1
ATOM 2719 O O . ARG A 1 352 ? -6.691 -21.719 6.695 1 98.56 352 ARG A O 1
ATOM 2726 N N . LEU A 1 353 ? -5.254 -21.688 5.02 1 98.81 353 LEU A N 1
ATOM 2727 C CA . LEU A 1 353 ? -5.594 -20.312 4.652 1 98.81 353 LEU A CA 1
ATOM 2728 C C . LEU A 1 353 ? -7.043 -20.219 4.195 1 98.81 353 LEU A C 1
ATOM 2730 O O . LEU A 1 353 ? -7.719 -19.219 4.449 1 98.81 353 LEU A O 1
ATOM 2734 N N . ILE A 1 354 ? -7.488 -21.266 3.484 1 98.44 354 ILE A N 1
ATOM 2735 C CA . ILE A 1 354 ? -8.883 -21.297 3.045 1 98.44 354 ILE A CA 1
ATOM 2736 C C . ILE A 1 354 ? -9.805 -21.312 4.262 1 98.44 354 ILE A C 1
ATOM 2738 O O . ILE A 1 354 ? -10.766 -20.547 4.316 1 98.44 354 ILE A O 1
ATOM 2742 N N . GLN A 1 355 ? -9.453 -22.062 5.223 1 98.25 355 GLN A N 1
ATOM 2743 C CA . GLN A 1 355 ? -10.242 -22.156 6.445 1 98.25 355 GLN A CA 1
ATOM 2744 C C . GLN A 1 355 ? -10.172 -20.859 7.246 1 98.25 355 GLN A C 1
ATOM 2746 O O . GLN A 1 355 ? -11.188 -20.359 7.727 1 98.25 355 GLN A O 1
ATOM 2751 N N . ASP A 1 356 ? -9 -20.328 7.379 1 98.62 356 ASP A N 1
ATOM 2752 C CA . ASP A 1 356 ? -8.789 -19.094 8.141 1 98.62 356 ASP A CA 1
ATOM 2753 C C . ASP A 1 356 ? -9.531 -17.922 7.512 1 98.62 356 ASP A C 1
ATOM 2755 O O . ASP A 1 356 ? -10.078 -17.078 8.219 1 98.62 356 ASP A O 1
ATOM 2759 N N . ALA A 1 357 ? -9.5 -17.906 6.188 1 98.56 357 ALA A N 1
ATOM 2760 C CA . ALA A 1 357 ? -10.211 -16.844 5.473 1 98.56 357 ALA A CA 1
ATOM 2761 C C . ALA A 1 357 ? -11.711 -16.891 5.773 1 98.56 357 ALA A C 1
ATOM 2763 O O . ALA A 1 357 ? -12.328 -15.867 6.043 1 98.56 357 ALA A O 1
ATOM 2764 N N . ARG A 1 358 ? -12.258 -18.047 5.734 1 97.81 358 ARG A N 1
ATOM 2765 C CA . ARG A 1 358 ? -13.68 -18.219 6.031 1 97.81 358 ARG A CA 1
ATOM 2766 C C . ARG A 1 358 ? -13.992 -17.812 7.465 1 97.81 358 ARG A C 1
ATOM 2768 O O . ARG A 1 358 ? -14.945 -17.062 7.711 1 97.81 358 ARG A O 1
ATOM 2775 N N . ALA A 1 359 ? -13.164 -18.281 8.344 1 98.56 359 ALA A N 1
ATOM 2776 C CA . ALA A 1 359 ? -13.367 -17.969 9.758 1 98.56 359 ALA A CA 1
ATOM 2777 C C . ALA A 1 359 ? -13.273 -16.453 9.992 1 98.56 359 ALA A C 1
ATOM 2779 O O . ALA A 1 359 ? -14.07 -15.898 10.75 1 98.56 359 ALA A O 1
ATOM 2780 N N . PHE A 1 360 ? -12.352 -15.844 9.398 1 98.75 360 PHE A N 1
ATOM 2781 C CA . PHE A 1 360 ? -12.156 -14.406 9.547 1 98.75 360 PHE A CA 1
ATOM 2782 C C . PHE A 1 360 ? -13.383 -13.641 9.062 1 98.75 360 PHE A C 1
ATOM 2784 O O . PHE A 1 360 ? -13.836 -12.703 9.719 1 98.75 360 PHE A O 1
ATOM 2791 N N . GLN A 1 361 ? -13.875 -14.016 7.902 1 98.19 361 GLN A N 1
ATOM 2792 C CA . GLN A 1 361 ? -15.039 -13.359 7.324 1 98.19 361 GLN A CA 1
ATOM 2793 C C . GLN A 1 361 ? -16.281 -13.578 8.195 1 98.19 361 GLN A C 1
ATOM 2795 O O . GLN A 1 361 ? -17.078 -12.664 8.375 1 98.19 361 GLN A O 1
ATOM 2800 N N . ASP A 1 362 ? -16.406 -14.781 8.719 1 98.12 362 ASP A N 1
ATOM 2801 C CA . ASP A 1 362 ? -17.516 -15.062 9.617 1 98.12 362 ASP A CA 1
ATOM 2802 C C . ASP A 1 362 ? -17.438 -14.18 10.859 1 98.12 362 ASP A C 1
ATOM 2804 O O . ASP A 1 362 ? -18.469 -13.641 11.305 1 98.12 362 ASP A O 1
ATOM 2808 N N . GLU A 1 363 ? -16.266 -14.062 11.375 1 98.31 363 GLU A N 1
ATOM 2809 C CA . GLU A 1 363 ? -16.062 -13.195 12.531 1 98.31 363 GLU A CA 1
ATOM 2810 C C . GLU A 1 363 ? -16.406 -11.742 12.211 1 98.31 363 GLU A C 1
ATOM 2812 O O . GLU A 1 363 ? -17.031 -11.055 13.023 1 98.31 363 GLU A O 1
ATOM 2817 N N . LEU A 1 364 ? -15.992 -11.266 11.086 1 98.12 364 LEU A N 1
ATOM 2818 C CA . LEU A 1 364 ? -16.297 -9.898 10.664 1 98.12 364 LEU A CA 1
ATOM 2819 C C . LEU A 1 364 ? -17.797 -9.68 10.594 1 98.12 364 LEU A C 1
ATOM 2821 O O . LEU A 1 364 ? -18.297 -8.656 11.062 1 98.12 364 LEU A O 1
ATOM 2825 N N . LEU A 1 365 ? -18.5 -10.641 10.062 1 96 365 LEU A N 1
ATOM 2826 C CA . LEU A 1 365 ? -19.953 -10.547 9.922 1 96 365 LEU A CA 1
ATOM 2827 C C . LEU A 1 365 ? -20.625 -10.5 11.289 1 96 365 LEU A C 1
ATOM 2829 O O . LEU A 1 365 ? -21.656 -9.844 11.461 1 96 365 LEU A O 1
ATOM 2833 N N . GLU A 1 366 ? -20.031 -11.18 12.188 1 96.62 366 GLU A N 1
ATOM 2834 C CA . GLU A 1 366 ? -20.578 -11.172 13.539 1 96.62 366 GLU A CA 1
ATOM 2835 C C . GLU A 1 366 ? -20.422 -9.805 14.195 1 96.62 366 GLU A C 1
ATOM 2837 O O . GLU A 1 366 ? -21.25 -9.398 15.008 1 96.62 366 GLU A O 1
ATOM 2842 N N . ILE A 1 367 ? -19.406 -9.156 13.867 1 97.06 367 ILE A N 1
ATOM 2843 C CA . ILE A 1 367 ? -19.109 -7.863 14.469 1 97.06 367 ILE A CA 1
ATOM 2844 C C . ILE A 1 367 ? -20 -6.793 13.852 1 97.06 367 ILE A C 1
ATOM 2846 O O . ILE A 1 367 ? -20.547 -5.938 14.555 1 97.06 367 ILE A O 1
ATOM 2850 N N . VAL A 1 368 ? -20.156 -6.844 12.57 1 93.25 368 VAL A N 1
ATOM 2851 C CA . VAL A 1 368 ? -20.875 -5.766 11.891 1 93.25 368 VAL A CA 1
ATOM 2852 C C . VAL A 1 368 ? -22.203 -6.281 11.352 1 93.25 368 VAL A C 1
ATOM 2854 O O . VAL A 1 368 ? -23.203 -5.551 11.344 1 93.25 368 VAL A O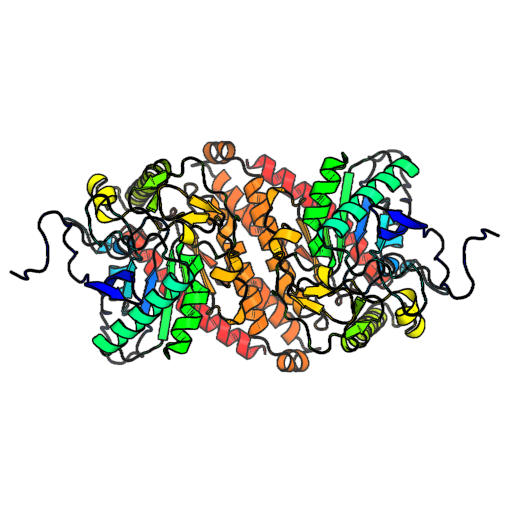 1
ATOM 2857 N N . MET B 1 1 ? 0.724 51.406 11.172 1 22.42 1 MET B N 1
ATOM 2858 C CA . MET B 1 1 ? -0.472 50.781 10.617 1 22.42 1 MET B CA 1
ATOM 2859 C C . MET B 1 1 ? -0.154 50.094 9.305 1 22.42 1 MET B C 1
ATOM 2861 O O . MET B 1 1 ? 0.282 50.719 8.344 1 22.42 1 MET B O 1
ATOM 2865 N N . ASP B 1 2 ? 0.349 48.844 9.203 1 30.27 2 ASP B N 1
ATOM 2866 C CA . ASP B 1 2 ? 0.958 48.312 7.992 1 30.27 2 ASP B CA 1
ATOM 2867 C C . ASP B 1 2 ? -0.056 48.25 6.852 1 30.27 2 ASP B C 1
ATOM 2869 O O . ASP B 1 2 ? -1.16 47.719 7.023 1 30.27 2 ASP B O 1
ATOM 2873 N N . PRO B 1 3 ? -0.109 49.062 5.816 1 38.16 3 PRO B N 1
ATOM 2874 C CA . PRO B 1 3 ? -1.025 49.438 4.746 1 38.16 3 PRO B CA 1
ATOM 2875 C C . PRO B 1 3 ? -1.606 48.25 3.996 1 38.16 3 PRO B C 1
ATOM 2877 O O . PRO B 1 3 ? -2.354 48.438 3.031 1 38.16 3 PRO B O 1
ATOM 2880 N N . ALA B 1 4 ? -0.922 47.219 4.125 1 39.75 4 ALA B N 1
ATOM 2881 C CA . ALA B 1 4 ? -1.216 46.281 3.041 1 39.75 4 ALA B CA 1
ATOM 2882 C C . ALA B 1 4 ? -2.641 45.75 3.148 1 39.75 4 ALA B C 1
ATOM 2884 O O . ALA B 1 4 ? -3.004 44.781 2.467 1 39.75 4 ALA B O 1
ATOM 2885 N N . HIS B 1 5 ? -3.459 45.75 4.301 1 43.22 5 HIS B N 1
ATOM 2886 C CA . HIS B 1 5 ? -4.715 45 4.332 1 43.22 5 HIS B CA 1
ATOM 2887 C C . HIS B 1 5 ? -5.824 45.781 3.619 1 43.22 5 HIS B C 1
ATOM 2889 O O . HIS B 1 5 ? -6.148 46.906 3.998 1 43.22 5 HIS B O 1
ATOM 2895 N N . ALA B 1 6 ? -6.176 45.438 2.447 1 43.25 6 ALA B N 1
ATOM 2896 C CA . ALA B 1 6 ? -7.324 46.031 1.771 1 43.25 6 ALA B CA 1
ATOM 2897 C C . ALA B 1 6 ? -8.586 45.906 2.617 1 43.25 6 ALA B C 1
ATOM 2899 O O . ALA B 1 6 ? -8.711 44.969 3.414 1 43.25 6 ALA B O 1
ATOM 2900 N N . PRO B 1 7 ? -9.57 46.625 2.607 1 43.72 7 PRO B N 1
ATOM 2901 C CA . PRO B 1 7 ? -10.93 46.562 3.148 1 43.72 7 PRO B CA 1
ATOM 2902 C C . PRO B 1 7 ? -11.695 45.312 2.66 1 43.72 7 PRO B C 1
ATOM 2904 O O . PRO B 1 7 ? -11.664 45 1.469 1 43.72 7 PRO B O 1
ATOM 2907 N N . GLY B 1 8 ? -12.086 44.125 3.562 1 52.94 8 GLY B N 1
ATOM 2908 C CA . GLY B 1 8 ? -12.844 42.906 3.32 1 52.94 8 GLY B CA 1
ATOM 2909 C C . GLY B 1 8 ? -12.031 41.625 3.559 1 52.94 8 GLY B C 1
ATOM 2910 O O . GLY B 1 8 ? -12.508 40.531 3.285 1 52.94 8 GLY B O 1
ATOM 2911 N N . THR B 1 9 ? -10.773 41.781 3.74 1 63.53 9 THR B N 1
ATOM 2912 C CA . THR B 1 9 ? -9.883 40.656 3.924 1 63.53 9 THR B CA 1
ATOM 2913 C C . THR B 1 9 ? -9.805 40.25 5.398 1 63.53 9 THR B C 1
ATOM 2915 O O . THR B 1 9 ? -9.961 41.094 6.277 1 63.53 9 THR B O 1
ATOM 2918 N N . THR B 1 10 ? -10.078 39 5.723 1 72.06 10 THR B N 1
ATOM 2919 C CA . THR B 1 10 ? -9.852 38.469 7.066 1 72.06 10 THR B CA 1
ATOM 2920 C C . THR B 1 10 ? -8.406 38.719 7.496 1 72.06 10 THR B C 1
ATOM 2922 O O . THR B 1 10 ? -7.469 38.406 6.754 1 72.06 10 THR B O 1
ATOM 2925 N N . PRO B 1 11 ? -8.336 39.406 8.562 1 85.06 11 PRO B N 1
ATOM 2926 C CA . PRO B 1 11 ? -6.984 39.688 9.039 1 85.06 11 PRO B CA 1
ATOM 2927 C C . PRO B 1 11 ? -6.168 38.438 9.312 1 85.06 11 PRO B C 1
ATOM 2929 O O . PRO B 1 11 ? -6.727 37.406 9.672 1 85.06 11 PRO B O 1
ATOM 2932 N N . LEU B 1 12 ? -4.93 38.562 9.031 1 95.38 12 LEU B N 1
ATOM 2933 C CA . LEU B 1 12 ? -3.986 37.531 9.406 1 95.38 12 LEU B CA 1
ATOM 2934 C C . LEU B 1 12 ? -3.879 37.406 10.93 1 95.38 12 LEU B C 1
ATOM 2936 O O . LEU B 1 12 ? -3.986 38.406 11.641 1 95.38 12 LEU B O 1
ATOM 2940 N N . TYR B 1 13 ? -3.82 36.188 11.391 1 96.38 13 TYR B N 1
ATOM 2941 C CA . TYR B 1 13 ? -3.521 35.969 12.805 1 96.38 13 TYR B CA 1
ATOM 2942 C C . TYR B 1 13 ? -2.109 36.438 13.141 1 96.38 13 TYR B C 1
ATOM 2944 O O . TYR B 1 13 ? -1.264 36.562 12.25 1 96.38 13 TYR B O 1
ATOM 2952 N N . ALA B 1 14 ? -1.914 36.781 14.43 1 94.62 14 ALA B N 1
ATOM 2953 C CA . ALA B 1 14 ? -0.573 37.156 14.867 1 94.62 14 ALA B CA 1
ATOM 2954 C C . ALA B 1 14 ? 0.45 36.094 14.477 1 94.62 14 ALA B C 1
ATOM 2956 O O . ALA B 1 14 ? 0.242 34.875 14.719 1 94.62 14 ALA B O 1
ATOM 2957 N N . GLY B 1 15 ? 1.586 36.469 13.773 1 95 15 GLY B N 1
ATOM 2958 C CA . GLY B 1 15 ? 2.656 35.562 13.406 1 95 15 GLY B CA 1
ATOM 2959 C C . GLY B 1 15 ? 2.486 34.969 12.023 1 95 15 GLY B C 1
ATOM 2960 O O . GLY B 1 15 ? 3.408 34.344 11.492 1 95 15 GLY B O 1
ATOM 2961 N N . GLU B 1 16 ? 1.349 35.188 11.438 1 97.94 16 GLU B N 1
ATOM 2962 C CA . GLU B 1 16 ? 1.131 34.688 10.078 1 97.94 16 GLU B CA 1
ATOM 2963 C C . GLU B 1 16 ? 1.831 35.594 9.055 1 97.94 16 GLU B C 1
ATOM 2965 O O . GLU B 1 16 ? 1.908 36.812 9.234 1 97.94 16 GLU B O 1
ATOM 2970 N N . VAL B 1 17 ? 2.299 35 8.078 1 98.06 17 VAL B N 1
ATOM 2971 C CA . VAL B 1 17 ? 2.869 35.719 6.941 1 98.06 17 VAL B CA 1
ATOM 2972 C C . VAL B 1 17 ? 2.178 35.25 5.652 1 98.06 17 VAL B C 1
ATOM 2974 O O . VAL B 1 17 ? 2.135 34.062 5.344 1 98.06 17 VAL B O 1
ATOM 2977 N N . LEU B 1 18 ? 1.566 36.188 5 1 97.81 18 LEU B N 1
ATOM 2978 C CA . LEU B 1 18 ? 1.043 35.969 3.658 1 97.81 18 LEU B CA 1
ATOM 2979 C C . LEU B 1 18 ? 2.049 36.406 2.602 1 97.81 18 LEU B C 1
ATOM 2981 O O . LEU B 1 18 ? 2.52 37.531 2.627 1 97.81 18 LEU B O 1
ATOM 2985 N N . THR B 1 19 ? 2.416 35.562 1.777 1 97.69 19 THR B N 1
ATOM 2986 C CA . THR B 1 19 ? 3.377 35.875 0.729 1 97.69 19 THR B CA 1
ATOM 2987 C C . THR B 1 19 ? 3.213 34.938 -0.465 1 97.69 19 THR B C 1
ATOM 2989 O O . THR B 1 19 ? 2.311 34.094 -0.482 1 97.69 19 THR B O 1
ATOM 2992 N N . THR B 1 20 ? 3.975 35.219 -1.492 1 98.12 20 THR B N 1
ATOM 2993 C CA . THR B 1 20 ? 4.027 34.344 -2.672 1 98.12 20 THR B CA 1
ATOM 2994 C C . THR B 1 20 ? 5.34 33.562 -2.723 1 98.12 20 THR B C 1
ATOM 2996 O O . THR B 1 20 ? 6.418 34.188 -2.713 1 98.12 20 THR B O 1
ATOM 2999 N N . ILE B 1 21 ? 5.242 32.312 -2.672 1 98.25 21 ILE B N 1
ATOM 3000 C CA . ILE B 1 21 ? 6.398 31.422 -2.766 1 98.25 21 ILE B CA 1
ATOM 3001 C C . ILE B 1 21 ? 6.172 30.391 -3.869 1 98.25 21 ILE B C 1
ATOM 3003 O O . ILE B 1 21 ? 5.094 29.797 -3.961 1 98.25 21 ILE B O 1
ATOM 3007 N N . ALA B 1 22 ? 7.184 30.172 -4.711 1 97.31 22 ALA B N 1
ATOM 3008 C CA . ALA B 1 22 ? 7.082 29.266 -5.855 1 97.31 22 ALA B CA 1
ATOM 3009 C C . ALA B 1 22 ? 5.887 29.625 -6.73 1 97.31 22 ALA B C 1
ATOM 3011 O O . ALA B 1 22 ? 5.125 28.734 -7.145 1 97.31 22 ALA B O 1
ATOM 3012 N N . SER B 1 23 ? 5.605 30.875 -6.859 1 97.12 23 SER B N 1
ATOM 3013 C CA . SER B 1 23 ? 4.652 31.469 -7.789 1 97.12 23 SER B CA 1
ATOM 3014 C C . SER B 1 23 ? 3.223 31.328 -7.281 1 97.12 23 SER B C 1
ATOM 3016 O O . SER B 1 23 ? 2.27 31.625 -8.008 1 97.12 23 SER B O 1
ATOM 3018 N N . PHE B 1 24 ? 3.025 30.875 -6.016 1 98.5 24 PHE B N 1
ATOM 3019 C CA . PHE B 1 24 ? 1.683 30.688 -5.477 1 98.5 24 PHE B CA 1
ATOM 3020 C C . PHE B 1 24 ? 1.557 31.359 -4.109 1 98.5 24 PHE B C 1
ATOM 3022 O O . PHE B 1 24 ? 2.527 31.422 -3.354 1 98.5 24 PHE B O 1
ATOM 3029 N N . PRO B 1 25 ? 0.346 31.859 -3.809 1 98.06 25 PRO B N 1
ATOM 3030 C CA . PRO B 1 25 ? 0.148 32.438 -2.473 1 98.06 25 PRO B CA 1
ATOM 3031 C C . PRO B 1 25 ? 0.21 31.375 -1.369 1 98.06 25 PRO B C 1
ATOM 3033 O O . PRO B 1 25 ? -0.172 30.219 -1.587 1 98.06 25 PRO B O 1
ATOM 3036 N N . THR B 1 26 ? 0.722 31.734 -0.269 1 98.25 26 THR B N 1
ATOM 3037 C CA . THR B 1 26 ? 0.786 30.859 0.898 1 98.25 26 THR B CA 1
ATOM 3038 C C . THR B 1 26 ? 0.748 31.672 2.188 1 98.25 26 THR B C 1
ATOM 3040 O O . THR B 1 26 ? 1.113 32.844 2.193 1 98.25 26 THR B O 1
ATOM 3043 N N . ILE B 1 27 ? 0.158 31.109 3.186 1 98.31 27 ILE B N 1
ATOM 3044 C CA . ILE B 1 27 ? 0.259 31.625 4.547 1 98.31 27 ILE B CA 1
ATOM 3045 C C . ILE B 1 27 ? 1.061 30.656 5.406 1 98.31 27 ILE B C 1
ATOM 3047 O O . ILE B 1 27 ? 0.838 29.438 5.355 1 98.31 27 ILE B O 1
ATOM 3051 N N . TYR B 1 28 ? 2.031 31.125 6.074 1 98.69 28 TYR B N 1
ATOM 3052 C CA . TYR B 1 28 ? 2.727 30.266 7.023 1 98.69 28 TYR B CA 1
ATOM 3053 C C . TYR B 1 28 ? 2.846 30.938 8.383 1 98.69 28 TYR B C 1
ATOM 3055 O O . TYR B 1 28 ? 2.699 32.156 8.492 1 98.69 28 TYR B O 1
ATOM 3063 N N . HIS B 1 29 ? 2.934 30.203 9.414 1 98.75 29 HIS B N 1
ATOM 3064 C CA . HIS B 1 29 ? 3.121 30.594 10.812 1 98.75 29 HIS B CA 1
ATOM 3065 C C . HIS B 1 29 ? 4.281 29.828 11.445 1 98.75 29 HIS B C 1
ATOM 3067 O O . HIS B 1 29 ? 4.352 28.594 11.344 1 98.75 29 HIS B O 1
ATOM 3073 N N . TYR B 1 30 ? 5.227 30.547 12 1 98.56 30 TYR B N 1
ATOM 3074 C CA . TYR B 1 30 ? 6.359 29.922 12.68 1 98.56 30 TYR B CA 1
ATOM 3075 C C . TYR B 1 30 ? 6.324 30.234 14.18 1 98.56 30 TYR B C 1
ATOM 3077 O O . TYR B 1 30 ? 6.199 31.391 14.578 1 98.56 30 TYR B O 1
ATOM 3085 N N . GLN B 1 31 ? 6.309 29.219 14.961 1 97.94 31 GLN B N 1
ATOM 3086 C CA . GLN B 1 31 ? 6.41 29.312 16.422 1 97.94 31 GLN B CA 1
ATOM 3087 C C . GLN B 1 31 ? 7.742 28.766 16.922 1 97.94 31 GLN B C 1
ATOM 3089 O O . GLN B 1 31 ? 8 27.562 16.812 1 97.94 31 GLN B O 1
ATOM 3094 N N . PRO B 1 32 ? 8.586 29.641 17.469 1 95.88 32 PRO B N 1
ATOM 3095 C CA . PRO B 1 32 ? 9.859 29.141 18 1 95.88 32 PRO B CA 1
ATOM 3096 C C . PRO B 1 32 ? 9.688 28.203 19.172 1 95.88 32 PRO B C 1
ATOM 3098 O O . PRO B 1 32 ? 8.711 28.312 19.922 1 95.88 32 PRO B O 1
ATOM 3101 N N . GLY B 1 33 ? 10.625 27.281 19.281 1 94.31 33 GLY B N 1
ATOM 3102 C CA . GLY B 1 33 ? 10.656 26.438 20.469 1 94.31 33 GLY B CA 1
ATOM 3103 C C . GLY B 1 33 ? 11.078 27.172 21.719 1 94.31 33 GLY B C 1
ATOM 3104 O O . GLY B 1 33 ? 11.914 28.078 21.656 1 94.31 33 GLY B O 1
ATOM 3105 N N . ILE B 1 34 ? 10.414 26.828 22.656 1 86.56 34 ILE B N 1
ATOM 3106 C CA . ILE B 1 34 ? 10.781 27.438 23.922 1 86.56 34 ILE B CA 1
ATOM 3107 C C . ILE B 1 34 ? 11.867 26.625 24.609 1 86.56 34 ILE B C 1
ATOM 3109 O O . ILE B 1 34 ? 11.641 25.469 24.984 1 86.56 34 ILE B O 1
ATOM 3113 N N . ASN B 1 35 ? 13.07 26.562 23.891 1 68.88 35 ASN B N 1
ATOM 3114 C CA . ASN B 1 35 ? 14.172 25.766 24.422 1 68.88 35 ASN B CA 1
ATOM 3115 C C . ASN B 1 35 ? 14.664 26.297 25.75 1 68.88 35 ASN B C 1
ATOM 3117 O O . ASN B 1 35 ? 15.172 27.422 25.828 1 68.88 35 ASN B O 1
ATOM 3121 N N . LEU B 1 36 ? 14.172 25.609 26.781 1 57.66 36 LEU B N 1
ATOM 3122 C CA . LEU B 1 36 ? 14.508 26.047 28.141 1 57.66 36 LEU B CA 1
ATOM 3123 C C . LEU B 1 36 ? 15.961 25.719 28.453 1 57.66 36 LEU B C 1
ATOM 3125 O O . LEU B 1 36 ? 16.516 26.234 29.438 1 57.66 36 LEU B O 1
ATOM 3129 N N . ASP B 1 37 ? 16.547 24.641 27.625 1 58.88 37 ASP B N 1
ATOM 3130 C CA . ASP B 1 37 ? 17.906 24.219 27.984 1 58.88 37 ASP B CA 1
ATOM 3131 C C . ASP B 1 37 ? 18.891 24.469 26.844 1 58.88 37 ASP B C 1
ATOM 3133 O O . ASP B 1 37 ? 18.766 23.875 25.781 1 58.88 37 ASP B O 1
ATOM 3137 N N . THR B 1 38 ? 19.688 25.531 26.953 1 58.94 38 THR B N 1
ATOM 3138 C CA . THR B 1 38 ? 20.672 26 25.984 1 58.94 38 THR B CA 1
ATOM 3139 C C . THR B 1 38 ? 21.672 24.906 25.656 1 58.94 38 THR B C 1
ATOM 3141 O O . THR B 1 38 ? 22.391 25 24.656 1 58.94 38 THR B O 1
ATOM 3144 N N . ASN B 1 39 ? 21.797 23.812 26.391 1 56.62 39 ASN B N 1
ATOM 3145 C CA . ASN B 1 39 ? 22.828 22.797 26.188 1 56.62 39 ASN B CA 1
ATOM 3146 C C . ASN B 1 39 ? 22.312 21.656 25.328 1 56.62 39 ASN B C 1
ATOM 3148 O O . ASN B 1 39 ? 23.062 20.734 25 1 56.62 39 ASN B O 1
ATOM 3152 N N . GLU B 1 40 ? 21.188 21.672 24.844 1 65.5 40 GLU B N 1
ATOM 3153 C CA . GLU B 1 40 ? 20.641 20.562 24.094 1 65.5 40 GLU B CA 1
ATOM 3154 C C . GLU B 1 40 ? 20.797 20.75 22.594 1 65.5 40 GLU B C 1
ATOM 3156 O O . GLU B 1 40 ? 20.812 21.891 22.109 1 65.5 40 GLU B O 1
ATOM 3161 N N . ALA B 1 41 ? 21.156 19.672 22.031 1 71 41 ALA B N 1
ATOM 3162 C CA . ALA B 1 41 ? 21.234 19.672 20.578 1 71 41 ALA B CA 1
ATOM 3163 C C . ALA B 1 41 ? 19.969 20.266 19.969 1 71 41 ALA B C 1
ATOM 3165 O O . ALA B 1 41 ? 18.875 20.062 20.469 1 71 41 ALA B O 1
ATOM 3166 N N . ALA B 1 42 ? 20.266 21.062 19.016 1 84 42 ALA B N 1
ATOM 3167 C CA . ALA B 1 42 ? 19.172 21.734 18.328 1 84 42 ALA B CA 1
ATOM 3168 C C . ALA B 1 42 ? 18.156 20.719 17.797 1 84 42 ALA B C 1
ATOM 3170 O O . ALA B 1 42 ? 18.531 19.734 17.156 1 84 42 ALA B O 1
ATOM 3171 N N . LYS B 1 43 ? 16.969 20.875 18.219 1 92.88 43 LYS B N 1
ATOM 3172 C CA . LYS B 1 43 ? 15.883 20.016 17.734 1 92.88 43 LYS B CA 1
ATOM 3173 C C . LYS B 1 43 ? 15.523 20.344 16.297 1 92.88 43 LYS B C 1
ATOM 3175 O O . LYS B 1 43 ? 15.664 21.484 15.852 1 92.88 43 LYS B O 1
ATOM 3180 N N . PRO B 1 44 ? 15.156 19.312 15.578 1 96.44 44 PRO B N 1
ATOM 3181 C CA . PRO B 1 44 ? 14.703 19.578 14.211 1 96.44 44 PRO B CA 1
ATOM 3182 C C . PRO B 1 44 ? 13.477 20.484 14.164 1 96.44 44 PRO B C 1
ATOM 3184 O O . PRO B 1 44 ? 12.688 20.516 15.109 1 96.44 44 PRO B O 1
ATOM 3187 N N . LEU B 1 45 ? 13.383 21.219 13.094 1 98.12 45 LEU B N 1
ATOM 3188 C CA . LEU B 1 45 ? 12.164 21.984 12.828 1 98.12 45 LEU B CA 1
ATOM 3189 C C . LEU B 1 45 ? 11.016 21.047 12.469 1 98.12 45 LEU B C 1
ATOM 3191 O O . LEU B 1 45 ? 11.172 20.141 11.641 1 98.12 45 LEU B O 1
ATOM 3195 N N . ILE B 1 46 ? 9.914 21.219 13.125 1 98.81 46 ILE B N 1
ATOM 3196 C CA . ILE B 1 46 ? 8.719 20.484 12.734 1 98.81 46 ILE B CA 1
ATOM 3197 C C . ILE B 1 46 ? 7.918 21.297 11.719 1 98.81 46 ILE B C 1
ATOM 3199 O O . ILE B 1 46 ? 7.598 22.453 11.969 1 98.81 46 ILE B O 1
ATOM 3203 N N . VAL B 1 47 ? 7.645 20.75 10.586 1 98.94 47 VAL B N 1
ATOM 3204 C CA . VAL B 1 47 ? 6.836 21.359 9.539 1 98.94 47 VAL B CA 1
ATOM 3205 C C . VAL B 1 47 ? 5.477 20.672 9.461 1 98.94 47 VAL B C 1
ATOM 3207 O O . VAL B 1 47 ? 5.398 19.469 9.219 1 98.94 47 VAL B O 1
ATOM 3210 N N . CYS B 1 48 ? 4.402 21.422 9.695 1 98.94 48 CYS B N 1
ATOM 3211 C CA . CYS B 1 48 ? 3.039 20.891 9.672 1 98.94 48 CYS B CA 1
ATOM 3212 C C . CYS B 1 48 ? 2.301 21.344 8.414 1 98.94 48 CYS B C 1
ATOM 3214 O O . CYS B 1 48 ? 2.246 22.547 8.117 1 98.94 48 CYS B O 1
ATOM 3216 N N . VAL B 1 49 ? 1.742 20.438 7.711 1 98.88 49 VAL B N 1
ATOM 3217 C CA . VAL B 1 49 ? 0.992 20.703 6.492 1 98.88 49 VAL B CA 1
ATOM 3218 C C . VAL B 1 49 ? -0.419 20.141 6.613 1 98.88 49 VAL B C 1
ATOM 3220 O O . VAL B 1 49 ? -0.592 18.953 6.906 1 98.88 49 VAL B O 1
ATOM 3223 N N . PRO B 1 50 ? -1.459 20.922 6.398 1 98.31 50 PRO B N 1
ATOM 3224 C CA . PRO B 1 50 ? -2.84 20.469 6.609 1 98.31 50 PRO B CA 1
ATOM 3225 C C . PRO B 1 50 ? -3.389 19.672 5.434 1 98.31 50 PRO B C 1
ATOM 3227 O O . PRO B 1 50 ? -2.684 19.469 4.441 1 98.31 50 PRO B O 1
ATOM 3230 N N . GLY B 1 51 ? -4.676 19.219 5.613 1 94.5 51 GLY B N 1
ATOM 3231 C CA . GLY B 1 51 ? -5.367 18.438 4.609 1 94.5 51 GLY B CA 1
ATOM 3232 C C . GLY B 1 51 ? -6.383 19.234 3.812 1 94.5 51 GLY B C 1
ATOM 3233 O O . GLY B 1 51 ? -6.289 20.453 3.732 1 94.5 51 GLY B O 1
ATOM 3234 N N . GLY B 1 52 ? -7.27 18.531 3.176 1 92.19 52 GLY B N 1
ATOM 3235 C CA . GLY B 1 52 ? -8.25 19.141 2.291 1 92.19 52 GLY B CA 1
ATOM 3236 C C . GLY B 1 52 ? -9.102 20.188 2.975 1 92.19 52 GLY B C 1
ATOM 3237 O O . GLY B 1 52 ? -9.602 19.969 4.082 1 92.19 52 GLY B O 1
ATOM 3238 N N . MET B 1 53 ? -9.133 21.359 2.398 1 94.25 53 MET B N 1
ATOM 3239 C CA . MET B 1 53 ? -10.055 22.453 2.725 1 94.25 53 MET B CA 1
ATOM 3240 C C . MET B 1 53 ? -9.586 23.203 3.965 1 94.25 53 MET B C 1
ATOM 3242 O O . MET B 1 53 ? -10.266 24.125 4.422 1 94.25 53 MET B O 1
ATOM 3246 N N . HIS B 1 54 ? -8.445 22.828 4.523 1 97 54 HIS B N 1
ATOM 3247 C CA . HIS B 1 54 ? -8.055 23.438 5.785 1 97 54 HIS B CA 1
ATOM 3248 C C . HIS B 1 54 ? -6.809 24.297 5.617 1 97 54 HIS B C 1
ATOM 3250 O O . HIS B 1 54 ? -5.906 23.953 4.852 1 97 54 HIS B O 1
ATOM 3256 N N . LEU B 1 55 ? -6.816 25.359 6.344 1 97.75 55 LEU B N 1
ATOM 3257 C CA . LEU B 1 55 ? -5.605 26.141 6.535 1 97.75 55 LEU B CA 1
ATOM 3258 C C . LEU B 1 55 ? -4.75 25.562 7.66 1 97.75 55 LEU B C 1
ATOM 3260 O O . LEU B 1 55 ? -5.258 24.828 8.516 1 97.75 55 LEU B O 1
ATOM 3264 N N . GLY B 1 56 ? -3.443 25.984 7.633 1 98.5 56 GLY B N 1
ATOM 3265 C CA . GLY B 1 56 ? -2.541 25.578 8.695 1 98.5 56 GLY B CA 1
ATOM 3266 C C . GLY B 1 56 ? -2.996 26.031 10.07 1 98.5 56 GLY B C 1
ATOM 3267 O O . GLY B 1 56 ? -2.504 25.531 11.086 1 98.5 56 GLY B O 1
ATOM 3268 N N . ARG B 1 57 ? -4.031 26.859 10.133 1 98.56 57 ARG B N 1
ATOM 3269 C CA . ARG B 1 57 ? -4.562 27.406 11.375 1 98.56 57 ARG B CA 1
ATOM 3270 C C . ARG B 1 57 ? -5.055 26.297 12.297 1 98.56 57 ARG B C 1
ATOM 3272 O O . ARG B 1 57 ? -5.117 26.469 13.516 1 98.56 57 ARG B O 1
ATOM 3279 N N . ILE B 1 58 ? -5.324 25.172 11.719 1 98.69 58 ILE B N 1
ATOM 3280 C CA . ILE B 1 58 ? -5.848 24.047 12.484 1 98.69 58 ILE B CA 1
ATOM 3281 C C . ILE B 1 58 ? -4.781 23.547 13.461 1 98.69 58 ILE B C 1
ATOM 3283 O O . ILE B 1 58 ? -5.098 22.891 14.453 1 98.69 58 ILE B O 1
ATOM 3287 N N . PHE B 1 59 ? -3.518 23.844 13.227 1 98.88 59 PHE B N 1
ATOM 3288 C CA . PHE B 1 59 ? -2.428 23.375 14.07 1 98.88 59 PHE B CA 1
ATOM 3289 C C . PHE B 1 59 ? -2.145 24.359 15.195 1 98.88 59 PHE B C 1
ATOM 3291 O O . PHE B 1 59 ? -1.676 23.969 16.266 1 98.88 59 PHE B O 1
ATOM 3298 N N . TYR B 1 60 ? -2.406 25.672 14.938 1 98.69 60 TYR B N 1
ATOM 3299 C CA . TYR B 1 60 ? -1.879 26.641 15.891 1 98.69 60 TYR B CA 1
ATOM 3300 C C . TYR B 1 60 ? -2.986 27.547 16.422 1 98.69 60 TYR B C 1
ATOM 3302 O O . TYR B 1 60 ? -2.791 28.281 17.391 1 98.69 60 TYR B O 1
ATOM 3310 N N . GLY B 1 61 ? -4.121 27.5 15.859 1 98.25 61 GLY B N 1
ATOM 3311 C CA . GLY B 1 61 ? -5.168 28.422 16.297 1 98.25 61 GLY B CA 1
ATOM 3312 C C . GLY B 1 61 ? -4.805 29.875 16.094 1 98.25 61 GLY B C 1
ATOM 3313 O O . GLY B 1 61 ? -4.051 30.219 15.188 1 98.25 61 GLY B O 1
ATOM 3314 N N . GLY B 1 62 ? -5.531 30.75 16.875 1 96.62 62 GLY B N 1
ATOM 3315 C CA . GLY B 1 62 ? -5.184 32.156 16.812 1 96.62 62 GLY B CA 1
ATOM 3316 C C . GLY B 1 62 ? -6.379 33.062 16.578 1 96.62 62 GLY B C 1
ATOM 3317 O O . GLY B 1 62 ? -6.25 34.281 16.594 1 96.62 62 GLY B O 1
ATOM 3318 N N . HIS B 1 63 ? -7.531 32.469 16.359 1 96.56 63 HIS B N 1
ATOM 3319 C CA . HIS B 1 63 ? -8.719 33.281 16.219 1 96.56 63 HIS B CA 1
ATOM 3320 C C . HIS B 1 63 ? -9.039 34.031 17.531 1 96.56 63 HIS B C 1
ATOM 3322 O O . HIS B 1 63 ? -8.531 33.656 18.594 1 96.56 63 HIS B O 1
ATOM 3328 N N . GLU B 1 64 ? -9.867 35.031 17.406 1 95.38 64 GLU B N 1
ATOM 3329 C CA . GLU B 1 64 ? -10.25 35.781 18.594 1 95.38 64 GLU B CA 1
ATOM 3330 C C . GLU B 1 64 ? -10.898 34.875 19.641 1 95.38 64 GLU B C 1
ATOM 3332 O O . GLU B 1 64 ? -11.836 34.156 19.344 1 95.38 64 GLU B O 1
ATOM 3337 N N . GLY B 1 65 ? -10.367 34.875 20.766 1 95.06 65 GLY B N 1
ATOM 3338 C CA . GLY B 1 65 ? -10.914 34.062 21.859 1 95.06 65 GLY B CA 1
ATOM 3339 C C . GLY B 1 65 ? -10.336 32.688 21.938 1 95.06 65 GLY B C 1
ATOM 3340 O O . GLY B 1 65 ? -10.672 31.906 22.844 1 95.06 65 GLY B O 1
ATOM 3341 N N . SER B 1 66 ? -9.414 32.438 21.047 1 96.88 66 SER B N 1
ATOM 3342 C CA . SER B 1 66 ? -8.844 31.078 21.031 1 96.88 66 SER B CA 1
ATOM 3343 C C . SER B 1 66 ? -7.957 30.844 22.25 1 96.88 66 SER B C 1
ATOM 3345 O O . SER B 1 66 ? -7.312 31.766 22.75 1 96.88 66 SER B O 1
ATOM 3347 N N . ASN B 1 67 ? -8.008 29.656 22.75 1 97.94 67 ASN B N 1
ATOM 3348 C CA . ASN B 1 67 ? -7.051 29.172 23.734 1 97.94 67 ASN B CA 1
ATOM 3349 C C . ASN B 1 67 ? -5.883 28.453 23.062 1 97.94 67 ASN B C 1
ATOM 3351 O O . ASN B 1 67 ? -6.059 27.359 22.516 1 97.94 67 ASN B O 1
ATOM 3355 N N . PRO B 1 68 ? -4.684 29.016 23.141 1 97.94 68 PRO B N 1
ATOM 3356 C CA . PRO B 1 68 ? -3.543 28.391 22.469 1 97.94 68 PRO B CA 1
ATOM 3357 C C . PRO B 1 68 ? -3.338 26.938 22.891 1 97.94 68 PRO B C 1
ATOM 3359 O O . PRO B 1 68 ? -2.863 26.109 22.094 1 97.94 68 PRO B O 1
ATOM 3362 N N . LYS B 1 69 ? -3.705 26.531 24.062 1 98.38 69 LYS B N 1
ATOM 3363 C CA . LYS B 1 69 ? -3.484 25.188 24.594 1 98.38 69 LYS B CA 1
ATOM 3364 C C . LYS B 1 69 ? -4.328 24.156 23.844 1 98.38 69 LYS B C 1
ATOM 3366 O O . LYS B 1 69 ? -4.086 22.953 23.953 1 98.38 69 LYS B O 1
ATOM 3371 N N . ASP B 1 70 ? -5.309 24.609 23.109 1 98.75 70 ASP B N 1
ATOM 3372 C CA . ASP B 1 70 ? -6.188 23.703 22.375 1 98.75 70 ASP B CA 1
ATOM 3373 C C . ASP B 1 70 ? -5.523 23.219 21.078 1 98.75 70 ASP B C 1
ATOM 3375 O O . ASP B 1 70 ? -6.082 22.391 20.359 1 98.75 70 ASP B O 1
ATOM 3379 N N . PHE B 1 71 ? -4.352 23.734 20.812 1 98.88 71 PHE B N 1
ATOM 3380 C CA . PHE B 1 71 ? -3.754 23.469 19.516 1 98.88 71 PHE B CA 1
ATOM 3381 C C . PHE B 1 71 ? -2.357 22.875 19.672 1 98.88 71 PHE B C 1
ATOM 3383 O O . PHE B 1 71 ? -1.643 23.203 20.609 1 98.88 71 PHE B O 1
ATOM 3390 N N . LEU B 1 72 ? -1.962 22.062 18.75 1 98.88 72 LEU B N 1
ATOM 3391 C CA . LEU B 1 72 ? -0.775 21.219 18.766 1 98.88 72 LEU B CA 1
ATOM 3392 C C . LEU B 1 72 ? 0.491 22.062 18.875 1 98.88 72 LEU B C 1
ATOM 3394 O O . LEU B 1 72 ? 1.402 21.734 19.641 1 98.88 72 LEU B O 1
ATOM 3398 N N . VAL B 1 73 ? 0.576 23.156 18.156 1 98.75 73 VAL B N 1
ATOM 3399 C CA . VAL B 1 73 ? 1.779 23.969 18.016 1 98.75 73 VAL B CA 1
ATOM 3400 C C . VAL B 1 73 ? 2.207 24.484 19.391 1 98.75 73 VAL B C 1
ATOM 3402 O O . VAL B 1 73 ? 3.4 24.531 19.703 1 98.75 73 VAL B O 1
ATOM 3405 N N . TYR B 1 74 ? 1.228 24.859 20.234 1 98.38 74 TYR B N 1
ATOM 3406 C CA . TYR B 1 74 ? 1.518 25.328 21.578 1 98.38 74 TYR B CA 1
ATOM 3407 C C . TYR B 1 74 ? 2.322 24.297 22.359 1 98.38 74 TYR B C 1
ATOM 3409 O O . TYR B 1 74 ? 3.342 24.625 22.969 1 98.38 74 TYR B O 1
ATOM 3417 N N . HIS B 1 75 ? 1.911 23.125 22.328 1 98.62 75 HIS B N 1
ATOM 3418 C CA . HIS B 1 75 ? 2.508 22.047 23.109 1 98.62 75 HIS B CA 1
ATOM 3419 C C . HIS B 1 75 ? 3.863 21.641 22.547 1 98.62 75 HIS B C 1
ATOM 3421 O O . HIS B 1 75 ? 4.809 21.406 23.312 1 98.62 75 HIS B O 1
ATOM 3427 N N . LEU B 1 76 ? 3.996 21.531 21.25 1 98.5 76 LEU B N 1
ATOM 3428 C CA . LEU B 1 76 ? 5.27 21.172 20.641 1 98.5 76 LEU B CA 1
ATOM 3429 C C . LEU B 1 76 ? 6.328 22.234 20.906 1 98.5 76 LEU B C 1
ATOM 3431 O O . LEU B 1 76 ? 7.488 21.922 21.172 1 98.5 76 LEU B O 1
ATOM 3435 N N . SER B 1 77 ? 5.895 23.484 20.812 1 97.5 77 SER B N 1
ATOM 3436 C CA . SER B 1 77 ? 6.809 24.578 21.109 1 97.5 77 SER B CA 1
ATOM 3437 C C . SER B 1 77 ? 7.324 24.5 22.547 1 97.5 77 SER B C 1
ATOM 3439 O O . SER B 1 77 ? 8.508 24.734 22.797 1 97.5 77 SER B O 1
ATOM 3441 N N . ARG B 1 78 ? 6.48 24.172 23.422 1 96.19 78 ARG B N 1
ATOM 3442 C CA . ARG B 1 78 ? 6.836 24.078 24.844 1 96.19 78 ARG B CA 1
ATOM 3443 C C . ARG B 1 78 ? 7.77 22.891 25.094 1 96.19 78 ARG B C 1
ATOM 3445 O O . ARG B 1 78 ? 8.492 22.875 26.094 1 96.19 78 ARG B O 1
ATOM 3452 N N . LEU B 1 79 ? 7.707 21.953 24.219 1 96 79 LEU B N 1
ATOM 3453 C CA . LEU B 1 79 ? 8.609 20.812 24.312 1 96 79 LEU B CA 1
ATOM 3454 C C . LEU B 1 79 ? 9.93 21.109 23.609 1 96 79 LEU B C 1
ATOM 3456 O O . LEU B 1 79 ? 10.781 20.219 23.484 1 96 79 LEU B O 1
ATOM 3460 N N . GLY B 1 80 ? 10.078 22.344 23.062 1 94.75 80 GLY B N 1
ATOM 3461 C CA . GLY B 1 80 ? 11.359 22.812 22.562 1 94.75 80 GLY B CA 1
ATOM 3462 C C . GLY B 1 80 ? 11.461 22.797 21.062 1 94.75 80 GLY B C 1
ATOM 3463 O O . GLY B 1 80 ? 12.5 23.141 20.5 1 94.75 80 GLY B O 1
ATOM 3464 N N . PHE B 1 81 ? 10.453 22.422 20.359 1 96.75 81 PHE B N 1
ATOM 3465 C CA . PHE B 1 81 ? 10.5 22.344 18.906 1 96.75 81 PHE B CA 1
ATOM 3466 C C . PHE B 1 81 ? 10.047 23.656 18.281 1 96.75 81 PHE B C 1
ATOM 3468 O O . PHE B 1 81 ? 9.047 24.234 18.703 1 96.75 81 PHE B O 1
ATOM 3475 N N . GLY B 1 82 ? 10.875 24.188 17.359 1 97.19 82 GLY B N 1
ATOM 3476 C CA . GLY B 1 82 ? 10.266 25.125 16.422 1 97.19 82 GLY B CA 1
ATOM 3477 C C . GLY B 1 82 ? 9.242 24.469 15.508 1 97.19 82 GLY B C 1
ATOM 3478 O O . GLY B 1 82 ? 9.438 23.328 15.062 1 97.19 82 GLY B O 1
ATOM 3479 N N . VAL B 1 83 ? 8.109 25.188 15.281 1 98.62 83 VAL B N 1
ATOM 3480 C CA . VAL B 1 83 ? 7.055 24.594 14.469 1 98.62 83 VAL B CA 1
ATOM 3481 C C . VAL B 1 83 ? 6.652 25.562 13.352 1 98.62 83 VAL B C 1
ATOM 3483 O O . VAL B 1 83 ? 6.34 26.734 13.617 1 98.62 83 VAL B O 1
ATOM 3486 N N . LEU B 1 84 ? 6.746 25.078 12.148 1 98.88 84 LEU B N 1
ATOM 3487 C CA . LEU B 1 84 ? 6.281 25.797 10.969 1 98.88 84 LEU B CA 1
ATOM 3488 C C . LEU B 1 84 ? 4.984 25.172 10.438 1 98.88 84 LEU B C 1
ATOM 3490 O O . LEU B 1 84 ? 4.941 23.984 10.117 1 98.88 84 LEU B O 1
ATOM 3494 N N . SER B 1 85 ? 3.914 25.953 10.422 1 98.88 85 SER B N 1
ATOM 3495 C CA . SER B 1 85 ? 2.637 25.531 9.859 1 98.88 85 SER B CA 1
ATOM 3496 C C . SER B 1 85 ? 2.363 26.219 8.523 1 98.88 85 SER B C 1
ATOM 3498 O O . SER B 1 85 ? 2.453 27.438 8.422 1 98.88 85 SER B O 1
ATOM 3500 N N . LEU B 1 86 ? 2.02 25.422 7.578 1 98.75 86 LEU B N 1
ATOM 3501 C CA . LEU B 1 86 ? 1.899 25.938 6.219 1 98.75 86 LEU B CA 1
ATOM 3502 C C . LEU B 1 86 ? 0.47 25.797 5.707 1 98.75 86 LEU B C 1
ATOM 3504 O O . LEU B 1 86 ? -0.183 24.781 5.957 1 98.75 86 LEU B O 1
ATOM 3508 N N . SER B 1 87 ? -0.006 26.781 5.004 1 98.62 87 SER B N 1
ATOM 3509 C CA . SER B 1 87 ? -1.262 26.719 4.262 1 98.62 87 SER B CA 1
ATOM 3510 C C . SER B 1 87 ? -1.022 26.812 2.758 1 98.62 87 SER B C 1
ATOM 3512 O O . SER B 1 87 ? -0.37 27.75 2.289 1 98.62 87 SER B O 1
ATOM 3514 N N . TYR B 1 88 ? -1.497 25.844 2.066 1 98.19 88 TYR B N 1
ATOM 3515 C CA . TYR B 1 88 ? -1.478 25.906 0.61 1 98.19 88 TYR B CA 1
ATOM 3516 C C . TYR B 1 88 ? -2.561 26.844 0.095 1 98.19 88 TYR B C 1
ATOM 3518 O O . TYR B 1 88 ? -3.402 27.312 0.865 1 98.19 88 TYR B O 1
ATOM 3526 N N . PRO B 1 89 ? -2.512 27.203 -1.174 1 97.88 89 PRO B N 1
ATOM 3527 C CA . PRO B 1 89 ? -3.514 28.141 -1.688 1 97.88 89 PRO B CA 1
ATOM 3528 C C . PRO B 1 89 ? -4.945 27.656 -1.463 1 97.88 89 PRO B C 1
ATOM 3530 O O . PRO B 1 89 ? -5.316 26.578 -1.93 1 97.88 89 PRO B O 1
ATOM 3533 N N . THR B 1 90 ? -5.641 28.453 -0.761 1 96.88 90 THR B N 1
ATOM 3534 C CA . THR B 1 90 ? -7.008 28.125 -0.372 1 96.88 90 THR B CA 1
ATOM 3535 C C . THR B 1 90 ? -7.938 29.312 -0.598 1 96.88 90 THR B C 1
ATOM 3537 O O . THR B 1 90 ? -7.605 30.438 -0.252 1 96.88 90 THR B O 1
ATOM 3540 N N . GLU B 1 91 ? -9.086 29 -1.205 1 96.69 91 GLU B N 1
ATOM 3541 C CA . GLU B 1 91 ? -10.117 30.031 -1.355 1 96.69 91 GLU B CA 1
ATOM 3542 C C . GLU B 1 91 ? -11.078 30.016 -0.172 1 96.69 91 GLU B C 1
ATOM 3544 O O . GLU B 1 91 ? -11.828 29.062 0.023 1 96.69 91 GLU B O 1
ATOM 3549 N N . THR B 1 92 ? -11.055 31.062 0.565 1 94.75 92 THR B N 1
ATOM 3550 C CA . THR B 1 92 ? -11.961 31.172 1.709 1 94.75 92 THR B CA 1
ATOM 3551 C C . THR B 1 92 ? -13.125 32.094 1.4 1 94.75 92 THR B C 1
ATOM 3553 O O . THR B 1 92 ? -13.07 32.875 0.444 1 94.75 92 THR B O 1
ATOM 3556 N N . ASP B 1 93 ? -14.211 31.953 2.189 1 90 93 ASP B N 1
ATOM 3557 C CA . ASP B 1 93 ? -15.375 32.812 1.981 1 90 93 ASP B CA 1
ATOM 3558 C C . ASP B 1 93 ? -15.008 34.281 2.129 1 90 93 ASP B C 1
ATOM 3560 O O . ASP B 1 93 ? -15.398 35.094 1.305 1 90 93 ASP B O 1
ATOM 3564 N N . THR B 1 94 ? -14.383 34.5 3.271 1 90.38 94 THR B N 1
ATOM 3565 C CA . THR B 1 94 ? -13.727 35.781 3.418 1 90.38 94 THR B CA 1
ATOM 3566 C C . THR B 1 94 ? -12.258 35.688 3.021 1 90.38 94 THR B C 1
ATOM 3568 O O . THR B 1 94 ? -11.516 34.875 3.557 1 90.38 94 THR B O 1
ATOM 3571 N N . GLU B 1 95 ? -11.922 36.469 2.143 1 93.75 95 GLU B N 1
ATOM 3572 C CA . GLU B 1 95 ? -10.609 36.344 1.517 1 93.75 95 GLU B CA 1
ATOM 3573 C C . GLU B 1 95 ? -9.484 36.5 2.539 1 93.75 95 GLU B C 1
ATOM 3575 O O . GLU B 1 95 ? -9.383 37.531 3.193 1 93.75 95 GLU B O 1
ATOM 3580 N N . ILE B 1 96 ? -8.703 35.5 2.666 1 95.12 96 ILE B N 1
ATOM 3581 C CA . ILE B 1 96 ? -7.504 35.531 3.5 1 95.12 96 ILE B CA 1
ATOM 3582 C C . ILE B 1 96 ? -6.258 35.562 2.615 1 95.12 96 ILE B C 1
ATOM 3584 O O . ILE B 1 96 ? -5.27 36.219 2.959 1 95.12 96 ILE B O 1
ATOM 3588 N N . MET B 1 97 ? -6.301 34.906 1.504 1 95.44 97 MET B N 1
ATOM 3589 C CA . MET B 1 97 ? -5.27 34.938 0.469 1 95.44 97 MET B CA 1
ATOM 3590 C C . MET B 1 97 ? -5.895 34.969 -0.921 1 95.44 97 MET B C 1
ATOM 3592 O O . MET B 1 97 ? -7.047 34.562 -1.099 1 95.44 97 MET B O 1
ATOM 3596 N N . PRO B 1 98 ? -5.168 35.5 -1.908 1 95.12 98 PRO B N 1
ATOM 3597 C CA . PRO B 1 98 ? -5.738 35.562 -3.256 1 95.12 98 PRO B CA 1
ATOM 3598 C C . PRO B 1 98 ? -6.113 34.219 -3.82 1 95.12 98 PRO B C 1
ATOM 3600 O O . PRO B 1 98 ? -5.359 33.25 -3.666 1 95.12 98 PRO B O 1
ATOM 3603 N N . ALA B 1 99 ? -7.27 34.125 -4.422 1 94.88 99 ALA B N 1
ATOM 3604 C CA . ALA B 1 99 ? -7.746 32.875 -5.035 1 94.88 99 ALA B CA 1
ATOM 3605 C C . ALA B 1 99 ? -7.285 32.781 -6.484 1 94.88 99 ALA B C 1
ATOM 3607 O O . ALA B 1 99 ? -8.109 32.719 -7.402 1 94.88 99 ALA B O 1
ATOM 3608 N N . THR B 1 100 ? -5.98 32.594 -6.715 1 95.44 100 THR B N 1
ATOM 3609 C CA . THR B 1 100 ? -5.402 32.656 -8.055 1 95.44 100 THR B CA 1
ATOM 3610 C C . THR B 1 100 ? -4.688 31.359 -8.391 1 95.44 100 THR B C 1
ATOM 3612 O O . THR B 1 100 ? -3.936 31.281 -9.367 1 95.44 100 THR B O 1
ATOM 3615 N N . ALA B 1 101 ? -4.891 30.344 -7.562 1 97.56 101 ALA B N 1
ATOM 3616 C CA . ALA B 1 101 ? -4.039 29.156 -7.691 1 97.56 101 ALA B CA 1
ATOM 3617 C C . ALA B 1 101 ? -4.875 27.891 -7.871 1 97.56 101 ALA B C 1
ATOM 3619 O O . ALA B 1 101 ? -4.574 26.859 -7.281 1 97.56 101 ALA B O 1
ATOM 3620 N N . SER B 1 102 ? -5.887 28.016 -8.719 1 96.12 102 SER B N 1
ATOM 3621 C CA . SER B 1 102 ? -6.758 26.875 -8.961 1 96.12 102 SER B CA 1
ATOM 3622 C C . SER B 1 102 ? -6.008 25.734 -9.656 1 96.12 102 SER B C 1
ATOM 3624 O O . SER B 1 102 ? -6.426 24.578 -9.602 1 96.12 102 SER B O 1
ATOM 3626 N N . GLY B 1 103 ? -4.879 26.078 -10.281 1 95.56 103 GLY B N 1
ATOM 3627 C CA . GLY B 1 103 ? -4.078 25.094 -11 1 95.56 103 GLY B CA 1
ATOM 3628 C C . GLY B 1 103 ? -2.949 24.516 -10.164 1 95.56 103 GLY B C 1
ATOM 3629 O O . GLY B 1 103 ? -2.1 23.781 -10.68 1 95.56 103 GLY B O 1
ATOM 3630 N N . PHE B 1 104 ? -2.924 24.844 -8.836 1 97.44 104 PHE B N 1
ATOM 3631 C CA . PHE B 1 104 ? -1.912 24.359 -7.906 1 97.44 104 PHE B CA 1
ATOM 3632 C C . PHE B 1 104 ? -1.935 22.828 -7.824 1 97.44 104 PHE B C 1
ATOM 3634 O O . PHE B 1 104 ? -2.996 22.234 -7.645 1 97.44 104 PHE B O 1
ATOM 3641 N N . ARG B 1 105 ? -0.708 22.219 -8.008 1 97.06 105 ARG B N 1
ATOM 3642 C CA . ARG B 1 105 ? -0.596 20.766 -8.078 1 97.06 105 ARG B CA 1
ATOM 3643 C C . ARG B 1 105 ? 0.196 20.234 -6.891 1 97.06 105 ARG B C 1
ATOM 3645 O O . ARG B 1 105 ? 0.786 21 -6.129 1 97.06 105 ARG B O 1
ATOM 3652 N N . ILE B 1 106 ? 0.224 18.938 -6.816 1 97.25 106 ILE B N 1
ATOM 3653 C CA . ILE B 1 106 ? 0.868 18.281 -5.688 1 97.25 106 ILE B CA 1
ATOM 3654 C C . ILE B 1 106 ? 2.371 18.547 -5.719 1 97.25 106 ILE B C 1
ATOM 3656 O O . ILE B 1 106 ? 2.992 18.766 -4.676 1 97.25 106 ILE B O 1
ATOM 3660 N N . GLN B 1 107 ? 2.967 18.562 -6.875 1 97.25 107 GLN B N 1
ATOM 3661 C CA . GLN B 1 107 ? 4.387 18.891 -6.996 1 97.25 107 GLN B CA 1
ATOM 3662 C C . GLN B 1 107 ? 4.664 20.312 -6.543 1 97.25 107 GLN B C 1
ATOM 3664 O O . GLN B 1 107 ? 5.664 20.578 -5.867 1 97.25 107 GLN B O 1
ATOM 3669 N N . ASP B 1 108 ? 3.768 21.219 -6.922 1 98.31 108 ASP B N 1
ATOM 3670 C CA . ASP B 1 108 ? 3.877 22.594 -6.453 1 98.31 108 ASP B CA 1
ATOM 3671 C C . ASP B 1 108 ? 3.781 22.672 -4.934 1 98.31 108 ASP B C 1
ATOM 3673 O O . ASP B 1 108 ? 4.508 23.438 -4.297 1 98.31 108 ASP B O 1
ATOM 3677 N N . TRP B 1 109 ? 2.883 21.891 -4.418 1 98.56 109 TRP B N 1
ATOM 3678 C CA . TRP B 1 109 ? 2.635 21.844 -2.982 1 98.56 109 TRP B CA 1
ATOM 3679 C C . TRP B 1 109 ? 3.904 21.469 -2.223 1 98.56 109 TRP B C 1
ATOM 3681 O O . TRP B 1 109 ? 4.312 22.188 -1.299 1 98.56 109 TRP B O 1
ATOM 3691 N N . GLY B 1 110 ? 4.566 20.344 -2.678 1 98.69 110 GLY B N 1
ATOM 3692 C CA . GLY B 1 110 ? 5.82 19.938 -2.068 1 98.69 110 GLY B CA 1
ATOM 3693 C C . GLY B 1 110 ? 6.918 20.969 -2.195 1 98.69 110 GLY B C 1
ATOM 3694 O O . GLY B 1 110 ? 7.629 21.25 -1.228 1 98.69 110 GLY B O 1
ATOM 3695 N N . GLN B 1 111 ? 6.984 21.547 -3.359 1 98.69 111 GLN B N 1
ATOM 3696 C CA . GLN B 1 111 ? 8.023 22.531 -3.631 1 98.69 111 GLN B CA 1
ATOM 3697 C C . GLN B 1 111 ? 7.82 23.797 -2.797 1 98.69 111 GLN B C 1
ATOM 3699 O O . GLN B 1 111 ? 8.758 24.297 -2.176 1 98.69 111 GLN B O 1
ATOM 3704 N N . GLN B 1 112 ? 6.598 24.281 -2.787 1 98.88 112 GLN B N 1
ATOM 3705 C CA . GLN B 1 112 ? 6.309 25.484 -2.02 1 98.88 112 GLN B CA 1
ATOM 3706 C C . GLN B 1 112 ? 6.602 25.281 -0.537 1 98.88 112 GLN B C 1
ATOM 3708 O O . GLN B 1 112 ? 7.195 26.141 0.11 1 98.88 112 GLN B O 1
ATOM 3713 N N . ALA B 1 113 ? 6.203 24.141 -0.032 1 98.88 113 ALA B N 1
ATOM 3714 C CA . ALA B 1 113 ? 6.426 23.844 1.379 1 98.88 113 ALA B CA 1
ATOM 3715 C C . ALA B 1 113 ? 7.918 23.781 1.697 1 98.88 113 ALA B C 1
ATOM 3717 O O . ALA B 1 113 ? 8.359 24.312 2.717 1 98.88 113 ALA B O 1
ATOM 3718 N N . ALA B 1 114 ? 8.703 23.172 0.806 1 98.94 114 ALA B N 1
ATOM 3719 C CA . ALA B 1 114 ? 10.141 23.047 1.024 1 98.94 114 ALA B CA 1
ATOM 3720 C C . ALA B 1 114 ? 10.828 24.406 0.969 1 98.94 114 ALA B C 1
ATOM 3722 O O . ALA B 1 114 ? 11.656 24.719 1.826 1 98.94 114 ALA B O 1
ATOM 3723 N N . ILE B 1 115 ? 10.469 25.188 -0.028 1 98.88 115 ILE B N 1
ATOM 3724 C CA . ILE B 1 115 ? 11.078 26.516 -0.175 1 98.88 115 ILE B CA 1
ATOM 3725 C C . ILE B 1 115 ? 10.711 27.375 1.023 1 98.88 115 ILE B C 1
ATOM 3727 O O . ILE B 1 115 ? 11.555 28.094 1.556 1 98.88 115 ILE B O 1
ATOM 3731 N N . THR B 1 116 ? 9.453 27.312 1.439 1 98.88 116 THR B N 1
ATOM 3732 C CA . THR B 1 116 ? 9.031 28.062 2.615 1 98.88 116 THR B CA 1
ATOM 3733 C C . THR B 1 116 ? 9.82 27.625 3.848 1 98.88 116 THR B C 1
ATOM 3735 O O . THR B 1 116 ? 10.234 28.469 4.652 1 98.88 116 THR B O 1
ATOM 3738 N N . THR B 1 117 ? 10 26.328 3.98 1 98.88 117 THR B N 1
ATOM 3739 C CA . THR B 1 117 ? 10.75 25.781 5.102 1 98.88 117 THR B CA 1
ATOM 3740 C C . THR B 1 117 ? 12.172 26.344 5.125 1 98.88 117 THR B C 1
ATOM 3742 O O . THR B 1 117 ? 12.641 26.812 6.164 1 98.88 117 THR B O 1
ATOM 3745 N N . LYS B 1 118 ? 12.797 26.297 4.02 1 98.75 118 LYS B N 1
ATOM 3746 C CA . LYS B 1 118 ? 14.148 26.828 3.928 1 98.75 118 LYS B CA 1
ATOM 3747 C C . LYS B 1 118 ? 14.172 28.312 4.305 1 98.75 118 LYS B C 1
ATOM 3749 O O . LYS B 1 118 ? 15.039 28.75 5.055 1 98.75 118 LYS B O 1
ATOM 3754 N N . LYS B 1 119 ? 13.242 29.062 3.768 1 98.56 119 LYS B N 1
ATOM 3755 C CA . LYS B 1 119 ? 13.148 30.484 4.059 1 98.56 119 LYS B CA 1
ATOM 3756 C C . LYS B 1 119 ? 13.047 30.734 5.559 1 98.56 119 LYS B C 1
ATOM 3758 O O . LYS B 1 119 ? 13.742 31.609 6.098 1 98.56 119 LYS B O 1
ATOM 3763 N N . VAL B 1 120 ? 12.211 30 6.227 1 98.44 120 VAL B N 1
ATOM 3764 C CA . VAL B 1 120 ? 11.992 30.188 7.656 1 98.44 120 VAL B CA 1
ATOM 3765 C C . VAL B 1 120 ? 13.266 29.844 8.43 1 98.44 120 VAL B C 1
ATOM 3767 O O . VAL B 1 120 ? 13.625 30.531 9.383 1 98.44 120 VAL B O 1
ATOM 3770 N N . ILE B 1 121 ? 13.922 28.766 8.039 1 98 121 ILE B N 1
ATOM 3771 C CA . ILE B 1 121 ? 15.164 28.359 8.68 1 98 121 ILE B CA 1
ATOM 3772 C C . ILE B 1 121 ? 16.203 29.469 8.562 1 98 121 ILE B C 1
ATOM 3774 O O . ILE B 1 121 ? 16.844 29.828 9.547 1 98 121 ILE B O 1
ATOM 3778 N N . GLU B 1 122 ? 16.297 30.062 7.426 1 97.75 122 GLU B N 1
ATOM 3779 C CA . GLU B 1 122 ? 17.281 31.125 7.172 1 97.75 122 GLU B CA 1
ATOM 3780 C C . GLU B 1 122 ? 16.875 32.438 7.852 1 97.75 122 GLU B C 1
ATOM 3782 O O . GLU B 1 122 ? 17.703 33.062 8.492 1 97.75 122 GLU B O 1
ATOM 3787 N N . ASP B 1 123 ? 15.625 32.781 7.691 1 97.56 123 ASP B N 1
ATOM 3788 C CA . ASP B 1 123 ? 15.141 34.031 8.266 1 97.56 123 ASP B CA 1
ATOM 3789 C C . ASP B 1 123 ? 15.289 34.031 9.789 1 97.56 123 ASP B C 1
ATOM 3791 O O . ASP B 1 123 ? 15.477 35.094 10.398 1 97.56 123 ASP B O 1
ATOM 3795 N N . ASN B 1 124 ? 15.234 32.906 10.438 1 95.88 124 ASN B N 1
ATOM 3796 C CA . ASN B 1 124 ? 15.273 32.812 11.891 1 95.88 124 ASN B CA 1
ATOM 3797 C C . ASN B 1 124 ? 16.609 32.281 12.383 1 95.88 124 ASN B C 1
ATOM 3799 O O . ASN B 1 124 ? 16.75 31.969 13.57 1 95.88 124 ASN B O 1
ATOM 3803 N N . ASN B 1 125 ? 17.516 32.062 11.523 1 94.81 125 ASN B N 1
ATOM 3804 C CA . ASN B 1 125 ? 18.859 31.562 11.828 1 94.81 125 ASN B CA 1
ATOM 3805 C C . ASN B 1 125 ? 18.812 30.297 12.68 1 94.81 125 ASN B C 1
ATOM 3807 O O . ASN B 1 125 ? 19.453 30.219 13.719 1 94.81 125 ASN B O 1
ATOM 3811 N N . LEU B 1 126 ? 17.953 29.422 12.227 1 94.5 126 LEU B N 1
ATOM 3812 C CA . LEU B 1 126 ? 17.844 28.172 12.969 1 94.5 126 LEU B CA 1
ATOM 3813 C C . LEU B 1 126 ? 19.125 27.344 12.82 1 94.5 126 LEU B C 1
ATOM 3815 O O . LEU B 1 126 ? 19.703 27.281 11.734 1 94.5 126 LEU B O 1
ATOM 3819 N N . PRO B 1 127 ? 19.562 26.75 13.859 1 89.12 127 PRO B N 1
ATOM 3820 C CA . PRO B 1 127 ? 20.859 26.062 13.859 1 89.12 127 PRO B CA 1
ATOM 3821 C C . PRO B 1 127 ? 20.828 24.734 13.094 1 89.12 127 PRO B C 1
ATOM 3823 O O . PRO B 1 127 ? 21.875 24.25 12.656 1 89.12 127 PRO B O 1
ATOM 3826 N N . SER B 1 128 ? 19.75 24.172 13.023 1 89.06 128 SER B N 1
ATOM 3827 C CA . SER B 1 128 ? 19.625 22.875 12.383 1 89.06 128 SER B CA 1
ATOM 3828 C C . SER B 1 128 ? 18.859 22.969 11.07 1 89.06 128 SER B C 1
ATOM 3830 O O . SER B 1 128 ? 17.953 23.781 10.938 1 89.06 128 SER B O 1
ATOM 3832 N N . ARG B 1 129 ? 19.25 22.125 10.102 1 93.62 129 ARG B N 1
ATOM 3833 C CA . ARG B 1 129 ? 18.562 22.016 8.828 1 93.62 129 ARG B CA 1
ATOM 3834 C C . ARG B 1 129 ? 17.75 20.719 8.75 1 93.62 129 ARG B C 1
ATOM 3836 O O . ARG B 1 129 ? 17.297 20.328 7.68 1 93.62 129 ARG B O 1
ATOM 3843 N N . SER B 1 130 ? 17.672 20.047 9.914 1 96.06 130 SER B N 1
ATOM 3844 C CA . SER B 1 130 ? 16.891 18.828 10.031 1 96.06 130 SER B CA 1
ATOM 3845 C C . SER B 1 130 ? 15.406 19.125 10.25 1 96.06 130 SER B C 1
ATOM 3847 O O . SER B 1 130 ? 15.055 20.016 11.016 1 96.06 130 SER B O 1
ATOM 3849 N N . ILE B 1 131 ? 14.617 18.359 9.516 1 98.06 131 ILE B N 1
ATOM 3850 C CA . ILE B 1 131 ? 13.18 18.609 9.484 1 98.06 131 ILE B CA 1
ATOM 3851 C C . ILE B 1 131 ? 12.422 17.344 9.867 1 98.06 131 ILE B C 1
ATOM 3853 O O . ILE B 1 131 ? 12.797 16.25 9.453 1 98.06 131 ILE B O 1
ATOM 3857 N N . ILE B 1 132 ? 11.438 17.516 10.68 1 98.88 132 ILE B N 1
ATOM 3858 C CA . ILE B 1 132 ? 10.375 16.531 10.82 1 98.88 132 ILE B CA 1
ATOM 3859 C C . ILE B 1 132 ? 9.109 17.031 10.148 1 98.88 132 ILE B C 1
ATOM 3861 O O . ILE B 1 132 ? 8.594 18.094 10.492 1 98.88 132 ILE B O 1
ATOM 3865 N N . LEU B 1 133 ? 8.656 16.297 9.133 1 98.94 133 LEU B N 1
ATOM 3866 C CA . LEU B 1 133 ? 7.449 16.672 8.406 1 98.94 133 LEU B CA 1
ATOM 3867 C C . LEU B 1 133 ? 6.219 15.992 9 1 98.94 133 LEU B C 1
ATOM 3869 O O . LEU B 1 133 ? 6.199 14.773 9.188 1 98.94 133 LEU B O 1
ATOM 3873 N N . ILE B 1 134 ? 5.234 16.734 9.391 1 98.94 134 ILE B N 1
ATOM 3874 C CA . ILE B 1 134 ? 3.92 16.25 9.797 1 98.94 134 ILE B CA 1
ATOM 3875 C C . ILE B 1 134 ? 2.873 16.688 8.773 1 98.94 134 ILE B C 1
ATOM 3877 O O . ILE B 1 134 ? 2.729 17.875 8.484 1 98.94 134 ILE B O 1
ATOM 3881 N N . THR B 1 135 ? 2.219 15.758 8.18 1 98.88 135 THR B N 1
ATOM 3882 C CA . THR B 1 135 ? 1.091 16.094 7.312 1 98.88 135 THR B CA 1
ATOM 3883 C C . THR B 1 135 ? -0.199 15.477 7.848 1 98.88 135 THR B C 1
ATOM 3885 O O . THR B 1 135 ? -0.178 14.398 8.445 1 98.88 135 THR B O 1
ATOM 3888 N N . TRP B 1 136 ? -1.256 16.188 7.672 1 98.75 136 TRP B N 1
ATOM 3889 C CA . TRP B 1 136 ? -2.576 15.742 8.117 1 98.75 136 TRP B CA 1
ATOM 3890 C C . TRP B 1 136 ? -3.498 15.5 6.926 1 98.75 136 TRP B C 1
ATOM 3892 O O . TRP B 1 136 ? -3.52 16.281 5.98 1 98.75 136 TRP B O 1
ATOM 3902 N N . SER B 1 137 ? -4.262 14.344 6.922 1 96.38 137 SER B N 1
ATOM 3903 C CA . SER B 1 137 ? -5.301 14.062 5.941 1 96.38 137 SER B CA 1
ATOM 3904 C C . SER B 1 137 ? -4.738 14.062 4.523 1 96.38 137 SER B C 1
ATOM 3906 O O . SER B 1 137 ? -3.76 13.375 4.234 1 96.38 137 SER B O 1
ATOM 3908 N N . MET B 1 138 ? -5.207 14.859 3.629 1 94.19 138 MET B N 1
ATOM 3909 C CA . MET B 1 138 ? -4.816 14.953 2.225 1 94.19 138 MET B CA 1
ATOM 3910 C C . MET B 1 138 ? -3.352 15.352 2.092 1 94.19 138 MET B C 1
ATOM 3912 O O . MET B 1 138 ? -2.719 15.086 1.068 1 94.19 138 MET B O 1
ATOM 3916 N N . GLY B 1 139 ? -2.768 15.93 3.154 1 97.25 139 GLY B N 1
ATOM 3917 C CA . GLY B 1 139 ? -1.396 16.406 3.115 1 97.25 139 GLY B CA 1
ATOM 3918 C C . GLY B 1 139 ? -0.384 15.305 2.879 1 97.25 139 GLY B C 1
ATOM 3919 O O . GLY B 1 139 ? 0.746 15.57 2.461 1 97.25 139 GLY B O 1
ATOM 3920 N N . GLY B 1 140 ? -0.781 14.062 3.127 1 97.62 140 GLY B N 1
ATOM 3921 C CA . GLY B 1 140 ? 0.104 12.93 2.91 1 97.62 140 GLY B CA 1
ATOM 3922 C C . GLY B 1 140 ? 0.514 12.766 1.459 1 97.62 140 GLY B C 1
ATOM 3923 O O . GLY B 1 140 ? 1.505 12.094 1.162 1 97.62 140 GLY B O 1
ATOM 3924 N N . ARG B 1 141 ? -0.139 13.422 0.557 1 96.81 141 ARG B N 1
ATOM 3925 C CA . ARG B 1 141 ? 0.076 13.258 -0.876 1 96.81 141 ARG B CA 1
ATOM 3926 C C . ARG B 1 141 ? 1.325 14 -1.334 1 96.81 141 ARG B C 1
ATOM 3928 O O . ARG B 1 141 ? 1.868 13.711 -2.404 1 96.81 141 ARG B O 1
ATOM 3935 N N . MET B 1 142 ? 1.8 14.898 -0.542 1 97.88 142 MET B N 1
ATOM 3936 C CA . MET B 1 142 ? 2.895 15.742 -1.018 1 97.88 142 MET B CA 1
ATOM 3937 C C . MET B 1 142 ? 4.207 15.352 -0.348 1 97.88 142 MET B C 1
ATOM 3939 O O . MET B 1 142 ? 5.211 16.062 -0.486 1 97.88 142 MET B O 1
ATOM 3943 N N . VAL B 1 143 ? 4.266 14.227 0.369 1 98.69 143 VAL B N 1
ATOM 3944 C CA . VAL B 1 143 ? 5.426 13.875 1.183 1 98.69 143 VAL B CA 1
ATOM 3945 C C . VAL B 1 143 ? 6.652 13.695 0.288 1 98.69 143 VAL B C 1
ATOM 3947 O O . VAL B 1 143 ? 7.711 14.273 0.556 1 98.69 143 VAL B O 1
ATOM 3950 N N . VAL B 1 144 ? 6.527 12.961 -0.803 1 98.38 144 VAL B N 1
ATOM 3951 C CA . VAL B 1 144 ? 7.68 12.648 -1.646 1 98.38 144 VAL B CA 1
ATOM 3952 C C . VAL B 1 144 ? 8.117 13.898 -2.404 1 98.38 144 VAL B C 1
ATOM 3954 O O . VAL B 1 144 ? 9.289 14.273 -2.379 1 98.38 144 VAL B O 1
ATOM 3957 N N . PRO B 1 145 ? 7.184 14.625 -2.992 1 98.5 145 PRO B N 1
ATOM 3958 C CA . PRO B 1 145 ? 7.59 15.883 -3.629 1 98.5 145 PRO B CA 1
ATOM 3959 C C . PRO B 1 145 ? 8.266 16.844 -2.654 1 98.5 145 PRO B C 1
ATOM 3961 O O . PRO B 1 145 ? 9.242 17.516 -3.016 1 98.5 145 PRO B O 1
ATOM 3964 N N . PHE B 1 146 ? 7.762 16.938 -1.448 1 98.88 146 PHE B N 1
ATOM 3965 C CA . PHE B 1 146 ? 8.391 17.766 -0.432 1 98.88 146 PHE B CA 1
ATOM 3966 C C . PHE B 1 146 ? 9.82 17.297 -0.159 1 98.88 146 PHE B C 1
ATOM 3968 O O . PHE B 1 146 ? 10.75 18.109 -0.135 1 98.88 146 PHE B O 1
ATOM 3975 N N . SER B 1 147 ? 9.977 16.016 0.04 1 98.75 147 SER B N 1
ATOM 3976 C CA . SER B 1 147 ? 11.273 15.445 0.391 1 98.75 147 SER B CA 1
ATOM 3977 C C . SER B 1 147 ? 12.297 15.68 -0.711 1 98.75 147 SER B C 1
ATOM 3979 O O . SER B 1 147 ? 13.445 16.031 -0.433 1 98.75 147 SER B O 1
ATOM 3981 N N . ILE B 1 148 ? 11.898 15.477 -1.924 1 98.5 148 ILE B N 1
ATOM 3982 C CA . ILE B 1 148 ? 12.781 15.695 -3.062 1 98.5 148 ILE B CA 1
ATOM 3983 C C . ILE B 1 148 ? 13.219 17.156 -3.104 1 98.5 148 ILE B C 1
ATOM 3985 O O . ILE B 1 148 ? 14.414 17.453 -3.199 1 98.5 148 ILE B O 1
ATOM 3989 N N . SER B 1 149 ? 12.25 18.031 -2.98 1 98.75 149 SER B N 1
ATOM 3990 C CA . SER B 1 149 ? 12.547 19.453 -3.021 1 98.75 149 SER B CA 1
ATOM 3991 C C . SER B 1 149 ? 13.43 19.875 -1.85 1 98.75 149 SER B C 1
ATOM 3993 O O . SER B 1 149 ? 14.352 20.672 -2.016 1 98.75 149 SER B O 1
ATOM 3995 N N . ALA B 1 150 ? 13.094 19.375 -0.671 1 98.81 150 ALA B N 1
ATOM 3996 C CA . ALA B 1 150 ? 13.883 19.688 0.515 1 98.81 150 ALA B CA 1
ATOM 3997 C C . ALA B 1 150 ? 15.344 19.281 0.318 1 98.81 150 ALA B C 1
ATOM 3999 O O . ALA B 1 150 ? 16.25 20.047 0.622 1 98.81 150 ALA B O 1
ATOM 4000 N N . LYS B 1 151 ? 15.539 18.109 -0.189 1 98.19 151 LYS B N 1
ATOM 4001 C CA . LYS B 1 151 ? 16.891 17.609 -0.452 1 98.19 151 LYS B CA 1
ATOM 4002 C C . LYS B 1 151 ? 17.625 18.531 -1.418 1 98.19 151 LYS B C 1
ATOM 4004 O O . LYS B 1 151 ? 18.797 18.844 -1.202 1 98.19 151 LYS B O 1
ATOM 4009 N N . GLU B 1 152 ? 16.969 18.922 -2.422 1 98.25 152 GLU B N 1
ATOM 4010 C CA . GLU B 1 152 ? 17.562 19.812 -3.416 1 98.25 152 GLU B CA 1
ATOM 4011 C C . GLU B 1 152 ? 17.953 21.141 -2.797 1 98.25 152 GLU B C 1
ATOM 4013 O O . GLU B 1 152 ? 18.875 21.812 -3.268 1 98.25 152 GLU B O 1
ATOM 4018 N N . LEU B 1 153 ? 17.297 21.5 -1.754 1 98.44 153 LEU B N 1
ATOM 4019 C CA . LEU B 1 153 ? 17.516 22.781 -1.097 1 98.44 153 LEU B CA 1
ATOM 4020 C C . LEU B 1 153 ? 18.5 22.625 0.062 1 98.44 153 LEU B C 1
ATOM 4022 O O . LEU B 1 153 ? 18.719 23.578 0.819 1 98.44 153 LEU B O 1
ATOM 4026 N N . GLY B 1 154 ? 19.031 21.453 0.231 1 97.75 154 GLY B N 1
ATOM 4027 C CA . GLY B 1 154 ? 20.016 21.219 1.27 1 97.75 154 GLY B CA 1
ATOM 4028 C C . GLY B 1 154 ? 19.406 20.953 2.629 1 97.75 154 GLY B C 1
ATOM 4029 O O . GLY B 1 154 ? 20.062 21.094 3.658 1 97.75 154 GLY B O 1
ATOM 4030 N N . LEU B 1 155 ? 18.125 20.656 2.676 1 98.38 155 LEU B N 1
ATOM 4031 C CA . LEU B 1 155 ? 17.438 20.297 3.914 1 98.38 155 LEU B CA 1
ATOM 4032 C C . LEU B 1 155 ? 17.375 18.781 4.086 1 98.38 155 LEU B C 1
ATOM 4034 O O . LEU B 1 155 ? 17.422 18.047 3.104 1 98.38 155 LEU B O 1
ATOM 4038 N N . GLU B 1 156 ? 17.297 18.375 5.301 1 97.19 156 GLU B N 1
ATOM 4039 C CA . GLU B 1 156 ? 17.203 16.953 5.621 1 97.19 156 GLU B CA 1
ATOM 4040 C C . GLU B 1 156 ? 15.875 16.625 6.309 1 97.19 156 GLU B C 1
ATOM 4042 O O . GLU B 1 156 ? 15.648 17.031 7.449 1 97.19 156 GLU B O 1
ATOM 4047 N N . VAL B 1 157 ? 15.086 15.922 5.613 1 98.5 157 VAL B N 1
ATOM 4048 C CA . VAL B 1 157 ? 13.867 15.445 6.25 1 98.5 157 VAL B CA 1
ATOM 4049 C C . VAL B 1 157 ? 14.133 14.117 6.957 1 98.5 157 VAL B C 1
ATOM 4051 O O . VAL B 1 157 ? 14.078 13.055 6.336 1 98.5 157 VAL B O 1
ATOM 4054 N N . CYS B 1 158 ? 14.281 14.141 8.227 1 97.31 158 CYS B N 1
ATOM 4055 C CA . CYS B 1 158 ? 14.766 12.961 8.945 1 97.31 158 CYS B CA 1
ATOM 4056 C C . CYS B 1 158 ? 13.609 12.039 9.312 1 97.31 158 CYS B C 1
ATOM 4058 O O . CYS B 1 158 ? 13.82 10.852 9.578 1 97.31 158 CYS B O 1
ATOM 4060 N N . GLN B 1 159 ? 12.445 12.617 9.359 1 98.75 159 GLN B N 1
ATOM 4061 C CA . GLN B 1 159 ? 11.297 11.805 9.734 1 98.75 159 GLN B CA 1
ATOM 4062 C C . GLN B 1 159 ? 10 12.414 9.188 1 98.75 159 GLN B C 1
ATOM 4064 O O . GLN B 1 159 ? 9.875 13.633 9.086 1 98.75 159 GLN B O 1
ATOM 4069 N N . TYR B 1 160 ? 9.164 11.594 8.75 1 98.94 160 TYR B N 1
ATOM 4070 C CA . TYR B 1 160 ? 7.781 11.922 8.422 1 98.94 160 TYR B CA 1
ATOM 4071 C C . TYR B 1 160 ? 6.816 11.312 9.438 1 98.94 160 TYR B C 1
ATOM 4073 O O . TYR B 1 160 ? 6.91 10.117 9.75 1 98.94 160 TYR B O 1
ATOM 4081 N N . ILE B 1 161 ? 5.895 12.102 9.914 1 98.94 161 ILE B N 1
ATOM 4082 C CA . ILE B 1 161 ? 4.848 11.625 10.805 1 98.94 161 ILE B CA 1
ATOM 4083 C C . ILE B 1 161 ? 3.479 11.891 10.18 1 98.94 161 ILE B C 1
ATOM 4085 O O . ILE B 1 161 ? 3.076 13.039 10.016 1 98.94 161 ILE B O 1
ATOM 4089 N N . SER B 1 162 ? 2.746 10.836 9.883 1 98.94 162 SER B N 1
ATOM 4090 C CA . SER B 1 162 ? 1.39 10.93 9.352 1 98.94 162 SER B CA 1
ATOM 4091 C C . SER B 1 162 ? 0.383 11.219 10.461 1 98.94 162 SER B C 1
ATOM 4093 O O . SER B 1 162 ? 0.328 10.5 11.461 1 98.94 162 SER B O 1
ATOM 4095 N N . PHE B 1 163 ? -0.373 12.289 10.297 1 98.88 163 PHE B N 1
ATOM 4096 C CA . PHE B 1 163 ? -1.568 12.539 11.086 1 98.88 163 PHE B CA 1
ATOM 4097 C C . PHE B 1 163 ? -2.826 12.203 10.297 1 98.88 163 PHE B C 1
ATOM 4099 O O . PHE B 1 163 ? -3.342 13.039 9.555 1 98.88 163 PHE B O 1
ATOM 4106 N N . ALA B 1 164 ? -3.346 10.977 10.5 1 98.38 164 ALA B N 1
ATOM 4107 C CA . ALA B 1 164 ? -4.48 10.562 9.688 1 98.38 164 ALA B CA 1
ATOM 4108 C C . ALA B 1 164 ? -4.309 11.008 8.234 1 98.38 164 ALA B C 1
ATOM 4110 O O . ALA B 1 164 ? -5.234 11.57 7.637 1 98.38 164 ALA B O 1
ATOM 4111 N N . ALA B 1 165 ? -3.115 10.844 7.691 1 97.81 165 ALA B N 1
ATOM 4112 C CA . ALA B 1 165 ? -2.812 11.352 6.355 1 97.81 165 ALA B CA 1
ATOM 4113 C C . ALA B 1 165 ? -3.08 10.289 5.289 1 97.81 165 ALA B C 1
ATOM 4115 O O . ALA B 1 165 ? -2.914 9.094 5.543 1 97.81 165 ALA B O 1
ATOM 4116 N N . THR B 1 166 ? -3.465 10.688 4.152 1 94.94 166 THR B N 1
ATOM 4117 C CA . THR B 1 166 ? -3.689 9.82 3.004 1 94.94 166 THR B CA 1
ATOM 4118 C C . THR B 1 166 ? -2.473 9.82 2.082 1 94.94 166 THR B C 1
ATOM 4120 O O . THR B 1 166 ? -2.045 10.875 1.608 1 94.94 166 THR B O 1
ATOM 4123 N N . PRO B 1 167 ? -1.909 8.648 1.898 1 95.06 167 PRO B N 1
ATOM 4124 C CA . PRO B 1 167 ? -0.781 8.617 0.965 1 95.06 167 PRO B CA 1
ATOM 4125 C C . PRO B 1 167 ? -1.182 8.992 -0.459 1 95.06 167 PRO B C 1
ATOM 4127 O O . PRO B 1 167 ? -2.371 9.023 -0.782 1 95.06 167 PRO B O 1
ATOM 4130 N N . GLY B 1 168 ? -0.221 9.352 -1.268 1 93.69 168 GLY B N 1
ATOM 4131 C CA . GLY B 1 168 ? -0.451 9.82 -2.627 1 93.69 168 GLY B CA 1
ATOM 4132 C C . GLY B 1 168 ? -0.873 8.711 -3.572 1 93.69 168 GLY B C 1
ATOM 4133 O O . GLY B 1 168 ? -0.334 8.594 -4.676 1 93.69 168 GLY B O 1
ATOM 4134 N N . ILE B 1 169 ? -1.763 7.824 -3.17 1 90.75 169 ILE B N 1
ATOM 4135 C CA . ILE B 1 169 ? -2.305 6.738 -3.98 1 90.75 169 ILE B CA 1
ATOM 4136 C C . ILE B 1 169 ? -3.697 7.113 -4.48 1 90.75 169 ILE B C 1
ATOM 4138 O O . ILE B 1 169 ? -4.562 7.5 -3.695 1 90.75 169 ILE B O 1
ATOM 4142 N N . SER B 1 170 ? -3.887 6.988 -5.766 1 82.69 170 SER B N 1
ATOM 4143 C CA . SER B 1 170 ? -5.129 7.426 -6.391 1 82.69 170 SER B CA 1
ATOM 4144 C C . SER B 1 170 ? -6.289 6.508 -6.016 1 82.69 170 SER B C 1
ATOM 4146 O O . SER B 1 170 ? -6.105 5.305 -5.84 1 82.69 170 SER B O 1
ATOM 4148 N N . SER B 1 171 ? -7.445 7.125 -5.996 1 67.38 171 SER B N 1
ATOM 4149 C CA . SER B 1 171 ? -8.766 6.5 -5.953 1 67.38 171 SER B CA 1
ATOM 4150 C C . SER B 1 171 ? -8.852 5.461 -4.84 1 67.38 171 SER B C 1
ATOM 4152 O O . SER B 1 171 ? -9.672 4.547 -4.895 1 67.38 171 SER B O 1
ATOM 4154 N N . ILE B 1 172 ? -7.91 5.555 -3.994 1 66.5 172 ILE B N 1
ATOM 4155 C CA . ILE B 1 172 ? -8.047 4.555 -2.941 1 66.5 172 ILE B CA 1
ATOM 4156 C C . ILE B 1 172 ? -9.312 4.824 -2.133 1 66.5 172 ILE B C 1
ATOM 4158 O O . ILE B 1 172 ? -9.922 3.896 -1.598 1 66.5 172 ILE B O 1
ATOM 4162 N N . ARG B 1 173 ? -9.781 6.094 -2.203 1 65.44 173 ARG B N 1
ATOM 4163 C CA . ARG B 1 173 ? -11.055 6.52 -1.625 1 65.44 173 ARG B CA 1
ATOM 4164 C C . ARG B 1 173 ? -11.852 7.359 -2.617 1 65.44 173 ARG B C 1
ATOM 4166 O O . ARG B 1 173 ? -11.414 8.438 -3.016 1 65.44 173 ARG B O 1
ATOM 4173 N N . PRO B 1 174 ? -12.992 6.719 -3.061 1 63.97 174 PRO B N 1
ATOM 4174 C CA . PRO B 1 174 ? -13.781 7.504 -4.008 1 63.97 174 PRO B CA 1
ATOM 4175 C C . PRO B 1 174 ? -14.32 8.797 -3.4 1 63.97 174 PRO B C 1
ATOM 4177 O O . PRO B 1 174 ? -14.539 8.867 -2.189 1 63.97 174 PRO B O 1
ATOM 4180 N N . LEU B 1 175 ? -14.32 9.828 -4.215 1 65.62 175 LEU B N 1
ATOM 4181 C CA . LEU B 1 175 ? -14.898 11.078 -3.742 1 65.62 175 LEU B CA 1
ATOM 4182 C C . LEU B 1 175 ? -16.406 10.961 -3.592 1 65.62 175 LEU B C 1
ATOM 4184 O O . LEU B 1 175 ? -17.062 10.297 -4.398 1 65.62 175 LEU B O 1
ATOM 4188 N N . PRO B 1 176 ? -16.75 11.609 -2.578 1 66.94 176 PRO B N 1
ATOM 4189 C CA . PRO B 1 176 ? -18.219 11.688 -2.434 1 66.94 176 PRO B CA 1
ATOM 4190 C C . PRO B 1 176 ? -18.875 12.5 -3.543 1 66.94 176 PRO B C 1
ATOM 4192 O O . PRO B 1 176 ? -18.234 13.367 -4.141 1 66.94 176 PRO B O 1
ATOM 4195 N N . PRO B 1 177 ? -20.031 12.211 -3.76 1 76.5 177 PRO B N 1
ATOM 4196 C CA . PRO B 1 177 ? -20.781 13.031 -4.719 1 76.5 177 PRO B CA 1
ATOM 4197 C C . PRO B 1 177 ? -20.938 14.477 -4.262 1 76.5 177 PRO B C 1
ATOM 4199 O O . PRO B 1 177 ? -20.703 14.789 -3.09 1 76.5 177 PRO B O 1
ATOM 4202 N N . GLY B 1 178 ? -21.141 15.438 -5.16 1 83.06 178 GLY B N 1
ATOM 4203 C CA . GLY B 1 178 ? -21.484 16.812 -4.824 1 83.06 178 GLY B CA 1
ATOM 4204 C C . GLY B 1 178 ? -20.297 17.75 -4.906 1 83.06 178 GLY B C 1
ATOM 4205 O O . GLY B 1 178 ? -20.156 18.672 -4.09 1 83.06 178 GLY B O 1
ATOM 4206 N N . ILE B 1 179 ? -19.484 17.484 -5.777 1 86.88 179 ILE B N 1
ATOM 4207 C CA . ILE B 1 179 ? -18.344 18.344 -6.008 1 86.88 179 ILE B CA 1
ATOM 4208 C C . ILE B 1 179 ? -18.797 19.625 -6.703 1 86.88 179 ILE B C 1
ATOM 4210 O O . ILE B 1 179 ? -19.562 19.578 -7.668 1 86.88 179 ILE B O 1
ATOM 4214 N N . VAL B 1 180 ? -18.359 20.688 -6.172 1 90.81 180 VAL B N 1
ATOM 4215 C CA . VAL B 1 180 ? -18.703 21.984 -6.77 1 90.81 180 VAL B CA 1
ATOM 4216 C C . VAL B 1 180 ? -17.422 22.734 -7.141 1 90.81 180 VAL B C 1
ATOM 4218 O O . VAL B 1 180 ? -16.406 22.625 -6.441 1 90.81 180 VAL B O 1
ATOM 4221 N N . CYS B 1 181 ? -17.531 23.453 -8.258 1 94.81 181 CYS B N 1
ATOM 4222 C CA . CYS B 1 181 ? -16.469 24.328 -8.734 1 94.81 181 CYS B CA 1
ATOM 4223 C C . CYS B 1 181 ? -16.781 25.781 -8.469 1 94.81 181 CYS B C 1
ATOM 4225 O O . CYS B 1 181 ? -17.828 26.281 -8.898 1 94.81 181 CYS B O 1
ATOM 4227 N N . SER B 1 182 ? -15.922 26.469 -7.711 1 95.31 182 SER B N 1
ATOM 4228 C CA . SER B 1 182 ? -16.141 27.891 -7.457 1 95.31 182 SER B CA 1
ATOM 4229 C C . SER B 1 182 ? -15.852 28.719 -8.695 1 95.31 182 SER B C 1
ATOM 4231 O O . SER B 1 182 ? -15.32 28.219 -9.688 1 95.31 182 SER B O 1
ATOM 4233 N N . ARG B 1 183 ? -16.172 29.938 -8.609 1 94.31 183 ARG B N 1
ATOM 4234 C CA . ARG B 1 183 ? -15.906 30.844 -9.727 1 94.31 183 ARG B CA 1
ATOM 4235 C C . ARG B 1 183 ? -14.414 30.953 -10.008 1 94.31 183 ARG B C 1
ATOM 4237 O O . ARG B 1 183 ? -14.008 31.109 -11.156 1 94.31 183 ARG B O 1
ATOM 4244 N N . ALA B 1 184 ? -13.586 30.844 -8.945 1 95.88 184 ALA B N 1
ATOM 4245 C CA . ALA B 1 184 ? -12.141 30.969 -9.094 1 95.88 184 ALA B CA 1
ATOM 4246 C C . ALA B 1 184 ? -11.516 29.625 -9.453 1 95.88 184 ALA B C 1
ATOM 4248 O O . ALA B 1 184 ? -10.289 29.516 -9.617 1 95.88 184 ALA B O 1
ATOM 4249 N N . GLY B 1 185 ? -12.305 28.516 -9.547 1 97 185 GLY B N 1
ATOM 4250 C CA . GLY B 1 185 ? -11.82 27.234 -10.031 1 97 185 GLY B CA 1
ATOM 4251 C C . GLY B 1 185 ? -11.438 26.266 -8.922 1 97 185 GLY B C 1
ATOM 4252 O O . GLY B 1 185 ? -10.781 25.266 -9.156 1 97 185 GLY B O 1
ATOM 4253 N N . TYR B 1 186 ? -11.828 26.594 -7.711 1 96.62 186 TYR B N 1
ATOM 4254 C CA . TYR B 1 186 ? -11.523 25.734 -6.574 1 96.62 186 TYR B CA 1
ATOM 4255 C C . TYR B 1 186 ? -12.672 24.766 -6.297 1 96.62 186 TYR B C 1
ATOM 4257 O O . TYR B 1 186 ? -13.82 25.047 -6.656 1 96.62 186 TYR B O 1
ATOM 4265 N N . PHE B 1 187 ? -12.258 23.719 -5.691 1 92.25 187 PHE B N 1
ATOM 4266 C CA . PHE B 1 187 ? -13.242 22.656 -5.438 1 92.25 187 PHE B CA 1
ATOM 4267 C C . PHE B 1 187 ? -13.727 22.719 -3.994 1 92.25 187 PHE B C 1
ATOM 4269 O O . PHE B 1 187 ? -12.984 23.109 -3.094 1 92.25 187 PHE B O 1
ATOM 4276 N N . LEU B 1 188 ? -14.992 22.359 -3.852 1 86.38 188 LEU B N 1
ATOM 4277 C CA . LEU B 1 188 ? -15.555 22.172 -2.516 1 86.38 188 LEU B CA 1
ATOM 4278 C C . LEU B 1 188 ? -16.609 21.062 -2.514 1 86.38 188 LEU B C 1
ATOM 4280 O O . LEU B 1 188 ? -17.172 20.75 -3.559 1 86.38 188 LEU B O 1
ATOM 4284 N N . VAL B 1 189 ? -16.656 20.391 -1.404 1 83.56 189 VAL B N 1
ATOM 4285 C CA . VAL B 1 189 ? -17.781 19.5 -1.114 1 83.56 189 VAL B CA 1
ATOM 4286 C C . VAL B 1 189 ? -18.531 20 0.118 1 83.56 189 VAL B C 1
ATOM 4288 O O . VAL B 1 189 ? -18.141 19.719 1.251 1 83.56 189 VAL B O 1
ATOM 4291 N N . PRO B 1 190 ? -19.672 20.562 -0.077 1 79.75 190 PRO B N 1
ATOM 4292 C CA . PRO B 1 190 ? -20.344 21.234 1.037 1 79.75 190 PRO B CA 1
ATOM 4293 C C . PRO B 1 190 ? -20.688 20.266 2.178 1 79.75 190 PRO B C 1
ATOM 4295 O O . PRO B 1 190 ? -20.5 20.609 3.348 1 79.75 190 PRO B O 1
ATOM 4298 N N . SER B 1 191 ? -21.094 19.094 1.832 1 80.38 191 SER B N 1
ATOM 4299 C CA . SER B 1 191 ? -21.5 18.125 2.855 1 80.38 191 SER B CA 1
ATOM 4300 C C . SER B 1 191 ? -20.328 17.734 3.738 1 80.38 191 SER B C 1
ATOM 4302 O O . SER B 1 191 ? -20.516 17.297 4.875 1 80.38 191 SER B O 1
ATOM 4304 N N . ARG B 1 192 ? -19.188 17.906 3.301 1 84.31 192 ARG B N 1
ATOM 4305 C CA . ARG B 1 192 ? -18 17.531 4.062 1 84.31 192 ARG B CA 1
ATOM 4306 C C . ARG B 1 192 ? -17.703 18.547 5.148 1 84.31 192 ARG B C 1
ATOM 4308 O O . ARG B 1 192 ? -17.125 18.219 6.184 1 84.31 192 ARG B O 1
ATOM 4315 N N . LEU B 1 193 ? -18.141 19.719 4.91 1 85.25 193 LEU B N 1
ATOM 4316 C CA . LEU B 1 193 ? -17.891 20.781 5.875 1 85.25 193 LEU B CA 1
ATOM 4317 C C . LEU B 1 193 ? -18.641 20.531 7.18 1 85.25 193 LEU B C 1
ATOM 4319 O O . LEU B 1 193 ? -18.078 20.688 8.266 1 85.25 193 LEU B O 1
ATOM 4323 N N . ASP B 1 194 ? -19.828 20.078 7.035 1 87.25 194 ASP B N 1
ATOM 4324 C CA . ASP B 1 194 ? -20.625 19.766 8.211 1 87.25 194 ASP B CA 1
ATOM 4325 C C . ASP B 1 194 ? -20.062 18.547 8.945 1 87.25 194 ASP B C 1
ATOM 4327 O O . ASP B 1 194 ? -20.062 18.5 10.18 1 87.25 194 ASP B O 1
ATOM 4331 N N . ALA B 1 195 ? -19.625 17.688 8.188 1 89.81 195 ALA B N 1
ATOM 4332 C CA . ALA B 1 195 ? -19.062 16.484 8.766 1 89.81 195 ALA B CA 1
ATOM 4333 C C . ALA B 1 195 ? -17.781 16.781 9.547 1 89.81 195 ALA B C 1
ATOM 4335 O O . ALA B 1 195 ? -17.562 16.234 10.625 1 89.81 195 ALA B O 1
ATOM 4336 N N . PHE B 1 196 ? -16.984 17.672 9.055 1 94.25 196 PHE B N 1
ATOM 4337 C CA . PHE B 1 196 ? -15.766 18.078 9.742 1 94.25 196 PHE B CA 1
ATOM 4338 C C . PHE B 1 196 ? -16.094 18.766 11.055 1 94.25 196 PHE B C 1
ATOM 4340 O O . PHE B 1 196 ? -15.477 18.484 12.086 1 94.25 196 PHE B O 1
ATOM 4347 N N . TYR B 1 197 ? -17.062 19.594 10.992 1 95.31 197 TYR B N 1
ATOM 4348 C CA . TYR B 1 197 ? -17.359 20.344 12.211 1 95.31 197 TYR B CA 1
ATOM 4349 C C . TYR B 1 197 ? -17.953 19.438 13.281 1 95.31 197 TYR B C 1
ATOM 4351 O O . TYR B 1 197 ? -17.688 19.609 14.477 1 95.31 197 TYR B O 1
ATOM 4359 N N . ARG B 1 198 ? -18.719 18.484 12.852 1 94.75 198 ARG B N 1
ATOM 4360 C CA . ARG B 1 198 ? -19.219 17.5 13.812 1 94.75 198 ARG B CA 1
ATOM 4361 C C . ARG B 1 198 ? -18.062 16.828 14.539 1 94.75 198 ARG B C 1
ATOM 4363 O O . ARG B 1 198 ? -18.172 16.516 15.734 1 94.75 198 ARG B O 1
ATOM 4370 N N . GLN B 1 199 ? -17.016 16.625 13.852 1 97.06 199 GLN B N 1
ATOM 4371 C CA . GLN B 1 199 ? -15.852 16 14.461 1 97.06 199 GLN B CA 1
ATOM 4372 C C . GLN B 1 199 ? -15.156 16.953 15.43 1 97.06 199 GLN B C 1
ATOM 4374 O O . GLN B 1 199 ? -14.656 16.531 16.469 1 97.06 199 GLN B O 1
ATOM 4379 N N . ILE B 1 200 ? -15.133 18.219 15.117 1 97.81 200 ILE B N 1
ATOM 4380 C CA . ILE B 1 200 ? -14.594 19.203 16.047 1 97.81 200 ILE B CA 1
ATOM 4381 C C . ILE B 1 200 ? -15.438 19.234 17.312 1 97.81 200 ILE B C 1
ATOM 4383 O O . ILE B 1 200 ? -14.906 19.281 18.422 1 97.81 200 ILE B O 1
ATOM 4387 N N . GLN B 1 201 ? -16.734 19.109 17.156 1 97.06 201 GLN B N 1
ATOM 4388 C CA . GLN B 1 201 ? -17.641 19.078 18.312 1 97.06 201 GLN B CA 1
ATOM 4389 C C . GLN B 1 201 ? -17.375 17.859 19.188 1 97.06 201 GLN B C 1
ATOM 4391 O O . GLN B 1 201 ? -17.391 17.969 20.422 1 97.06 201 GLN B O 1
ATOM 4396 N N . GLU B 1 202 ? -17.156 16.797 18.531 1 96.75 202 GLU B N 1
ATOM 4397 C CA . GLU B 1 202 ? -16.828 15.602 19.297 1 96.75 202 GLU B CA 1
ATOM 4398 C C . GLU B 1 202 ? -15.531 15.781 20.078 1 96.75 202 GLU B C 1
ATOM 4400 O O . GLU B 1 202 ? -15.422 15.336 21.234 1 96.75 202 GLU B O 1
ATOM 4405 N N . MET B 1 203 ? -14.523 16.422 19.5 1 98.12 203 MET B N 1
ATOM 4406 C CA . MET B 1 203 ? -13.273 16.688 20.203 1 98.12 203 MET B CA 1
ATOM 4407 C C . MET B 1 203 ? -13.508 17.609 21.406 1 98.12 203 MET B C 1
ATOM 4409 O O . MET B 1 203 ? -12.844 17.469 22.438 1 98.12 203 MET B O 1
ATOM 4413 N N . GLU B 1 204 ? -14.469 18.562 21.203 1 97.75 204 GLU B N 1
ATOM 4414 C CA . GLU B 1 204 ? -14.836 19.406 22.328 1 97.75 204 GLU B CA 1
ATOM 4415 C C . GLU B 1 204 ? -15.336 18.578 23.516 1 97.75 204 GLU B C 1
ATOM 4417 O O . GLU B 1 204 ? -14.938 18.812 24.656 1 97.75 204 GLU B O 1
ATOM 4422 N N . GLY B 1 205 ? -16.094 17.609 23.203 1 96.56 205 GLY B N 1
ATOM 4423 C CA . GLY B 1 205 ? -16.594 16.703 24.234 1 96.56 205 GLY B CA 1
ATOM 4424 C C . GLY B 1 205 ? -15.477 15.93 24.922 1 96.56 205 GLY B C 1
ATOM 4425 O O . GLY B 1 205 ? -15.469 15.797 26.141 1 96.56 205 GLY B O 1
ATOM 4426 N N . LEU B 1 206 ? -14.484 15.484 24.156 1 95.75 206 LEU B N 1
ATOM 4427 C CA . LEU B 1 206 ? -13.367 14.68 24.672 1 95.75 206 LEU B CA 1
ATOM 4428 C C . LEU B 1 206 ? -12.406 15.547 25.469 1 95.75 206 LEU B C 1
ATOM 4430 O O . LEU B 1 206 ? -11.555 15.031 26.203 1 95.75 206 LEU B O 1
ATOM 4434 N N . ASN B 1 207 ? -12.531 16.859 25.312 1 97.56 207 ASN B N 1
ATOM 4435 C CA . ASN B 1 207 ? -11.617 17.781 25.969 1 97.56 207 ASN B CA 1
ATOM 4436 C C . ASN B 1 207 ? -12.336 18.641 27 1 97.56 207 ASN B C 1
ATOM 4438 O O . ASN B 1 207 ? -12.008 19.828 27.156 1 97.56 207 ASN B O 1
ATOM 4442 N N . GLY B 1 208 ? -13.375 18.156 27.672 1 95.12 208 GLY B N 1
ATOM 4443 C CA . GLY B 1 208 ? -14.008 18.828 28.797 1 95.12 208 GLY B CA 1
ATOM 4444 C C . GLY B 1 208 ? -15.266 19.578 28.422 1 95.12 208 GLY B C 1
ATOM 4445 O O . GLY B 1 208 ? -15.883 20.234 29.25 1 95.12 208 GLY B O 1
ATOM 4446 N N . GLY B 1 209 ? -15.617 19.625 27.125 1 94.69 209 GLY B N 1
ATOM 4447 C CA . GLY B 1 209 ? -16.922 20.125 26.719 1 94.69 209 GLY B CA 1
ATOM 4448 C C . GLY B 1 209 ? -16.891 21.594 26.344 1 94.69 209 GLY B C 1
ATOM 4449 O O . GLY B 1 209 ? -17.891 22.125 25.844 1 94.69 209 GLY B O 1
ATOM 4450 N N . ARG B 1 210 ? -15.828 22.234 26.562 1 94.31 210 ARG B N 1
ATOM 4451 C CA . ARG B 1 210 ? -15.75 23.641 26.188 1 94.31 210 ARG B CA 1
ATOM 4452 C C . ARG B 1 210 ? -15.547 23.781 24.688 1 94.31 210 ARG B C 1
ATOM 4454 O O . ARG B 1 210 ? -14.859 22.969 24.062 1 94.31 210 ARG B O 1
ATOM 4461 N N . GLY B 1 211 ? -16.094 24.922 24.172 1 96.5 211 GLY B N 1
ATOM 4462 C CA . GLY B 1 211 ? -15.891 25.219 22.766 1 96.5 211 GLY B CA 1
ATOM 4463 C C . GLY B 1 211 ? -14.438 25.516 22.422 1 96.5 211 GLY B C 1
ATOM 4464 O O . GLY B 1 211 ? -13.75 26.234 23.156 1 96.5 211 GLY B O 1
ATOM 4465 N N . ILE B 1 212 ? -13.977 24.953 21.312 1 98.06 212 ILE B N 1
ATOM 4466 C CA . ILE B 1 212 ? -12.594 25.141 20.891 1 98.06 212 ILE B CA 1
ATOM 4467 C C . ILE B 1 212 ? -12.539 26.156 19.75 1 98.06 212 ILE B C 1
ATOM 4469 O O . ILE B 1 212 ? -11.805 27.141 19.812 1 98.06 212 ILE B O 1
ATOM 4473 N N . ILE B 1 213 ? -13.328 25.906 18.703 1 98 213 ILE B N 1
ATOM 4474 C CA . ILE B 1 213 ? -13.484 26.797 17.562 1 98 213 ILE B CA 1
ATOM 4475 C C . ILE B 1 213 ? -14.969 27.047 17.297 1 98 213 ILE B C 1
ATOM 4477 O O . ILE B 1 213 ? -15.711 26.125 16.953 1 98 213 ILE B O 1
ATOM 4481 N N . PRO B 1 214 ? -15.461 28.266 17.438 1 96.88 214 PRO B N 1
ATOM 4482 C CA . PRO B 1 214 ? -16.875 28.531 17.125 1 96.88 214 PRO B CA 1
ATOM 4483 C C . PRO B 1 214 ? -17.219 28.219 15.672 1 96.88 214 PRO B C 1
ATOM 4485 O O . PRO B 1 214 ? -16.422 28.453 14.773 1 96.88 214 PRO B O 1
ATOM 4488 N N . PRO B 1 215 ? -18.406 27.688 15.438 1 95.12 215 PRO B N 1
ATOM 4489 C CA . PRO B 1 215 ? -18.781 27.234 14.102 1 95.12 215 PRO B CA 1
ATOM 4490 C C . PRO B 1 215 ? -18.609 28.312 13.039 1 95.12 215 PRO B C 1
ATOM 4492 O O . PRO B 1 215 ? -18.125 28.031 11.938 1 95.12 215 PRO B O 1
ATOM 4495 N N . GLY B 1 216 ? -19.047 29.484 13.391 1 94.12 216 GLY B N 1
ATOM 4496 C CA . GLY B 1 216 ? -18.906 30.562 12.43 1 94.12 216 GLY B CA 1
ATOM 4497 C C . GLY B 1 216 ? -17.453 30.891 12.102 1 94.12 216 GLY B C 1
ATOM 4498 O O . GLY B 1 216 ? -17.125 31.156 10.945 1 94.12 216 GLY B O 1
ATOM 4499 N N . VAL B 1 217 ? -16.609 30.906 13.109 1 95.5 217 VAL B N 1
ATOM 4500 C CA . VAL B 1 217 ? -15.18 31.172 12.945 1 95.5 217 VAL B CA 1
ATOM 4501 C C . VAL B 1 217 ? -14.539 30.047 12.133 1 95.5 217 VAL B C 1
ATOM 4503 O O . VAL B 1 217 ? -13.727 30.297 11.234 1 95.5 217 VAL B O 1
ATOM 4506 N N . TYR B 1 218 ? -14.945 28.812 12.398 1 96.25 218 TYR B N 1
ATOM 4507 C CA . TYR B 1 218 ? -14.422 27.656 11.68 1 96.25 218 TYR B CA 1
ATOM 4508 C C . TYR B 1 218 ? -14.664 27.797 10.18 1 96.25 218 TYR B C 1
ATOM 4510 O O . TYR B 1 218 ? -13.742 27.625 9.383 1 96.25 218 TYR B O 1
ATOM 4518 N N . ARG B 1 219 ? -15.789 28.156 9.773 1 93.75 219 ARG B N 1
ATOM 4519 C CA . ARG B 1 219 ? -16.188 28.25 8.375 1 93.75 219 ARG B CA 1
ATOM 4520 C C . ARG B 1 219 ? -15.484 29.406 7.684 1 93.75 219 ARG B C 1
ATOM 4522 O O . ARG B 1 219 ? -15.109 29.312 6.512 1 93.75 219 ARG B O 1
ATOM 4529 N N . ARG B 1 220 ? -15.219 30.406 8.445 1 93.69 220 ARG B N 1
ATOM 4530 C CA . ARG B 1 220 ? -14.711 31.641 7.84 1 93.69 220 ARG B CA 1
ATOM 4531 C C . ARG B 1 220 ? -13.188 31.656 7.82 1 93.69 220 ARG B C 1
ATOM 4533 O O . ARG B 1 220 ? -12.578 32.219 6.918 1 93.69 220 ARG B O 1
ATOM 4540 N N . GLU B 1 221 ? -12.602 30.969 8.828 1 96.19 221 GLU B N 1
ATOM 4541 C CA . GLU B 1 221 ? -11.195 31.297 9.055 1 96.19 221 GLU B CA 1
ATOM 4542 C C . GLU B 1 221 ? -10.328 30.047 9.039 1 96.19 221 GLU B C 1
ATOM 4544 O O . GLU B 1 221 ? -9.094 30.141 9 1 96.19 221 GLU B O 1
ATOM 4549 N N . TYR B 1 222 ? -10.914 28.859 9.039 1 96.62 222 TYR B N 1
ATOM 4550 C CA . TYR B 1 222 ? -10.102 27.641 9.133 1 96.62 222 TYR B CA 1
ATOM 4551 C C . TYR B 1 222 ? -10.195 26.812 7.863 1 96.62 222 TYR B C 1
ATOM 4553 O O . TYR B 1 222 ? -9.328 25.984 7.582 1 96.62 222 TYR B O 1
ATOM 4561 N N . ILE B 1 223 ? -11.32 26.953 7.133 1 95.19 223 ILE B N 1
ATOM 4562 C CA . ILE B 1 223 ? -11.547 26.078 5.988 1 95.19 223 ILE B CA 1
ATOM 4563 C C . ILE B 1 223 ? -11.805 26.922 4.738 1 95.19 223 ILE B C 1
ATOM 4565 O O . ILE B 1 223 ? -12.148 28.094 4.836 1 95.19 223 ILE B O 1
ATOM 4569 N N . GLY B 1 224 ? -11.586 26.359 3.635 1 94.31 224 GLY B N 1
ATOM 4570 C CA . GLY B 1 224 ? -11.828 26.953 2.334 1 94.31 224 GLY B CA 1
ATOM 4571 C C . GLY B 1 224 ? -11.844 25.938 1.202 1 94.31 224 GLY B C 1
ATOM 4572 O O . GLY B 1 224 ? -11.891 24.734 1.443 1 94.31 224 GLY B O 1
ATOM 4573 N N . ARG B 1 225 ? -11.938 26.484 0.04 1 95.69 225 ARG B N 1
ATOM 4574 C CA . ARG B 1 225 ? -11.953 25.656 -1.163 1 95.69 225 ARG B CA 1
ATOM 4575 C C . ARG B 1 225 ? -10.539 25.312 -1.613 1 95.69 225 ARG B C 1
ATOM 4577 O O . ARG B 1 225 ? -9.617 26.125 -1.459 1 95.69 225 ARG B O 1
ATOM 4584 N N . THR B 1 226 ? -10.367 24.125 -2.154 1 95.81 226 THR B N 1
ATOM 4585 C CA . THR B 1 226 ? -9.062 23.516 -2.406 1 95.81 226 THR B CA 1
ATOM 4586 C C . THR B 1 226 ? -8.844 23.312 -3.902 1 95.81 226 THR B C 1
ATOM 4588 O O . THR B 1 226 ? -9.781 22.938 -4.625 1 95.81 226 THR B O 1
ATOM 4591 N N . PRO B 1 227 ? -7.648 23.625 -4.359 1 96.31 227 PRO B N 1
ATOM 4592 C CA . PRO B 1 227 ? -7.391 23.203 -5.738 1 96.31 227 PRO B CA 1
ATOM 4593 C C . PRO B 1 227 ? -7.68 21.734 -5.977 1 96.31 227 PRO B C 1
ATOM 4595 O O . PRO B 1 227 ? -7.207 20.875 -5.223 1 96.31 227 PRO B O 1
ATOM 4598 N N . ILE B 1 228 ? -8.336 21.438 -7.066 1 93.62 228 ILE B N 1
ATOM 4599 C CA . ILE B 1 228 ? -8.875 20.094 -7.285 1 93.62 228 ILE B CA 1
ATOM 4600 C C . ILE B 1 228 ? -7.734 19.109 -7.539 1 93.62 228 ILE B C 1
ATOM 4602 O O . ILE B 1 228 ? -7.852 17.922 -7.234 1 93.62 228 ILE B O 1
ATOM 4606 N N . ASN B 1 229 ? -6.59 19.562 -7.992 1 93.69 229 ASN B N 1
ATOM 4607 C CA . ASN B 1 229 ? -5.445 18.719 -8.289 1 93.69 229 ASN B CA 1
ATOM 4608 C C . ASN B 1 229 ? -4.895 18.047 -7.035 1 93.69 229 ASN B C 1
ATOM 4610 O O . ASN B 1 229 ? -4.195 17.031 -7.117 1 93.69 229 ASN B O 1
ATOM 4614 N N . LEU B 1 230 ? -5.227 18.562 -5.887 1 93.81 230 LEU B N 1
ATOM 4615 C CA . LEU B 1 230 ? -4.633 18.078 -4.648 1 93.81 230 LEU B CA 1
ATOM 4616 C C . LEU B 1 230 ? -5.406 16.875 -4.113 1 93.81 230 LEU B C 1
ATOM 4618 O O . LEU B 1 230 ? -4.922 16.156 -3.234 1 93.81 230 LEU B O 1
ATOM 4622 N N . ILE B 1 231 ? -6.574 16.656 -4.633 1 87.31 231 ILE B N 1
ATOM 4623 C CA . ILE B 1 231 ? -7.5 15.711 -4.02 1 87.31 231 ILE B CA 1
ATOM 4624 C C . ILE B 1 231 ? -7.188 14.297 -4.5 1 87.31 231 ILE B C 1
ATOM 4626 O O . ILE B 1 231 ? -7.496 13.32 -3.814 1 87.31 231 ILE B O 1
ATOM 4630 N N . GLY B 1 232 ? -6.574 14.141 -5.652 1 81.75 232 GLY B N 1
ATOM 4631 C CA . GLY B 1 232 ? -6.168 12.82 -6.094 1 81.75 232 GLY B CA 1
ATOM 4632 C C . GLY B 1 232 ? -7.242 12.094 -6.883 1 81.75 232 GLY B C 1
ATOM 4633 O O . GLY B 1 232 ? -7.297 10.867 -6.883 1 81.75 232 GLY B O 1
ATOM 4634 N N . MET B 1 233 ? -8.094 12.789 -7.562 1 80.69 233 MET B N 1
ATOM 4635 C CA . MET B 1 233 ? -9.18 12.18 -8.328 1 80.69 233 MET B CA 1
ATOM 4636 C C . MET B 1 233 ? -8.867 12.195 -9.82 1 80.69 233 MET B C 1
ATOM 4638 O O . MET B 1 233 ? -9.734 11.883 -10.641 1 80.69 233 MET B O 1
ATOM 4642 N N . GLY B 1 234 ? -7.711 12.664 -10.125 1 83.38 234 GLY B N 1
ATOM 4643 C CA . GLY B 1 234 ? -7.363 12.734 -11.531 1 83.38 234 GLY B CA 1
ATOM 4644 C C . GLY B 1 234 ? -8.102 13.836 -12.273 1 83.38 234 GLY B C 1
ATOM 4645 O O . GLY B 1 234 ? -8.422 13.688 -13.453 1 83.38 234 GLY B O 1
ATOM 4646 N N . LEU B 1 235 ? -8.469 14.828 -11.539 1 89.31 235 LEU B N 1
ATOM 4647 C CA . LEU B 1 235 ? -9.18 15.945 -12.141 1 89.31 235 LEU B CA 1
ATOM 4648 C C . LEU B 1 235 ? -8.344 17.219 -12.102 1 89.31 235 LEU B C 1
ATOM 4650 O O . LEU B 1 235 ? -7.441 17.344 -11.258 1 89.31 235 LEU B O 1
ATOM 4654 N N . LYS B 1 236 ? -8.656 18.078 -13.039 1 94.06 236 LYS B N 1
ATOM 4655 C CA . LYS B 1 236 ? -8.062 19.406 -13.062 1 94.06 236 LYS B CA 1
ATOM 4656 C C . LYS B 1 236 ? -9.102 20.469 -13.445 1 94.06 236 LYS B C 1
ATOM 4658 O O . LYS B 1 236 ? -10.133 20.141 -14.031 1 94.06 236 LYS B O 1
ATOM 4663 N N . TYR B 1 237 ? -8.844 21.641 -13.047 1 95.62 237 TYR B N 1
ATOM 4664 C CA . TYR B 1 237 ? -9.672 22.766 -13.461 1 95.62 237 TYR B CA 1
ATOM 4665 C C . TYR B 1 237 ? -9.531 23.031 -14.953 1 95.62 237 TYR B C 1
ATOM 4667 O O . TYR B 1 237 ? -8.43 22.984 -15.5 1 95.62 237 TYR B O 1
ATOM 4675 N N . ASP B 1 238 ? -10.648 23.25 -15.664 1 94.81 238 ASP B N 1
ATOM 4676 C CA . ASP B 1 238 ? -10.641 23.375 -17.125 1 94.81 238 ASP B CA 1
ATOM 4677 C C . ASP B 1 238 ? -10.305 24.797 -17.547 1 94.81 238 ASP B C 1
ATOM 4679 O O . ASP B 1 238 ? -10.227 25.094 -18.734 1 94.81 238 ASP B O 1
ATOM 4683 N N . GLY B 1 239 ? -10.156 25.703 -16.609 1 92.81 239 GLY B N 1
ATOM 4684 C CA . GLY B 1 239 ? -9.859 27.094 -16.906 1 92.81 239 GLY B CA 1
ATOM 4685 C C . GLY B 1 239 ? -11.102 27.953 -17.047 1 92.81 239 GLY B C 1
ATOM 4686 O O . GLY B 1 239 ? -11 29.156 -17.281 1 92.81 239 GLY B O 1
ATOM 4687 N N . LYS B 1 240 ? -12.234 27.359 -16.844 1 91.88 240 LYS B N 1
ATOM 4688 C CA . LYS B 1 240 ? -13.469 28.094 -17.062 1 91.88 240 LYS B CA 1
ATOM 4689 C C . LYS B 1 240 ? -14.438 27.922 -15.891 1 91.88 240 LYS B C 1
ATOM 4691 O O . LYS B 1 240 ? -14.562 28.797 -15.039 1 91.88 240 LYS B O 1
ATOM 4696 N N . SER B 1 241 ? -15.109 26.781 -15.852 1 91.25 241 SER B N 1
ATOM 4697 C CA . SER B 1 241 ? -16.125 26.703 -14.812 1 91.25 241 SER B CA 1
ATOM 4698 C C . SER B 1 241 ? -16.312 25.266 -14.344 1 91.25 241 SER B C 1
ATOM 4700 O O . SER B 1 241 ? -17.266 24.969 -13.609 1 91.25 241 SER B O 1
ATOM 4702 N N . SER B 1 242 ? -15.398 24.391 -14.797 1 93.75 242 SER B N 1
ATOM 4703 C CA . SER B 1 242 ? -15.633 22.984 -14.453 1 93.75 242 SER B CA 1
ATOM 4704 C C . SER B 1 242 ? -14.328 22.219 -14.297 1 93.75 242 SER B C 1
ATOM 4706 O O . SER B 1 242 ? -13.242 22.812 -14.391 1 93.75 242 SER B O 1
ATOM 4708 N N . PHE B 1 243 ? -14.5 20.938 -13.875 1 93.38 243 PHE B N 1
ATOM 4709 C CA . PHE B 1 243 ? -13.367 20.031 -13.758 1 93.38 243 PHE B CA 1
ATOM 4710 C C . PHE B 1 243 ? -13.398 18.984 -14.867 1 93.38 243 PHE B C 1
ATOM 4712 O O . PHE B 1 243 ? -14.469 18.516 -15.258 1 93.38 243 PHE B O 1
ATOM 4719 N N . VAL B 1 244 ? -12.266 18.703 -15.391 1 93.75 244 VAL B N 1
ATOM 4720 C CA . VAL B 1 244 ? -12.125 17.688 -16.438 1 93.75 244 VAL B CA 1
ATOM 4721 C C . VAL B 1 244 ? -11.055 16.672 -16.047 1 93.75 244 VAL B C 1
ATOM 4723 O O . VAL B 1 244 ? -10.289 16.906 -15.109 1 93.75 244 VAL B O 1
ATOM 4726 N N . GLN B 1 245 ? -11.008 15.578 -16.703 1 89.94 245 GLN B N 1
ATOM 4727 C CA . GLN B 1 245 ? -9.992 14.562 -16.438 1 89.94 245 GLN B CA 1
ATOM 4728 C C . GLN B 1 245 ? -8.586 15.117 -16.688 1 89.94 245 GLN B C 1
ATOM 4730 O O . GLN B 1 245 ? -8.359 15.828 -17.672 1 89.94 245 GLN B O 1
ATOM 4735 N N . ASP B 1 246 ? -7.789 14.812 -15.758 1 90.5 246 ASP B N 1
ATOM 4736 C CA . ASP B 1 246 ? -6.391 15.219 -15.875 1 90.5 246 ASP B CA 1
ATOM 4737 C C . ASP B 1 246 ? -5.586 14.203 -16.672 1 90.5 246 ASP B C 1
ATOM 4739 O O . ASP B 1 246 ? -5.711 12.992 -16.469 1 90.5 246 ASP B O 1
ATOM 4743 N N . GLU B 1 247 ? -4.707 14.617 -17.516 1 87.38 247 GLU B N 1
ATOM 4744 C CA . GLU B 1 247 ? -3.871 13.75 -18.344 1 87.38 247 GLU B CA 1
ATOM 4745 C C . GLU B 1 247 ? -2.678 13.227 -17.547 1 87.38 247 GLU B C 1
ATOM 4747 O O . GLU B 1 247 ? -2.092 12.195 -17.906 1 87.38 247 GLU B O 1
ATOM 4752 N N . VAL B 1 248 ? -2.318 13.914 -16.531 1 87.31 248 VAL B N 1
ATOM 4753 C CA . VAL B 1 248 ? -1.191 13.492 -15.703 1 87.31 248 VAL B CA 1
ATOM 4754 C C . VAL B 1 248 ? -1.667 12.5 -14.648 1 87.31 248 VAL B C 1
ATOM 4756 O O . VAL B 1 248 ? -2.49 12.836 -13.797 1 87.31 248 VAL B O 1
ATOM 4759 N N . PRO B 1 249 ? -1.086 11.273 -14.695 1 86.5 249 PRO B N 1
ATOM 4760 C CA . PRO B 1 249 ? -1.487 10.297 -13.68 1 86.5 249 PRO B CA 1
ATOM 4761 C C . PRO B 1 249 ? -1.163 10.758 -12.258 1 86.5 249 PRO B C 1
ATOM 4763 O O . PRO B 1 249 ? -0.118 11.367 -12.023 1 86.5 249 PRO B O 1
ATOM 4766 N N . HIS B 1 250 ? -2.023 10.477 -11.383 1 88.94 250 HIS B N 1
ATOM 4767 C CA . HIS B 1 250 ? -1.919 10.914 -9.992 1 88.94 250 HIS B CA 1
ATOM 4768 C C . HIS B 1 250 ? -0.619 10.43 -9.359 1 88.94 250 HIS B C 1
ATOM 4770 O O . HIS B 1 250 ? 0.074 11.195 -8.688 1 88.94 250 HIS B O 1
ATOM 4776 N N . GLU B 1 251 ? -0.233 9.156 -9.625 1 89.62 251 GLU B N 1
ATOM 4777 C CA . GLU B 1 251 ? 0.945 8.57 -8.992 1 89.62 251 GLU B CA 1
ATOM 4778 C C . GLU B 1 251 ? 2.23 9.172 -9.555 1 89.62 251 GLU B C 1
ATOM 4780 O O . GLU B 1 251 ? 3.254 9.211 -8.867 1 89.62 251 GLU B O 1
ATOM 4785 N N . GLU B 1 252 ? 2.109 9.656 -10.742 1 88.44 252 GLU B N 1
ATOM 4786 C CA . GLU B 1 252 ? 3.252 10.375 -11.297 1 88.44 252 GLU B CA 1
ATOM 4787 C C . GLU B 1 252 ? 3.449 11.727 -10.617 1 88.44 252 GLU B C 1
ATOM 4789 O O . GLU B 1 252 ? 4.586 12.148 -10.391 1 88.44 252 GLU B O 1
ATOM 4794 N N . GLU B 1 253 ? 2.357 12.336 -10.273 1 92 253 GLU B N 1
ATOM 4795 C CA . GLU B 1 253 ? 2.398 13.633 -9.609 1 92 253 GLU B CA 1
ATOM 4796 C C . GLU B 1 253 ? 2.889 13.5 -8.164 1 92 253 GLU B C 1
ATOM 4798 O O . GLU B 1 253 ? 3.703 14.297 -7.703 1 92 253 GLU B O 1
ATOM 4803 N N . THR B 1 254 ? 2.4 12.508 -7.496 1 95.12 254 THR B N 1
ATOM 4804 C CA . THR B 1 254 ? 2.688 12.367 -6.074 1 95.12 254 THR B CA 1
ATOM 4805 C C . THR B 1 254 ? 4.027 11.672 -5.859 1 95.12 254 THR B C 1
ATOM 4807 O O . THR B 1 254 ? 4.625 11.773 -4.785 1 95.12 254 THR B O 1
ATOM 4810 N N . LYS B 1 255 ? 4.418 10.82 -6.863 1 93.56 255 LYS B N 1
ATOM 4811 C CA . LYS B 1 255 ? 5.625 10.008 -6.789 1 93.56 255 LYS B CA 1
ATOM 4812 C C . LYS B 1 255 ? 5.582 9.062 -5.59 1 93.56 255 LYS B C 1
ATOM 4814 O O . LYS B 1 255 ? 6.617 8.766 -4.988 1 93.56 255 LYS B O 1
ATOM 4819 N N . VAL B 1 256 ? 4.387 8.648 -5.254 1 94.69 256 VAL B N 1
ATOM 4820 C CA . VAL B 1 256 ? 4.148 7.891 -4.031 1 94.69 256 VAL B CA 1
ATOM 4821 C C . VAL B 1 256 ? 4.945 6.586 -4.07 1 94.69 256 VAL B C 1
ATOM 4823 O O . VAL B 1 256 ? 5.328 6.055 -3.027 1 94.69 256 VAL B O 1
ATOM 4826 N N . PHE B 1 257 ? 5.363 6.07 -5.199 1 91.69 257 PHE B N 1
ATOM 4827 C CA . PHE B 1 257 ? 6.039 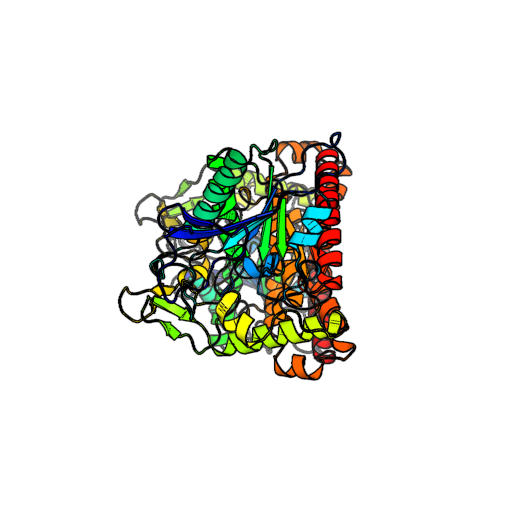4.781 -5.262 1 91.69 257 PHE B CA 1
ATOM 4828 C C . PHE B 1 257 ? 7.543 4.969 -5.438 1 91.69 257 PHE B C 1
ATOM 4830 O O . PHE B 1 257 ? 8.273 3.992 -5.609 1 91.69 257 PHE B O 1
ATOM 4837 N N . ASP B 1 258 ? 7.965 6.207 -5.43 1 92.5 258 ASP B N 1
ATOM 4838 C CA . ASP B 1 258 ? 9.391 6.488 -5.258 1 92.5 258 ASP B CA 1
ATOM 4839 C C . ASP B 1 258 ? 9.797 6.387 -3.787 1 92.5 258 ASP B C 1
ATOM 4841 O O . ASP B 1 258 ? 10.156 7.387 -3.168 1 92.5 258 ASP B O 1
ATOM 4845 N N . VAL B 1 259 ? 9.805 5.199 -3.301 1 93.25 259 VAL B N 1
ATOM 4846 C CA . VAL B 1 259 ? 9.875 4.91 -1.871 1 93.25 259 VAL B CA 1
ATOM 4847 C C . VAL B 1 259 ? 11.234 5.34 -1.325 1 93.25 259 VAL B C 1
ATOM 4849 O O . VAL B 1 259 ? 11.359 5.664 -0.141 1 93.25 259 VAL B O 1
ATOM 4852 N N . ALA B 1 260 ? 12.219 5.348 -2.158 1 93 260 ALA B N 1
ATOM 4853 C CA . ALA B 1 260 ? 13.547 5.758 -1.72 1 93 260 ALA B CA 1
ATOM 4854 C C . ALA B 1 260 ? 13.547 7.207 -1.25 1 93 260 ALA B C 1
ATOM 4856 O O . ALA B 1 260 ? 14.336 7.586 -0.379 1 93 260 ALA B O 1
ATOM 4857 N N . ASN B 1 261 ? 12.594 7.988 -1.742 1 95.56 261 ASN B N 1
ATOM 4858 C CA . ASN B 1 261 ? 12.586 9.414 -1.434 1 95.56 261 ASN B CA 1
ATOM 4859 C C . ASN B 1 261 ? 11.633 9.734 -0.289 1 95.56 261 ASN B C 1
ATOM 4861 O O . ASN B 1 261 ? 11.5 10.898 0.113 1 95.56 261 ASN B O 1
ATOM 4865 N N . PHE B 1 262 ? 11.008 8.758 0.285 1 97.38 262 PHE B N 1
ATOM 4866 C CA . PHE B 1 262 ? 10.312 8.984 1.547 1 97.38 262 PHE B CA 1
ATOM 4867 C C . PHE B 1 262 ? 11.312 9.219 2.678 1 97.38 262 PHE B C 1
ATOM 4869 O O . PHE B 1 262 ? 12.344 8.547 2.748 1 97.38 262 PHE B O 1
ATOM 4876 N N . PRO B 1 263 ? 11.039 10.188 3.561 1 98.25 263 PRO B N 1
ATOM 4877 C CA . PRO B 1 263 ? 11.727 10.109 4.852 1 98.25 263 PRO B CA 1
ATOM 4878 C C . PRO B 1 263 ? 11.32 8.891 5.668 1 98.25 263 PRO B C 1
ATOM 4880 O O . PRO B 1 263 ? 10.477 8.102 5.227 1 98.25 263 PRO B O 1
ATOM 4883 N N . PHE B 1 264 ? 12.023 8.703 6.789 1 98.69 264 PHE B N 1
ATOM 4884 C CA . PHE B 1 264 ? 11.602 7.629 7.68 1 98.69 264 PHE B CA 1
ATOM 4885 C C . PHE B 1 264 ? 10.172 7.859 8.164 1 98.69 264 PHE B C 1
ATOM 4887 O O . PHE B 1 264 ? 9.852 8.93 8.688 1 98.69 264 PHE B O 1
ATOM 4894 N N . ILE B 1 265 ? 9.312 6.883 8.008 1 98.88 265 ILE B N 1
ATOM 4895 C CA . ILE B 1 265 ? 7.875 7.074 8.141 1 98.88 265 ILE B CA 1
ATOM 4896 C C . ILE B 1 265 ? 7.418 6.613 9.516 1 98.88 265 ILE B C 1
ATOM 4898 O O . ILE B 1 265 ? 7.742 5.504 9.945 1 98.88 265 ILE B O 1
ATOM 4902 N N . THR B 1 266 ? 6.695 7.395 10.211 1 98.88 266 THR B N 1
ATOM 4903 C CA . THR B 1 266 ? 5.887 7.059 11.383 1 98.88 266 THR B CA 1
ATOM 4904 C C . THR B 1 266 ? 4.477 7.621 11.242 1 98.88 266 THR B C 1
ATOM 4906 O O . THR B 1 266 ? 4.215 8.438 10.359 1 98.88 266 THR B O 1
ATOM 4909 N N . ALA B 1 267 ? 3.566 7.102 12.109 1 98.88 267 ALA B N 1
ATOM 4910 C CA . ALA B 1 267 ? 2.189 7.535 11.891 1 98.88 267 ALA B CA 1
ATOM 4911 C C . ALA B 1 267 ? 1.398 7.539 13.195 1 98.88 267 ALA B C 1
ATOM 4913 O O . ALA B 1 267 ? 1.628 6.699 14.07 1 98.88 267 ALA B O 1
ATOM 4914 N N . LEU B 1 268 ? 0.542 8.516 13.305 1 98.94 268 LEU B N 1
ATOM 4915 C CA . LEU B 1 268 ? -0.567 8.523 14.25 1 98.94 268 LEU B CA 1
ATOM 4916 C C . LEU B 1 268 ? -1.898 8.336 13.531 1 98.94 268 LEU B C 1
ATOM 4918 O O . LEU B 1 268 ? -2.189 9.039 12.562 1 98.94 268 LEU B O 1
ATOM 4922 N N . TYR B 1 269 ? -2.656 7.359 13.938 1 98.69 269 TYR B N 1
ATOM 4923 C CA . TYR B 1 269 ? -3.979 7.168 13.352 1 98.69 269 TYR B CA 1
ATOM 4924 C C . TYR B 1 269 ? -5.066 7.285 14.414 1 98.69 269 TYR B C 1
ATOM 4926 O O . TYR B 1 269 ? -4.848 6.93 15.578 1 98.69 269 TYR B O 1
ATOM 4934 N N . PRO B 1 270 ? -6.207 7.844 14.023 1 98.62 270 PRO B N 1
ATOM 4935 C CA . PRO B 1 270 ? -7.297 8.023 14.984 1 98.62 270 PRO B CA 1
ATOM 4936 C C . PRO B 1 270 ? -7.984 6.707 15.352 1 98.62 270 PRO B C 1
ATOM 4938 O O . PRO B 1 270 ? -7.887 5.727 14.602 1 98.62 270 PRO B O 1
ATOM 4941 N N . THR B 1 271 ? -8.648 6.68 16.484 1 97.69 271 THR B N 1
ATOM 4942 C CA . THR B 1 271 ? -9.375 5.48 16.891 1 97.69 271 THR B CA 1
ATOM 4943 C C . THR B 1 271 ? -10.875 5.73 16.891 1 97.69 271 THR B C 1
ATOM 4945 O O . THR B 1 271 ? -11.664 4.805 17.078 1 97.69 271 THR B O 1
ATOM 4948 N N . GLY B 1 272 ? -11.258 6.996 16.672 1 96.94 272 GLY B N 1
ATOM 4949 C CA . GLY B 1 272 ? -12.68 7.324 16.688 1 96.94 272 GLY B CA 1
ATOM 4950 C C . GLY B 1 272 ? -13.414 6.832 15.453 1 96.94 272 GLY B C 1
ATOM 4951 O O . GLY B 1 272 ? -12.891 6.887 14.344 1 96.94 272 GLY B O 1
ATOM 4952 N N . ILE B 1 273 ? -14.695 6.473 15.633 1 96.31 273 ILE B N 1
ATOM 4953 C CA . ILE B 1 273 ? -15.484 5.844 14.578 1 96.31 273 ILE B CA 1
ATOM 4954 C C . ILE B 1 273 ? -15.898 6.895 13.547 1 96.31 273 ILE B C 1
ATOM 4956 O O . ILE B 1 273 ? -16.203 6.559 12.398 1 96.31 273 ILE B O 1
ATOM 4960 N N . LEU B 1 274 ? -15.867 8.211 13.93 1 95 274 LEU B N 1
ATOM 4961 C CA . LEU B 1 274 ? -16.219 9.273 12.992 1 95 274 LEU B CA 1
ATOM 4962 C C . LEU B 1 274 ? -15.156 9.43 11.914 1 95 274 LEU B C 1
ATOM 4964 O O . LEU B 1 274 ? -15.383 10.086 10.898 1 95 274 LEU B O 1
ATOM 4968 N N . ASP B 1 275 ? -14.031 8.844 12.172 1 96.12 275 ASP B N 1
ATOM 4969 C CA . ASP B 1 275 ? -12.969 8.734 11.172 1 96.12 275 ASP B CA 1
ATOM 4970 C C . ASP B 1 275 ? -12.602 7.277 10.922 1 96.12 275 ASP B C 1
ATOM 4972 O O . ASP B 1 275 ? -11.422 6.918 10.922 1 96.12 275 ASP B O 1
ATOM 4976 N N . ALA B 1 276 ? -13.625 6.504 10.719 1 96.19 276 ALA B N 1
ATOM 4977 C CA . ALA B 1 276 ? -13.5 5.051 10.617 1 96.19 276 ALA B CA 1
ATOM 4978 C C . ALA B 1 276 ? -12.5 4.668 9.523 1 96.19 276 ALA B C 1
ATOM 4980 O O . ALA B 1 276 ? -11.711 3.74 9.703 1 96.19 276 ALA B O 1
ATOM 4981 N N . SER B 1 277 ? -12.539 5.371 8.445 1 94.94 277 SER B N 1
ATOM 4982 C CA . SER B 1 277 ? -11.672 5.016 7.328 1 94.94 277 SER B CA 1
ATOM 4983 C C . SER B 1 277 ? -10.195 5.07 7.734 1 94.94 277 SER B C 1
ATOM 4985 O O . SER B 1 277 ? -9.469 4.094 7.559 1 94.94 277 SER B O 1
ATOM 4987 N N . HIS B 1 278 ? -9.773 6.188 8.328 1 96.88 278 HIS B N 1
ATOM 4988 C CA . HIS B 1 278 ? -8.391 6.309 8.766 1 96.88 278 HIS B CA 1
ATOM 4989 C C . HIS B 1 278 ? -8.086 5.352 9.914 1 96.88 278 HIS B C 1
ATOM 4991 O O . HIS B 1 278 ? -7.004 4.77 9.977 1 96.88 278 HIS B O 1
ATOM 4997 N N . ALA B 1 279 ? -9.039 5.215 10.766 1 98.19 279 ALA B N 1
ATOM 4998 C CA . ALA B 1 279 ? -8.852 4.305 11.898 1 98.19 279 ALA B CA 1
ATOM 4999 C C . ALA B 1 279 ? -8.555 2.889 11.414 1 98.19 279 ALA B C 1
ATOM 5001 O O . ALA B 1 279 ? -7.719 2.189 11.992 1 98.19 279 ALA B O 1
ATOM 5002 N N . LEU B 1 280 ? -9.172 2.537 10.383 1 97.5 280 LEU B N 1
ATOM 5003 C CA . LEU B 1 280 ? -9.078 1.161 9.898 1 97.5 280 LEU B CA 1
ATOM 5004 C C . LEU B 1 280 ? -7.836 0.963 9.047 1 97.5 280 LEU B C 1
ATOM 5006 O O . LEU B 1 280 ? -7.168 -0.07 9.141 1 97.5 280 LEU B O 1
ATOM 5010 N N . VAL B 1 281 ? -7.418 1.996 8.281 1 97.25 281 VAL B N 1
ATOM 5011 C CA . VAL B 1 281 ? -6.562 1.619 7.164 1 97.25 281 VAL B CA 1
ATOM 5012 C C . VAL B 1 281 ? -5.184 2.258 7.332 1 97.25 281 VAL B C 1
ATOM 5014 O O . VAL B 1 281 ? -4.223 1.853 6.672 1 97.25 281 VAL B O 1
ATOM 5017 N N . ASP B 1 282 ? -4.988 3.225 8.164 1 97.94 282 ASP B N 1
ATOM 5018 C CA . ASP B 1 282 ? -3.771 4.027 8.156 1 97.94 282 ASP B CA 1
ATOM 5019 C C . ASP B 1 282 ? -2.551 3.182 8.516 1 97.94 282 ASP B C 1
ATOM 5021 O O . ASP B 1 282 ? -1.484 3.34 7.918 1 97.94 282 ASP B O 1
ATOM 5025 N N . GLN B 1 283 ? -2.707 2.33 9.5 1 98.25 283 GLN B N 1
ATOM 5026 C CA . GLN B 1 283 ? -1.573 1.498 9.891 1 98.25 283 GLN B CA 1
ATOM 5027 C C . GLN B 1 283 ? -1.078 0.655 8.719 1 98.25 283 GLN B C 1
ATOM 5029 O O . GLN B 1 283 ? 0.128 0.546 8.492 1 98.25 283 GLN B O 1
ATOM 5034 N N . ALA B 1 284 ? -2.016 0.13 7.965 1 97.69 284 ALA B N 1
ATOM 5035 C CA . ALA B 1 284 ? -1.653 -0.694 6.812 1 97.69 284 ALA B CA 1
ATOM 5036 C C . ALA B 1 284 ? -1.076 0.159 5.688 1 97.69 284 ALA B C 1
ATOM 5038 O O . ALA B 1 284 ? -0.105 -0.234 5.039 1 97.69 284 ALA B O 1
ATOM 5039 N N . SER B 1 285 ? -1.668 1.325 5.457 1 97.06 285 SER B N 1
ATOM 5040 C CA . SER B 1 285 ? -1.236 2.197 4.371 1 97.06 285 SER B CA 1
ATOM 5041 C C . SER B 1 285 ? 0.2 2.668 4.574 1 97.06 285 SER B C 1
ATOM 5043 O O . SER B 1 285 ? 1.046 2.498 3.695 1 97.06 285 SER B O 1
ATOM 5045 N N . TRP B 1 286 ? 0.431 3.195 5.664 1 98.38 286 TRP B N 1
ATOM 5046 C CA . TRP B 1 286 ? 1.758 3.742 5.93 1 98.38 286 TRP B CA 1
ATOM 5047 C C . TRP B 1 286 ? 2.744 2.633 6.277 1 98.38 286 TRP B C 1
ATOM 5049 O O . TRP B 1 286 ? 3.945 2.764 6.031 1 98.38 286 TRP B O 1
ATOM 5059 N N . GLY B 1 287 ? 2.211 1.5 6.883 1 98.31 287 GLY B N 1
ATOM 5060 C CA . GLY B 1 287 ? 3.045 0.324 7.07 1 98.31 287 GLY B CA 1
ATOM 5061 C C . GLY B 1 287 ? 3.59 -0.236 5.77 1 98.31 287 GLY B C 1
ATOM 5062 O O . GLY B 1 287 ? 4.746 -0.66 5.707 1 98.31 287 GLY B O 1
ATOM 5063 N N . PHE B 1 288 ? 2.756 -0.227 4.793 1 97.88 288 PHE B N 1
ATOM 5064 C CA . PHE B 1 288 ? 3.139 -0.662 3.455 1 97.88 288 PHE B CA 1
ATOM 5065 C C . PHE B 1 288 ? 4.285 0.186 2.918 1 97.88 288 PHE B C 1
ATOM 5067 O O . PHE B 1 288 ? 5.336 -0.344 2.551 1 97.88 288 PHE B O 1
ATOM 5074 N N . LEU B 1 289 ? 4.195 1.453 2.953 1 97.62 289 LEU B N 1
ATOM 5075 C CA . LEU B 1 289 ? 5.211 2.361 2.43 1 97.62 289 LEU B CA 1
ATOM 5076 C C . LEU B 1 289 ? 6.473 2.324 3.287 1 97.62 289 LEU B C 1
ATOM 5078 O O . LEU B 1 289 ? 7.586 2.352 2.762 1 97.62 289 LEU B O 1
ATOM 5082 N N . LEU B 1 290 ? 6.285 2.193 4.594 1 98.56 290 LEU B N 1
ATOM 5083 C CA . LEU B 1 290 ? 7.418 2.09 5.504 1 98.56 290 LEU B CA 1
ATOM 5084 C C . LEU B 1 290 ? 8.242 0.838 5.207 1 98.56 290 LEU B C 1
ATOM 5086 O O . LEU B 1 290 ? 9.477 0.892 5.18 1 98.56 290 LEU B O 1
ATOM 5090 N N . THR B 1 291 ? 7.594 -0.237 4.984 1 97.94 291 THR B N 1
ATOM 5091 C CA . THR B 1 291 ? 8.289 -1.5 4.746 1 97.94 291 THR B CA 1
ATOM 5092 C C . THR B 1 291 ? 9.141 -1.42 3.488 1 97.94 291 THR B C 1
ATOM 5094 O O . THR B 1 291 ? 10.297 -1.859 3.486 1 97.94 291 THR B O 1
ATOM 5097 N N . TYR B 1 292 ? 8.609 -0.828 2.473 1 96.56 292 TYR B N 1
ATOM 5098 C CA . TYR B 1 292 ? 9.398 -0.674 1.253 1 96.56 292 TYR B CA 1
ATOM 5099 C C . TYR B 1 292 ? 10.531 0.317 1.46 1 96.56 292 TYR B C 1
ATOM 5101 O O . TYR B 1 292 ? 11.617 0.151 0.898 1 96.56 292 TYR B O 1
ATOM 5109 N N . LYS B 1 293 ? 10.266 1.367 2.217 1 96.69 293 LYS B N 1
ATOM 5110 C CA . LYS B 1 293 ? 11.359 2.27 2.574 1 96.69 293 LYS B CA 1
ATOM 5111 C C . LYS B 1 293 ? 12.484 1.52 3.283 1 96.69 293 LYS B C 1
ATOM 5113 O O . LYS B 1 293 ? 13.656 1.692 2.951 1 96.69 293 LYS B O 1
ATOM 5118 N N . LEU B 1 294 ? 12.117 0.663 4.215 1 97.62 294 LEU B N 1
ATOM 5119 C CA . LEU B 1 294 ? 13.102 -0.138 4.938 1 97.62 294 LEU B CA 1
ATOM 5120 C C . LEU B 1 294 ? 13.891 -1.028 3.979 1 97.62 294 LEU B C 1
ATOM 5122 O O . LEU B 1 294 ? 15.102 -1.168 4.109 1 97.62 294 LEU B O 1
ATOM 5126 N N . GLU B 1 295 ? 13.195 -1.629 3.064 1 95.81 295 GLU B N 1
ATOM 5127 C CA . GLU B 1 295 ? 13.875 -2.48 2.092 1 95.81 295 GLU B CA 1
ATOM 5128 C C . GLU B 1 295 ? 14.969 -1.711 1.354 1 95.81 295 GLU B C 1
ATOM 5130 O O . GLU B 1 295 ? 16.062 -2.24 1.123 1 95.81 295 GLU B O 1
ATOM 5135 N N . THR B 1 296 ? 14.656 -0.432 1.008 1 93.88 296 THR B N 1
ATOM 5136 C CA . THR B 1 296 ? 15.633 0.374 0.285 1 93.88 296 THR B CA 1
ATOM 5137 C C . THR B 1 296 ? 16.844 0.68 1.168 1 93.88 296 THR B C 1
ATOM 5139 O O . THR B 1 296 ? 17.922 0.982 0.665 1 93.88 296 THR B O 1
ATOM 5142 N N . MET B 1 297 ? 16.641 0.642 2.447 1 94.75 297 MET B N 1
ATOM 5143 C CA . MET B 1 297 ? 17.703 0.977 3.387 1 94.75 297 MET B CA 1
ATOM 5144 C C . MET B 1 297 ? 18.625 -0.213 3.605 1 94.75 297 MET B C 1
ATOM 5146 O O . MET B 1 297 ? 19.719 -0.061 4.152 1 94.75 297 MET B O 1
ATOM 5150 N N . ILE B 1 298 ? 18.156 -1.378 3.232 1 95.62 298 ILE B N 1
ATOM 5151 C CA . ILE B 1 298 ? 18.938 -2.602 3.426 1 95.62 298 ILE B CA 1
ATOM 5152 C C . ILE B 1 298 ? 19.75 -2.902 2.168 1 95.62 298 ILE B C 1
ATOM 5154 O O . ILE B 1 298 ? 19.188 -3.273 1.135 1 95.62 298 ILE B O 1
ATOM 5158 N N . GLN B 1 299 ? 21.031 -2.844 2.25 1 89.56 299 GLN B N 1
ATOM 5159 C CA . GLN B 1 299 ? 21.922 -3.055 1.12 1 89.56 299 GLN B CA 1
ATOM 5160 C C . GLN B 1 299 ? 22.094 -4.543 0.815 1 89.56 299 GLN B C 1
ATOM 5162 O O . GLN B 1 299 ? 22.062 -5.371 1.726 1 89.56 299 GLN B O 1
ATOM 5167 N N . LYS B 1 300 ? 22.297 -4.852 -0.409 1 88.88 300 LYS B N 1
ATOM 5168 C CA . LYS B 1 300 ? 22.484 -6.23 -0.84 1 88.88 300 LYS B CA 1
ATOM 5169 C C . LYS B 1 300 ? 23.703 -6.855 -0.156 1 88.88 300 LYS B C 1
ATOM 5171 O O . LYS B 1 300 ? 23.688 -8.031 0.203 1 88.88 300 LYS B O 1
ATOM 5176 N N . GLU B 1 301 ? 24.734 -6.074 0.001 1 92.5 301 GLU B N 1
ATOM 5177 C CA . GLU B 1 301 ? 25.953 -6.555 0.653 1 92.5 301 GLU B CA 1
ATOM 5178 C C . GLU B 1 301 ? 25.672 -6.957 2.1 1 92.5 301 GLU B C 1
ATOM 5180 O O . GLU B 1 301 ? 26.234 -7.938 2.594 1 92.5 301 GLU B O 1
ATOM 5185 N N . ALA B 1 302 ? 24.875 -6.148 2.676 1 93.25 302 ALA B N 1
ATOM 5186 C CA . ALA B 1 302 ? 24.516 -6.457 4.059 1 93.25 302 ALA B CA 1
ATOM 5187 C C . ALA B 1 302 ? 23.781 -7.785 4.152 1 93.25 302 ALA B C 1
ATOM 5189 O O . ALA B 1 302 ? 24.016 -8.57 5.07 1 93.25 302 ALA B O 1
ATOM 5190 N N . LEU B 1 303 ? 22.922 -8.055 3.225 1 94.56 303 LEU B N 1
ATOM 5191 C CA . LEU B 1 303 ? 22.172 -9.305 3.203 1 94.56 303 LEU B CA 1
ATOM 5192 C C . LEU B 1 303 ? 23.094 -10.5 3.014 1 94.56 303 LEU B C 1
ATOM 5194 O O . LEU B 1 303 ? 22.922 -11.539 3.654 1 94.56 303 LEU B O 1
ATOM 5198 N N . SER B 1 304 ? 24.031 -10.328 2.172 1 93.69 304 SER B N 1
ATOM 5199 C CA . SER B 1 304 ? 25 -11.391 1.941 1 93.69 304 SER B CA 1
ATOM 5200 C C . SER B 1 304 ? 25.766 -11.727 3.217 1 93.69 304 SER B C 1
ATOM 5202 O O . SER B 1 304 ? 26.047 -12.898 3.484 1 93.69 304 SER B O 1
ATOM 5204 N N . LYS B 1 305 ? 26.047 -10.703 3.965 1 94.19 305 LYS B N 1
ATOM 5205 C CA . LYS B 1 305 ? 26.844 -10.875 5.176 1 94.19 305 LYS B CA 1
ATOM 5206 C C . LYS B 1 305 ? 26.062 -11.602 6.258 1 94.19 305 LYS B C 1
ATOM 5208 O O . LYS B 1 305 ? 26.641 -12.32 7.078 1 94.19 305 LYS B O 1
ATOM 5213 N N . ILE B 1 306 ? 24.75 -11.477 6.188 1 95 306 ILE B N 1
ATOM 5214 C CA . ILE B 1 306 ? 24 -12.047 7.297 1 95 306 ILE B CA 1
ATOM 5215 C C . ILE B 1 306 ? 23.359 -13.359 6.863 1 95 306 ILE B C 1
ATOM 5217 O O . ILE B 1 306 ? 22.688 -14.023 7.66 1 95 306 ILE B O 1
ATOM 5221 N N . GLN B 1 307 ? 23.516 -13.758 5.695 1 92.62 307 GLN B N 1
ATOM 5222 C CA . GLN B 1 307 ? 23.016 -15.031 5.195 1 92.62 307 GLN B CA 1
ATOM 5223 C C . GLN B 1 307 ? 23.547 -16.203 6.02 1 92.62 307 GLN B C 1
ATOM 5225 O O . GLN B 1 307 ? 24.75 -16.281 6.281 1 92.62 307 GLN B O 1
ATOM 5230 N N . GLY B 1 308 ? 22.609 -17.062 6.449 1 91.44 308 GLY B N 1
ATOM 5231 C CA . GLY B 1 308 ? 23.016 -18.234 7.211 1 91.44 308 GLY B CA 1
ATOM 5232 C C . GLY B 1 308 ? 23.234 -17.938 8.68 1 91.44 308 GLY B C 1
ATOM 5233 O O . GLY B 1 308 ? 23.594 -18.844 9.445 1 91.44 308 GLY B O 1
ATOM 5234 N N . THR B 1 309 ? 23.078 -16.641 9.07 1 95.12 309 THR B N 1
ATOM 5235 C CA . THR B 1 309 ? 23.234 -16.281 10.469 1 95.12 309 THR B CA 1
ATOM 5236 C C . THR B 1 309 ? 21.891 -15.984 11.117 1 95.12 309 THR B C 1
ATOM 5238 O O . THR B 1 309 ? 20.891 -15.789 10.422 1 95.12 309 THR B O 1
ATOM 5241 N N . PRO B 1 310 ? 21.844 -15.969 12.406 1 95.81 310 PRO B N 1
ATOM 5242 C CA . PRO B 1 310 ? 20.594 -15.656 13.102 1 95.81 310 PRO B CA 1
ATOM 5243 C C . PRO B 1 310 ? 20.109 -14.227 12.828 1 95.81 310 PRO B C 1
ATOM 5245 O O . PRO B 1 310 ? 18.953 -13.898 13.125 1 95.81 310 PRO B O 1
ATOM 5248 N N . LYS B 1 311 ? 20.984 -13.414 12.258 1 97.44 311 LYS B N 1
ATOM 5249 C CA . LYS B 1 311 ? 20.656 -12.016 12.016 1 97.44 311 LYS B CA 1
ATOM 5250 C C . LYS B 1 311 ? 19.594 -11.891 10.922 1 97.44 311 LYS B C 1
ATOM 5252 O O . LYS B 1 311 ? 18.828 -10.922 10.898 1 97.44 311 LYS B O 1
ATOM 5257 N N . TRP B 1 312 ? 19.469 -12.859 10.062 1 97.69 312 TRP B N 1
ATOM 5258 C CA . TRP B 1 312 ? 18.422 -12.82 9.039 1 97.69 312 TRP B CA 1
ATOM 5259 C C . TRP B 1 312 ? 17.031 -12.891 9.672 1 97.69 312 TRP B C 1
ATOM 5261 O O . TRP B 1 312 ? 16.172 -12.07 9.367 1 97.69 312 TRP B O 1
ATOM 5271 N N . GLU B 1 313 ? 16.891 -13.789 10.586 1 97.5 313 GLU B N 1
ATOM 5272 C CA . GLU B 1 313 ? 15.609 -13.906 11.281 1 97.5 313 GLU B CA 1
ATOM 5273 C C . GLU B 1 313 ? 15.305 -12.656 12.102 1 97.5 313 GLU B C 1
ATOM 5275 O O . GLU B 1 313 ? 14.156 -12.227 12.188 1 97.5 313 GLU B O 1
ATOM 5280 N N . GLN B 1 314 ? 16.328 -12.102 12.68 1 98.19 314 GLN B N 1
ATOM 5281 C CA . GLN B 1 314 ? 16.188 -10.859 13.43 1 98.19 314 GLN B CA 1
ATOM 5282 C C . GLN B 1 314 ? 15.727 -9.719 12.523 1 98.19 314 GLN B C 1
ATOM 5284 O O . GLN B 1 314 ? 14.859 -8.93 12.891 1 98.19 314 GLN B O 1
ATOM 5289 N N . LEU B 1 315 ? 16.359 -9.719 11.328 1 98.5 315 LEU B N 1
ATOM 5290 C CA . LEU B 1 315 ? 16 -8.68 10.367 1 98.5 315 LEU B CA 1
ATOM 5291 C C . LEU B 1 315 ? 14.547 -8.82 9.93 1 98.5 315 LEU B C 1
ATOM 5293 O O . LEU B 1 315 ? 13.805 -7.836 9.891 1 98.5 315 LEU B O 1
ATOM 5297 N N . LEU B 1 316 ? 14.102 -10.055 9.648 1 98 316 LEU B N 1
ATOM 5298 C CA . LEU B 1 316 ? 12.727 -10.32 9.25 1 98 316 LEU B CA 1
ATOM 5299 C C . LEU B 1 316 ? 11.75 -9.844 10.32 1 98 316 LEU B C 1
ATOM 5301 O O . LEU B 1 316 ? 10.797 -9.117 10.016 1 98 316 LEU B O 1
ATOM 5305 N N . HIS B 1 317 ? 12.016 -10.195 11.508 1 98 317 HIS B N 1
ATOM 5306 C CA . HIS B 1 317 ? 11.148 -9.82 12.617 1 98 317 HIS B CA 1
ATOM 5307 C C . HIS B 1 317 ? 11.109 -8.305 12.789 1 98 317 HIS B C 1
ATOM 5309 O O . HIS B 1 317 ? 10.039 -7.727 13.008 1 98 317 HIS B O 1
ATOM 5315 N N . HIS B 1 318 ? 12.32 -7.711 12.672 1 98.5 318 HIS B N 1
ATOM 5316 C CA . HIS B 1 318 ? 12.438 -6.27 12.836 1 98.5 318 HIS B CA 1
ATOM 5317 C C . HIS B 1 318 ? 11.617 -5.527 11.789 1 98.5 318 HIS B C 1
ATOM 5319 O O . HIS B 1 318 ? 10.82 -4.648 12.117 1 98.5 318 HIS B O 1
ATOM 5325 N N . VAL B 1 319 ? 11.719 -5.953 10.555 1 98.5 319 VAL B N 1
ATOM 5326 C CA . VAL B 1 319 ? 11.016 -5.305 9.453 1 98.5 319 VAL B CA 1
ATOM 5327 C C . VAL B 1 319 ? 9.516 -5.566 9.578 1 98.5 319 VAL B C 1
ATOM 5329 O O . VAL B 1 319 ? 8.703 -4.652 9.422 1 98.5 319 VAL B O 1
ATOM 5332 N N . HIS B 1 320 ? 9.055 -6.758 9.969 1 98.19 320 HIS B N 1
ATOM 5333 C CA . HIS B 1 320 ? 7.648 -7.125 10.062 1 98.19 320 HIS B CA 1
ATOM 5334 C C . HIS B 1 320 ? 6.973 -6.414 11.234 1 98.19 320 HIS B C 1
ATOM 5336 O O . HIS B 1 320 ? 5.754 -6.219 11.227 1 98.19 320 HIS B O 1
ATOM 5342 N N . SER B 1 321 ? 7.73 -5.988 12.203 1 97.94 321 SER B N 1
ATOM 5343 C CA . SER B 1 321 ? 7.164 -5.34 13.383 1 97.94 321 SER B CA 1
ATOM 5344 C C . SER B 1 321 ? 6.984 -3.842 13.156 1 97.94 321 SER B C 1
ATOM 5346 O O . SER B 1 321 ? 6.289 -3.172 13.93 1 97.94 321 SER B O 1
ATOM 5348 N N . ALA B 1 322 ? 7.633 -3.305 12.133 1 98.5 322 ALA B N 1
ATOM 5349 C CA . ALA B 1 322 ? 7.754 -1.862 11.945 1 98.5 322 ALA B CA 1
ATOM 5350 C C . ALA B 1 322 ? 6.383 -1.201 11.859 1 98.5 322 ALA B C 1
ATOM 5352 O O . ALA B 1 322 ? 6.125 -0.201 12.531 1 98.5 322 ALA B O 1
ATOM 5353 N N . PRO B 1 323 ? 5.41 -1.783 11.07 1 97.94 323 PRO B N 1
ATOM 5354 C CA . PRO B 1 323 ? 4.113 -1.114 10.945 1 97.94 323 PRO B CA 1
ATOM 5355 C C . PRO B 1 323 ? 3.396 -0.949 12.281 1 97.94 323 PRO B C 1
ATOM 5357 O O . PRO B 1 323 ? 2.801 0.099 12.539 1 97.94 323 PRO B O 1
ATOM 5360 N N . THR B 1 324 ? 3.523 -1.936 13.133 1 96.88 324 THR B N 1
ATOM 5361 C CA . THR B 1 324 ? 2.848 -1.888 14.422 1 96.88 324 THR B CA 1
ATOM 5362 C C . THR B 1 324 ? 3.617 -1.006 15.406 1 96.88 324 THR B C 1
ATOM 5364 O O . THR B 1 324 ? 3.016 -0.246 16.172 1 96.88 324 THR B O 1
ATOM 5367 N N . ARG B 1 325 ? 4.902 -1.026 15.328 1 97.75 325 ARG B N 1
ATOM 5368 C CA . ARG B 1 325 ? 5.746 -0.308 16.281 1 97.75 325 ARG B CA 1
ATOM 5369 C C . ARG B 1 325 ? 5.758 1.187 15.977 1 97.75 325 ARG B C 1
ATOM 5371 O O . ARG B 1 325 ? 5.906 2.006 16.891 1 97.75 325 ARG B O 1
ATOM 5378 N N . LEU B 1 326 ? 5.602 1.543 14.68 1 98.75 326 LEU B N 1
ATOM 5379 C CA . LEU B 1 326 ? 5.883 2.918 14.281 1 98.75 326 LEU B CA 1
ATOM 5380 C C . LEU B 1 326 ? 4.609 3.621 13.82 1 98.75 326 LEU B C 1
ATOM 5382 O O . LEU B 1 326 ? 4.648 4.781 13.406 1 98.75 326 LEU B O 1
ATOM 5386 N N . SER B 1 327 ? 3.48 2.963 13.812 1 98.19 327 SER B N 1
ATOM 5387 C CA . SER B 1 327 ? 2.148 3.533 13.641 1 98.19 327 SER B CA 1
ATOM 5388 C C . SER B 1 327 ? 1.296 3.32 14.891 1 98.19 327 SER B C 1
ATOM 5390 O O . SER B 1 327 ? 0.883 2.195 15.18 1 98.19 327 SER B O 1
ATOM 5392 N N . VAL B 1 328 ? 0.983 4.414 15.57 1 97.94 328 VAL B N 1
ATOM 5393 C CA . VAL B 1 328 ? 0.365 4.25 16.891 1 97.94 328 VAL B CA 1
ATOM 5394 C C . VAL B 1 328 ? -0.981 4.973 16.922 1 97.94 328 VAL B C 1
ATOM 5396 O O . VAL B 1 328 ? -1.188 5.945 16.188 1 97.94 328 VAL B O 1
ATOM 5399 N N . PRO B 1 329 ? -1.893 4.504 17.703 1 98.44 329 PRO B N 1
ATOM 5400 C CA . PRO B 1 329 ? -3.232 5.094 17.781 1 98.44 329 PRO B CA 1
ATOM 5401 C C . PRO B 1 329 ? -3.256 6.418 18.531 1 98.44 329 PRO B C 1
ATOM 5403 O O . PRO B 1 329 ? -2.467 6.613 19.469 1 98.44 329 PRO B O 1
ATOM 5406 N N . ALA B 1 330 ? -4.008 7.301 18.141 1 98.56 330 ALA B N 1
ATOM 5407 C CA . ALA B 1 330 ? -4.375 8.531 18.844 1 98.56 330 ALA B CA 1
ATOM 5408 C C . ALA B 1 330 ? -5.867 8.57 19.141 1 98.56 330 ALA B C 1
ATOM 5410 O O . ALA B 1 330 ? -6.691 8.367 18.25 1 98.56 330 ALA B O 1
ATOM 5411 N N . SER B 1 331 ? -6.18 8.805 20.375 1 97.5 331 SER B N 1
ATOM 5412 C CA . SER B 1 331 ? -7.582 8.875 20.781 1 97.5 331 SER B CA 1
ATOM 5413 C C . SER B 1 331 ? -8.289 10.039 20.094 1 97.5 331 SER B C 1
ATOM 5415 O O . SER B 1 331 ? -7.773 11.164 20.078 1 97.5 331 SER B O 1
ATOM 5417 N N . GLY B 1 332 ? -9.414 9.711 19.562 1 97.88 332 GLY B N 1
ATOM 5418 C CA . GLY B 1 332 ? -10.188 10.75 18.906 1 97.88 332 GLY B CA 1
ATOM 5419 C C . GLY B 1 332 ? -10.438 10.461 17.438 1 97.88 332 GLY B C 1
ATOM 5420 O O . GLY B 1 332 ? -10.266 9.328 16.984 1 97.88 332 GLY B O 1
ATOM 5421 N N . ASN B 1 333 ? -10.953 11.516 16.781 1 98.19 333 ASN B N 1
ATOM 5422 C CA . ASN B 1 333 ? -11.32 11.391 15.375 1 98.19 333 ASN B CA 1
ATOM 5423 C C . ASN B 1 333 ? -10.305 12.094 14.477 1 98.19 333 ASN B C 1
ATOM 5425 O O . ASN B 1 333 ? -9.102 12.086 14.75 1 98.19 333 ASN B O 1
ATOM 5429 N N . HIS B 1 334 ? -10.695 12.562 13.328 1 98.19 334 HIS B N 1
ATOM 5430 C CA . HIS B 1 334 ? -9.82 13.148 12.32 1 98.19 334 HIS B CA 1
ATOM 5431 C C . HIS B 1 334 ? -9.07 14.352 12.875 1 98.19 334 HIS B C 1
ATOM 5433 O O . HIS B 1 334 ? -8.07 14.789 12.297 1 98.19 334 HIS B O 1
ATOM 5439 N N . PHE B 1 335 ? -9.555 14.922 14.016 1 98.75 335 PHE B N 1
ATOM 5440 C CA . PHE B 1 335 ? -8.992 16.094 14.664 1 98.75 335 PHE B CA 1
ATOM 5441 C C . PHE B 1 335 ? -8.398 15.742 16.016 1 98.75 335 PHE B C 1
ATOM 5443 O O . PHE B 1 335 ? -8.461 16.531 16.969 1 98.75 335 PHE B O 1
ATOM 5450 N N . PHE B 1 336 ? -7.801 14.586 16.141 1 98.88 336 PHE B N 1
ATOM 5451 C CA . PHE B 1 336 ? -7.355 14.039 17.422 1 98.88 336 PHE B CA 1
ATOM 5452 C C . PHE B 1 336 ? -6.273 14.914 18.031 1 98.88 336 PHE B C 1
ATOM 5454 O O . PHE B 1 336 ? -5.887 14.711 19.188 1 98.88 336 PHE B O 1
ATOM 5461 N N . PHE B 1 337 ? -5.773 15.945 17.359 1 98.88 337 PHE B N 1
ATOM 5462 C CA . PHE B 1 337 ? -4.719 16.828 17.828 1 98.88 337 PHE B CA 1
ATOM 5463 C C . PHE B 1 337 ? -5.281 18.203 18.203 1 98.88 337 PHE B C 1
ATOM 5465 O O . PHE B 1 337 ? -4.523 19.156 18.406 1 98.88 337 PHE B O 1
ATOM 5472 N N . VAL B 1 338 ? -6.613 18.375 18.25 1 98.81 338 VAL B N 1
ATOM 5473 C CA . VAL B 1 338 ? -7.305 19.594 18.609 1 98.81 338 VAL B CA 1
ATOM 5474 C C . VAL B 1 338 ? -7.984 19.422 19.969 1 98.81 338 VAL B C 1
ATOM 5476 O O . VAL B 1 338 ? -8.672 18.438 20.203 1 98.81 338 VAL B O 1
ATOM 5479 N N . GLY B 1 339 ? -7.852 20.375 20.844 1 98.75 339 GLY B N 1
ATOM 5480 C CA . GLY B 1 339 ? -8.273 20.328 22.234 1 98.75 339 GLY B CA 1
ATOM 5481 C C . GLY B 1 339 ? -7.117 20.188 23.203 1 98.75 339 GLY B C 1
ATOM 5482 O O . GLY B 1 339 ? -6.16 19.469 22.922 1 98.75 339 GLY B O 1
ATOM 5483 N N . GLU B 1 340 ? -7.238 20.812 24.266 1 98.44 340 GLU B N 1
ATOM 5484 C CA . GLU B 1 340 ? -6.109 20.953 25.172 1 98.44 340 GLU B CA 1
ATOM 5485 C C . GLU B 1 340 ? -5.547 19.578 25.562 1 98.44 340 GLU B C 1
ATOM 5487 O O . GLU B 1 340 ? -4.344 19.344 25.422 1 98.44 340 GLU B O 1
ATOM 5492 N N . ARG B 1 341 ? -6.348 18.734 26 1 98.25 341 ARG B N 1
ATOM 5493 C CA . ARG B 1 341 ? -5.895 17.406 26.406 1 98.25 341 ARG B CA 1
ATOM 5494 C C . ARG B 1 341 ? -5.367 16.609 25.203 1 98.25 341 ARG B C 1
ATOM 5496 O O . ARG B 1 341 ? -4.273 16.047 25.266 1 98.25 341 ARG B O 1
ATOM 5503 N N . SER B 1 342 ? -6.137 16.594 24.172 1 98.62 342 SER B N 1
ATOM 5504 C CA . SER B 1 342 ? -5.785 15.836 22.969 1 98.62 342 SER B CA 1
ATOM 5505 C C . SER B 1 342 ? -4.5 16.375 22.344 1 98.62 342 SER B C 1
ATOM 5507 O O . SER B 1 342 ? -3.609 15.594 21.984 1 98.62 342 SER B O 1
ATOM 5509 N N . ALA B 1 343 ? -4.414 17.656 22.219 1 98.81 343 ALA B N 1
ATOM 5510 C CA . ALA B 1 343 ? -3.227 18.281 21.656 1 98.81 343 ALA B CA 1
ATOM 5511 C C . ALA B 1 343 ? -1.982 17.953 22.469 1 98.81 343 ALA B C 1
ATOM 5513 O O . ALA B 1 343 ? -0.92 17.672 21.922 1 98.81 343 ALA B O 1
ATOM 5514 N N . GLY B 1 344 ? -2.135 18.062 23.781 1 98.69 344 GLY B N 1
ATOM 5515 C CA . GLY B 1 344 ? -1.03 17.734 24.656 1 98.69 344 GLY B CA 1
ATOM 5516 C C . GLY B 1 344 ? -0.586 16.281 24.531 1 98.69 344 GLY B C 1
ATOM 5517 O O . GLY B 1 344 ? 0.61 16 24.453 1 98.69 344 GLY B O 1
ATOM 5518 N N . GLU B 1 345 ? -1.528 15.375 24.484 1 98.69 345 GLU B N 1
ATOM 5519 C CA . GLU B 1 345 ? -1.229 13.953 24.344 1 98.69 345 GLU B CA 1
ATOM 5520 C C . GLU B 1 345 ? -0.541 13.656 23.016 1 98.69 345 GLU B C 1
ATOM 5522 O O . GLU B 1 345 ? 0.418 12.883 22.969 1 98.69 345 GLU B O 1
ATOM 5527 N N . VAL B 1 346 ? -1.042 14.242 21.984 1 98.88 346 VAL B N 1
ATOM 5528 C CA . VAL B 1 346 ? -0.482 14.016 20.656 1 98.88 346 VAL B CA 1
ATOM 5529 C C . VAL B 1 346 ? 0.942 14.562 20.594 1 98.88 346 VAL B C 1
ATOM 5531 O O . VAL B 1 346 ? 1.829 13.938 20.016 1 98.88 346 VAL B O 1
ATOM 5534 N N . ALA B 1 347 ? 1.185 15.734 21.219 1 98.81 347 ALA B N 1
ATOM 5535 C CA . ALA B 1 347 ? 2.541 16.281 21.266 1 98.81 347 ALA B CA 1
ATOM 5536 C C . ALA B 1 347 ? 3.502 15.297 21.922 1 98.81 347 ALA B C 1
ATOM 5538 O O . ALA B 1 347 ? 4.609 15.07 21.438 1 98.81 347 ALA B O 1
ATOM 5539 N N . GLN B 1 348 ? 3.045 14.711 22.969 1 98.69 348 GLN B N 1
ATOM 5540 C CA . GLN B 1 348 ? 3.869 13.719 23.656 1 98.69 348 GLN B CA 1
ATOM 5541 C C . GLN B 1 348 ? 4.102 12.492 22.766 1 98.69 348 GLN B C 1
ATOM 5543 O O . GLN B 1 348 ? 5.191 11.922 22.766 1 98.69 348 GLN B O 1
ATOM 5548 N N . LYS B 1 349 ? 3.098 12.086 22.078 1 98.81 349 LYS B N 1
ATOM 5549 C CA . LYS B 1 349 ? 3.236 10.953 21.172 1 98.81 349 LYS B CA 1
ATOM 5550 C C . LYS B 1 349 ? 4.219 11.266 20.047 1 98.81 349 LYS B C 1
ATOM 5552 O O . LYS B 1 349 ? 4.949 10.391 19.594 1 98.81 349 LYS B O 1
ATOM 5557 N N . VAL B 1 350 ? 4.203 12.508 19.594 1 98.88 350 VAL B N 1
ATOM 5558 C CA . VAL B 1 350 ? 5.156 12.93 18.562 1 98.88 350 VAL B CA 1
ATOM 5559 C C . VAL B 1 350 ? 6.582 12.75 19.078 1 98.88 350 VAL B C 1
ATOM 5561 O O . VAL B 1 350 ? 7.43 12.172 18.391 1 98.88 350 VAL B O 1
ATOM 5564 N N . VAL B 1 351 ? 6.801 13.188 20.297 1 98.44 351 VAL B N 1
ATOM 5565 C CA . VAL B 1 351 ? 8.125 13.062 20.891 1 98.44 351 VAL B CA 1
ATOM 5566 C C . VAL B 1 351 ? 8.508 11.586 20.984 1 98.44 351 VAL B C 1
ATOM 5568 O O . VAL B 1 351 ? 9.633 11.203 20.656 1 98.44 351 VAL B O 1
ATOM 5571 N N . ARG B 1 352 ? 7.551 10.805 21.391 1 98.56 352 ARG B N 1
ATOM 5572 C CA . ARG B 1 352 ? 7.805 9.375 21.516 1 98.56 352 ARG B CA 1
ATOM 5573 C C . ARG B 1 352 ? 8.102 8.742 20.172 1 98.56 352 ARG B C 1
ATOM 5575 O O . ARG B 1 352 ? 9 7.902 20.047 1 98.56 352 ARG B O 1
ATOM 5582 N N . LEU B 1 353 ? 7.379 9.109 19.156 1 98.81 353 LEU B N 1
ATOM 5583 C CA . LEU B 1 353 ? 7.602 8.57 17.812 1 98.81 353 LEU B CA 1
ATOM 5584 C C . LEU B 1 353 ? 8.984 8.945 17.297 1 98.81 353 LEU B C 1
ATOM 5586 O O . LEU B 1 353 ? 9.625 8.164 16.594 1 98.81 353 LEU B O 1
ATOM 5590 N N . ILE B 1 354 ? 9.406 10.18 17.641 1 98.44 354 ILE B N 1
ATOM 5591 C CA . ILE B 1 354 ? 10.734 10.617 17.234 1 98.44 354 ILE B CA 1
ATOM 5592 C C . ILE B 1 354 ? 11.797 9.719 17.875 1 98.44 354 ILE B C 1
ATOM 5594 O O . ILE B 1 354 ? 12.719 9.258 17.203 1 98.44 354 ILE B O 1
ATOM 5598 N N . GLN B 1 355 ? 11.594 9.414 19.109 1 98.25 355 GLN B N 1
ATOM 5599 C CA . GLN B 1 355 ? 12.523 8.555 19.828 1 98.25 355 GLN B CA 1
ATOM 5600 C C . GLN B 1 355 ? 12.469 7.121 19.312 1 98.25 355 GLN B C 1
ATOM 5602 O O . GLN B 1 355 ? 13.508 6.492 19.094 1 98.25 355 GLN B O 1
ATOM 5607 N N . ASP B 1 356 ? 11.289 6.629 19.109 1 98.62 356 ASP B N 1
ATOM 5608 C CA . ASP B 1 356 ? 11.102 5.258 18.625 1 98.62 356 ASP B CA 1
ATOM 5609 C C . ASP B 1 356 ? 11.703 5.07 17.234 1 98.62 356 ASP B C 1
ATOM 5611 O O . ASP B 1 356 ? 12.273 4.02 16.938 1 98.62 356 ASP B O 1
ATOM 5615 N N . ALA B 1 357 ? 11.508 6.09 16.422 1 98.56 357 ALA B N 1
ATOM 5616 C CA . ALA B 1 357 ? 12.078 6.039 15.07 1 98.56 357 ALA B CA 1
ATOM 5617 C C . ALA B 1 357 ? 13.602 5.918 15.125 1 98.56 357 ALA B C 1
ATOM 5619 O O . ALA B 1 357 ? 14.188 5.105 14.414 1 98.56 357 ALA B O 1
ATOM 5620 N N . ARG B 1 358 ? 14.211 6.695 15.953 1 97.81 358 ARG B N 1
ATOM 5621 C CA . ARG B 1 358 ? 15.664 6.645 16.109 1 97.81 358 ARG B CA 1
ATOM 5622 C C . ARG B 1 358 ? 16.109 5.281 16.625 1 97.81 358 ARG B C 1
ATOM 5624 O O . ARG B 1 358 ? 17.047 4.684 16.078 1 97.81 358 ARG B O 1
ATOM 5631 N N . ALA B 1 359 ? 15.414 4.844 17.609 1 98.56 359 ALA B N 1
ATOM 5632 C CA . ALA B 1 359 ? 15.75 3.549 18.203 1 98.56 359 ALA B CA 1
ATOM 5633 C C . ALA B 1 359 ? 15.602 2.426 17.188 1 98.56 359 ALA B C 1
ATOM 5635 O O . ALA B 1 359 ? 16.438 1.526 17.109 1 98.56 359 ALA B O 1
ATOM 5636 N N . PHE B 1 360 ? 14.586 2.459 16.453 1 98.75 360 PHE B N 1
ATOM 5637 C CA . PHE B 1 360 ? 14.336 1.443 15.43 1 98.75 360 PHE B CA 1
ATOM 5638 C C . PHE B 1 360 ? 15.453 1.419 14.398 1 98.75 360 PHE B C 1
ATOM 5640 O O . PHE B 1 360 ? 15.922 0.347 14.008 1 98.75 360 PHE B O 1
ATOM 5647 N N . GLN B 1 361 ? 15.82 2.584 13.922 1 98.25 361 GLN B N 1
ATOM 5648 C CA . GLN B 1 361 ? 16.875 2.695 12.922 1 98.25 361 GLN B CA 1
ATOM 5649 C C . GLN B 1 361 ? 18.219 2.215 13.484 1 98.25 361 GLN B C 1
ATOM 5651 O O . GLN B 1 361 ? 18.984 1.555 12.781 1 98.25 361 GLN B O 1
ATOM 5656 N N . ASP B 1 362 ? 18.469 2.557 14.734 1 98.19 362 ASP B N 1
ATOM 5657 C CA . ASP B 1 362 ? 19.688 2.08 15.383 1 98.19 362 ASP B CA 1
ATOM 5658 C C . ASP B 1 362 ? 19.719 0.556 15.453 1 98.19 362 ASP B C 1
ATOM 5660 O O . ASP B 1 362 ? 20.75 -0.068 15.188 1 98.19 362 ASP B O 1
ATOM 5664 N N . GLU B 1 363 ? 18.594 0.013 15.805 1 98.31 363 GLU B N 1
ATOM 5665 C CA . GLU B 1 363 ? 18.484 -1.441 15.852 1 98.31 363 GLU B CA 1
ATOM 5666 C C . GLU B 1 363 ? 18.703 -2.064 14.477 1 98.31 363 GLU B C 1
ATOM 5668 O O . GLU B 1 363 ? 19.375 -3.096 14.359 1 98.31 363 GLU B O 1
ATOM 5673 N N . LEU B 1 364 ? 18.141 -1.503 13.469 1 98.12 364 LEU B N 1
ATOM 5674 C CA . LEU B 1 364 ? 18.312 -1.991 12.109 1 98.12 364 LEU B CA 1
ATOM 5675 C C . LEU B 1 364 ? 19.797 -1.994 11.719 1 98.12 364 LEU B C 1
ATOM 5677 O O . LEU B 1 364 ? 20.281 -2.969 11.148 1 98.12 364 LEU B O 1
ATOM 5681 N N . LEU B 1 365 ? 20.469 -0.931 12.07 1 96.19 365 LEU B N 1
ATOM 5682 C CA . LEU B 1 365 ? 21.891 -0.799 11.75 1 96.19 365 LEU B CA 1
ATOM 5683 C C . LEU B 1 365 ? 22.703 -1.866 12.469 1 96.19 365 LEU B C 1
ATOM 5685 O O . LEU B 1 365 ? 23.719 -2.344 11.938 1 96.19 365 LEU B O 1
ATOM 5689 N N . GLU B 1 366 ? 22.266 -2.188 13.617 1 96.75 366 GLU B N 1
ATOM 5690 C CA . GLU B 1 366 ? 22.953 -3.225 14.375 1 96.75 366 GLU B CA 1
ATOM 5691 C C . GLU B 1 366 ? 22.797 -4.59 13.711 1 96.75 366 GLU B C 1
ATOM 5693 O O . GLU B 1 366 ? 23.688 -5.434 13.797 1 96.75 366 GLU B O 1
ATOM 5698 N N . ILE B 1 367 ? 21.719 -4.781 13.125 1 97.12 367 ILE B N 1
ATOM 5699 C CA . ILE B 1 367 ? 21.422 -6.07 12.5 1 97.12 367 ILE B CA 1
ATOM 5700 C C . ILE B 1 367 ? 22.172 -6.184 11.18 1 97.12 367 ILE B C 1
ATOM 5702 O O . ILE B 1 367 ? 22.75 -7.23 10.883 1 97.12 367 ILE B O 1
ATOM 5706 N N . VAL B 1 368 ? 22.188 -5.133 10.43 1 93.5 368 VAL B N 1
ATOM 5707 C CA . VAL B 1 368 ? 22.75 -5.223 9.094 1 93.5 368 VAL B CA 1
ATOM 5708 C C . VAL B 1 368 ? 24.031 -4.383 9.016 1 93.5 368 VAL B C 1
ATOM 5710 O O . VAL B 1 368 ? 24.984 -4.746 8.32 1 93.5 368 VAL B O 1
#

Radius of gyration: 27.69 Å; Cα contacts (8 Å, |Δi|>4): 1576; chains: 2; bounding box: 52×91×65 Å

Sequence (736 aa):
MDPAHAPGTTPLYAGEVLTTIASFPTIYHYQPGINLDTNEAAKPLIVCVPGGMHLGRIFYGGHEGSNPKDFLVYHLSRLGFGVLSLSYPTETDTEIMPATASGFRIQDWGQQAAITTKKVIEDNNLPSRSIILITWSMGGRMVVPFSISAKELGLEVCQYISFAATPGISSIRPLPPGIVCSRAGYFLVPSRLDAFYRQIQEMEGLNGGRGIIPPGVYRREYIGRTPINLIGMGLKYDGKSSFVQDEVPHEEETKVFDVANFPFITALYPTGILDASHALVDQASWGFLLTYKLETMIQKEALSKIQGTPKWEQLLHHVHSAPTRLSVPASGNHFFFVGERSAGEVAQKVVRLIQDARAFQDELLEIVMDPAHAPGTTPLYAGEVLTTIASFPTIYHYQPGINLDTNEAAKPLIVCVPGGMHLGRIFYGGHEGSNPKDFLVYHLSRLGFGVLSLSYPTETDTEIMPATASGFRIQDWGQQAAITTKKVIEDNNLPSRSIILITWSMGGRMVVPFSISAKELGLEVCQYISFAATPGISSIRPLPPGIVCSRAGYFLVPSRLDAFYRQIQEMEGLNGGRGIIPPGVYRREYIGRTPINLIGMGLKYDGKSSFVQDEVPHEEETKVFDVANFPFITALYPTGILDASHALVDQASWGFLLTYKLETMIQKEALSKIQGTPKWEQLLHHVHSAPTRLSVPASGNHFFFVGERSAGEVAQKVVRLIQDARAFQDELLEIV

Solvent-accessible surface area (backbone atoms only — not comparable to full-atom values): 37219 Å² total; per-residue (Å²): 127,83,78,79,72,63,95,76,49,48,76,74,45,90,67,49,43,79,48,71,47,89,90,34,52,33,42,36,34,67,43,71,32,50,60,87,58,90,85,53,78,74,56,42,37,33,37,36,33,38,26,80,32,38,35,25,42,69,39,45,55,58,57,92,87,46,59,52,59,29,12,28,47,50,42,36,13,65,72,31,25,30,36,37,28,34,18,69,53,39,38,30,84,40,36,69,48,73,60,80,43,26,80,44,34,34,46,53,51,7,37,32,53,27,53,50,50,52,47,53,37,60,76,64,65,50,90,46,60,38,28,32,40,34,20,24,30,47,27,29,23,24,49,29,31,21,39,51,39,21,46,75,70,70,33,41,57,68,31,30,38,32,40,50,34,38,63,27,59,48,52,69,66,75,77,72,85,65,75,41,58,38,86,60,35,23,30,44,48,71,74,53,55,56,54,52,49,53,49,52,52,51,31,19,54,78,42,78,56,50,87,73,67,57,69,70,54,38,57,43,70,33,31,33,24,27,25,40,40,52,74,35,74,39,34,28,54,67,84,64,69,47,74,39,81,41,88,63,56,45,47,71,50,15,35,52,54,47,37,80,45,46,46,51,63,34,34,39,23,24,66,24,73,90,25,41,67,41,38,57,33,36,48,35,53,54,22,27,53,35,39,52,31,50,53,67,71,54,52,69,68,36,50,64,70,29,60,98,40,74,44,46,61,51,46,47,51,53,54,66,42,40,32,66,75,39,30,42,82,35,73,37,32,89,54,29,42,36,24,42,61,34,3,45,51,44,36,52,48,51,55,48,49,55,50,50,52,50,51,50,52,53,52,51,58,72,60,83,130,83,78,80,74,62,94,76,49,48,76,75,43,90,66,51,43,78,48,71,47,89,92,34,50,32,42,37,33,68,43,71,33,48,59,87,58,90,84,54,77,72,56,44,37,34,38,37,33,39,27,79,33,38,35,24,42,69,40,46,56,60,56,93,86,46,58,54,59,28,12,28,46,49,42,36,14,65,73,30,25,31,34,37,27,36,19,71,54,38,38,31,83,38,37,67,48,74,61,79,44,25,80,45,35,34,46,52,50,6,36,32,52,26,54,51,49,51,48,52,36,61,78,64,65,49,91,46,60,36,27,33,41,33,21,24,30,47,28,29,24,24,50,30,31,20,39,51,40,22,46,76,70,70,32,40,56,68,30,31,37,32,40,48,33,38,63,27,61,48,52,71,64,77,76,72,83,64,74,40,59,38,85,62,35,23,28,42,47,70,74,53,55,58,54,51,49,52,48,52,52,51,32,20,54,77,43,78,56,51,88,72,68,58,69,71,53,40,56,43,71,32,31,34,24,27,24,41,41,53,74,38,75,37,34,29,53,67,83,65,70,47,74,38,81,40,90,63,55,45,46,72,51,14,35,52,55,48,38,80,46,46,45,51,63,33,33,38,24,24,66,24,74,91,24,42,67,42,38,56,34,37,48,36,53,52,22,28,54,34,41,52,32,50,52,68,70,54,50,70,66,37,51,62,71,30,58,96,40,74,42,46,61,52,46,46,53,52,55,65,41,41,33,66,74,39,31,42,80,34,73,37,31,89,55,32,42,37,25,41,60,33,3,44,51,44,36,52,48,52,56,48,50,54,51,49,50,52,51,50,52,52,51,50,58,70,59,83